Protein AF-A0A511R2E5-F1 (afdb_monomer)

Nearest PDB structures (foldseek):
  6q6h-assembly1_J  TM=4.460E-01  e=2.006E-04  Homo sapiens
  8gck-assembly1_B  TM=7.829E-01  e=1.791E-02  Homo sapiens
  8gck-assembly2_A  TM=7.833E-01  e=2.327E-02  Homo sapiens
  5a31-assembly1_C  TM=4.090E-01  e=1.479E-04  Homo sapiens
  3q4a-assembly1_B  TM=6.850E-01  e=1.791E-02  Mus musculus

Foldseek 3Di:
DDDDDDDDDDDDDDDDDDDDDPDDPLAAEEEAFEADQLRLLLSQLLCVQLVAFRNLLVLLLQDFQLDPPGCCQWQVDCAFLSNQQVSCVQFVGQKYKYWYQDPVRKIKIWIQHPVGIDIDIGPDSVVVNVVVCVVSVGRTHDGDGDSVCSVVSVCSSNLNLPRDDDPDPSVSSVQSNCCQPQVDHDPSCPRRHGPSSSVQSNCVNVVNHPLLNVLVVCVVVVVLVSNQVSLVVLLVDGLSSLVSSLVSCVSSVNPCNLVSLVVSCVVPVSILVSLVSPLVVCVVVVNLVSNLVSLVSSCVSPVLDLVSLLSNLVSCVSVVVLVSSLVSLVSSVVSCVVVVHQALRSLLSNLLSCQVVVVNVSSVVSNVSSLVRDQQPVLVVSLVVLVVVVDLCSLQVNLVSCVQQLVLVSNLVSLVSSCVVCVPDPCVVVSVVSNVQCVPWDKAKDFDAKDQDFPDDRQPQAAAFTWIKTWIKMFTVVADHWFKKKKFKAAPVRHTPDIDIDTGRDRGNHGMDIGITGTDGRHHFAKIKIWIDTPPYIDIDIHGHHHDALLVLCVSVVAFAAAPVRHGQDDPVLSSDPCNRVSQLVSLLVRLLVCLVVLCVPVQQQDAQCDAPRGPGGNSRCSNCSDSVLSVVLSVVCSVPVVLCPSHHSNVSSVVVVVVRSD

Solvent-accessible surface area (backbone atoms only — not comparable to full-atom values): 34537 Å² total; per-residue (Å²): 136,87,91,89,86,90,92,88,86,91,89,90,90,85,88,80,87,87,74,95,61,92,74,72,86,89,66,36,46,42,35,38,54,21,42,54,84,46,13,35,18,50,26,37,17,37,15,59,12,59,71,41,45,53,12,34,59,49,45,50,52,57,76,74,51,76,54,86,64,34,42,37,59,45,28,70,27,55,62,31,65,24,12,16,44,48,53,19,68,67,31,58,30,67,26,21,36,28,20,31,37,45,99,88,62,31,37,35,39,24,37,15,40,92,92,45,76,49,73,54,74,31,85,54,65,75,55,49,36,55,51,50,17,66,76,70,75,44,75,63,54,68,85,56,77,52,60,90,45,17,66,57,39,48,43,34,22,74,59,45,79,84,58,83,89,56,99,56,66,67,68,44,54,52,37,46,48,37,18,59,77,67,30,46,83,49,78,77,44,61,77,48,43,36,63,49,34,53,51,49,31,34,28,45,63,71,74,51,52,58,67,60,46,45,28,50,49,30,45,75,72,67,37,58,69,61,21,51,57,42,23,63,58,25,57,73,55,54,72,65,31,28,50,46,15,31,54,47,22,56,79,67,72,40,80,63,26,55,59,47,20,56,51,35,42,70,77,42,67,59,26,32,41,28,22,49,48,36,20,53,45,19,54,77,68,72,32,39,70,55,18,32,54,24,24,56,52,19,33,71,72,43,72,78,49,34,68,39,27,31,53,33,13,49,19,26,45,75,69,68,39,45,75,59,11,45,52,24,13,54,49,15,53,56,37,26,66,72,72,75,46,81,68,27,61,34,27,37,54,34,13,54,44,26,48,75,73,64,39,56,68,62,11,52,53,22,37,56,53,14,41,72,57,27,81,52,58,61,65,61,54,48,45,50,52,49,55,72,67,70,44,70,80,40,28,46,54,45,13,54,51,28,36,36,38,23,39,52,70,64,13,48,54,25,29,50,54,21,40,74,78,37,66,85,43,88,58,34,67,54,40,55,50,50,52,63,59,50,74,70,48,48,62,47,45,43,81,73,43,44,14,65,48,86,92,60,61,76,36,80,72,47,30,29,65,42,45,43,23,41,29,30,41,37,39,14,38,82,19,25,46,55,48,50,39,34,29,33,35,21,42,83,86,66,50,78,76,45,75,31,67,34,84,41,84,36,34,35,72,32,39,60,51,76,49,71,47,36,54,44,66,38,83,49,68,46,59,32,32,43,36,40,33,48,83,93,20,59,38,75,46,82,44,56,26,36,76,67,48,67,27,44,47,28,52,68,70,68,54,69,57,20,36,93,87,71,45,69,68,62,53,71,71,48,30,51,37,97,56,10,40,63,49,48,47,51,47,49,30,52,50,28,37,71,44,16,74,62,33,55,75,35,70,82,34,50,42,57,37,90,37,56,99,55,50,75,41,21,57,20,57,49,25,52,64,36,46,68,70,58,50,48,53,50,52,55,48,33,60,78,38,53,73,58,39,61,95,48,27,52,54,64,28,49,52,52,50,57,63,56,50,54,111

pLDDT: mean 91.91, std 13.59, range [23.41, 98.75]

InterPro domains:
  IPR011990 Tetratricopeptide-like helical domain superfamily [G3DSA:1.25.40.10] (191-377)
  IPR011990 Tetratricopeptide-like helical domain superfamily [G3DSA:1.25.40.10] (378-438)
  IPR011990 Tetratricopeptide-like helical domain superfamily [SSF48452] (269-428)
  IPR019734 Tetratricopeptide repeat [PS50005] (306-339)
  IPR019734 Tetratricopeptide repeat [SM00028] (272-305)
  IPR019734 Tetratricopeptide repeat [SM00028] (306-339)
  IPR019734 Tetratricopeptide repeat [SM00028] (344-377)
  IPR019734 Tetratricopeptide repeat [SM00028] (392-425)

Structure (mmCIF, N/CA/C/O backbone):
data_AF-A0A511R2E5-F1
#
_entry.id   AF-A0A511R2E5-F1
#
loop_
_atom_site.group_PDB
_atom_site.id
_atom_site.type_symbol
_atom_site.label_atom_id
_atom_site.label_alt_id
_atom_site.label_comp_id
_atom_site.label_asym_id
_atom_site.label_entity_id
_atom_site.label_seq_id
_atom_site.pdbx_PDB_ins_code
_atom_site.Cartn_x
_atom_site.Cartn_y
_atom_site.Cartn_z
_atom_site.occupancy
_atom_site.B_iso_or_equiv
_atom_site.auth_seq_id
_atom_site.auth_comp_id
_atom_site.auth_asym_id
_atom_site.auth_atom_id
_atom_site.pdbx_PDB_model_num
ATOM 1 N N . MET A 1 1 ? -46.767 0.421 -75.093 1.00 31.66 1 MET A N 1
ATOM 2 C CA . MET A 1 1 ? -46.176 -0.025 -76.375 1.00 31.66 1 MET A CA 1
ATOM 3 C C . MET A 1 1 ? -45.053 0.943 -76.757 1.00 31.66 1 MET A C 1
ATOM 5 O O . MET A 1 1 ? -45.199 2.118 -76.463 1.00 31.66 1 MET A O 1
ATOM 9 N N . THR A 1 2 ? -43.976 0.427 -77.375 1.00 28.09 2 THR A N 1
ATOM 10 C CA . THR A 1 2 ? -42.895 1.115 -78.143 1.00 28.09 2 THR A CA 1
ATOM 11 C C . THR A 1 2 ? -41.824 2.013 -77.465 1.00 28.09 2 THR A C 1
ATOM 13 O O . THR A 1 2 ? -42.110 3.127 -77.061 1.00 28.09 2 THR A O 1
ATOM 16 N N . ARG A 1 3 ? -40.570 1.503 -77.530 1.00 31.56 3 ARG A N 1
ATOM 17 C CA . ARG A 1 3 ? -39.253 2.055 -77.990 1.00 31.56 3 ARG A CA 1
ATOM 18 C C . ARG A 1 3 ? -38.540 3.288 -77.369 1.00 31.56 3 ARG A C 1
ATOM 20 O O . ARG A 1 3 ? -39.069 4.388 -77.371 1.00 31.56 3 ARG A O 1
ATOM 27 N N . GLY A 1 4 ? -37.223 3.076 -77.143 1.00 25.12 4 GLY A N 1
ATOM 28 C CA . GLY A 1 4 ? -36.079 4.027 -77.162 1.00 25.12 4 GLY A CA 1
ATOM 29 C C . GLY A 1 4 ? -35.341 4.099 -75.810 1.00 25.12 4 GLY A C 1
ATOM 30 O O . GLY A 1 4 ? -36.011 4.312 -74.816 1.00 25.12 4 GLY A O 1
ATOM 31 N N . PHE A 1 5 ? -34.023 3.930 -75.616 1.00 25.06 5 PHE A N 1
ATOM 32 C CA . PHE A 1 5 ? -32.817 3.887 -76.461 1.00 25.06 5 PHE A CA 1
ATOM 33 C C . PHE A 1 5 ? -31.666 3.226 -75.639 1.00 25.06 5 PHE A C 1
ATOM 35 O O . PHE A 1 5 ? -31.626 3.388 -74.422 1.00 25.06 5 PHE A O 1
ATOM 42 N N . TRP A 1 6 ? -30.731 2.518 -76.287 1.00 27.28 6 TRP A N 1
ATOM 43 C CA . TRP A 1 6 ? -29.446 2.020 -75.739 1.00 27.28 6 TRP A CA 1
ATOM 44 C C . TRP A 1 6 ? -28.287 2.880 -76.275 1.00 27.28 6 TRP A C 1
ATOM 46 O O . TRP A 1 6 ? -28.395 3.298 -77.421 1.00 27.28 6 TRP A O 1
ATOM 56 N N . VAL A 1 7 ? -27.189 3.049 -75.513 1.00 24.33 7 VAL A N 1
ATOM 57 C CA . VAL A 1 7 ? -25.761 2.892 -75.918 1.00 24.33 7 VAL A CA 1
ATOM 58 C C . VAL A 1 7 ? -24.859 2.912 -74.661 1.00 24.33 7 VAL A C 1
ATOM 60 O O . VAL A 1 7 ? -25.141 3.594 -73.681 1.00 24.33 7 VAL A O 1
ATOM 63 N N . LEU A 1 8 ? -23.787 2.117 -74.722 1.00 27.14 8 LEU A N 1
ATOM 64 C CA . LEU A 1 8 ? -22.761 1.754 -73.735 1.00 27.14 8 LEU A CA 1
ATOM 65 C C . LEU A 1 8 ? -21.388 2.245 -74.271 1.00 27.14 8 LEU A C 1
ATOM 67 O O . LEU A 1 8 ? -21.225 2.187 -75.488 1.00 27.14 8 LEU A O 1
ATOM 71 N N . LEU A 1 9 ? -20.432 2.645 -73.400 1.00 24.36 9 LEU A N 1
ATOM 72 C CA . LEU A 1 9 ? -18.946 2.439 -73.464 1.00 24.36 9 LEU A CA 1
ATOM 73 C C . LEU A 1 9 ? -18.033 3.631 -73.025 1.00 24.36 9 LEU A C 1
ATOM 75 O O . LEU A 1 9 ? -17.877 4.597 -73.757 1.00 24.36 9 LEU A O 1
ATOM 79 N N . LEU A 1 10 ? -17.357 3.435 -71.870 1.00 23.41 10 LEU A N 1
ATOM 80 C CA . LEU A 1 10 ? -15.886 3.318 -71.628 1.00 23.41 10 LEU A CA 1
ATOM 81 C C . LEU A 1 10 ? -14.891 4.528 -71.693 1.00 23.41 10 LEU A C 1
ATOM 83 O O . LEU A 1 10 ? -14.905 5.306 -72.638 1.00 23.41 10 LEU A O 1
ATOM 87 N N . TRP A 1 11 ? -13.927 4.493 -70.732 1.00 25.88 11 TRP A N 1
ATOM 88 C CA . TRP A 1 11 ? -12.593 5.159 -70.559 1.00 25.88 11 TRP A CA 1
ATOM 89 C C . TRP A 1 11 ? -12.531 6.403 -69.630 1.00 25.88 11 TRP A C 1
ATOM 91 O O . TRP A 1 11 ? -13.317 7.322 -69.790 1.00 25.88 11 TRP A O 1
ATOM 101 N N . LEU A 1 12 ? -11.661 6.512 -68.600 1.00 24.14 12 LEU A N 1
ATOM 102 C CA . LEU A 1 12 ? -10.228 6.165 -68.484 1.00 24.14 12 LEU A CA 1
ATOM 103 C C . LEU A 1 12 ? -9.788 5.830 -67.033 1.00 24.14 12 LEU A C 1
ATOM 105 O O . LEU A 1 12 ? -9.981 6.626 -66.117 1.00 24.14 12 LEU A O 1
ATOM 109 N N . ALA A 1 13 ? -9.072 4.713 -66.881 1.00 27.41 13 ALA A N 1
ATOM 110 C CA . ALA A 1 13 ? -8.058 4.483 -65.852 1.00 27.41 13 ALA A CA 1
ATOM 111 C C . ALA A 1 13 ? -6.711 4.280 -66.567 1.00 27.41 13 ALA A C 1
ATOM 113 O O . ALA A 1 13 ? -6.596 3.341 -67.344 1.00 27.41 13 ALA A O 1
ATOM 114 N N . LEU A 1 14 ? -5.731 5.157 -66.326 1.00 27.81 14 LEU A N 1
ATOM 115 C CA . LEU A 1 14 ? -4.288 5.046 -66.622 1.00 27.81 14 LEU A CA 1
ATOM 116 C C . LEU A 1 14 ? -3.640 6.101 -65.693 1.00 27.81 14 LEU A C 1
ATOM 118 O O . LEU A 1 14 ? -3.999 7.267 -65.777 1.00 27.81 14 LEU A O 1
ATOM 122 N N . ALA A 1 15 ? -2.796 5.791 -64.709 1.00 25.27 15 ALA A N 1
ATOM 123 C CA . ALA A 1 15 ? -1.582 5.004 -64.826 1.00 25.27 15 ALA A CA 1
ATOM 124 C C . ALA A 1 15 ? -1.293 4.165 -63.565 1.00 25.27 15 ALA A C 1
ATOM 126 O O . ALA A 1 15 ? -1.052 4.688 -62.478 1.00 25.27 15 ALA A O 1
ATOM 127 N N . TRP A 1 16 ? -1.239 2.849 -63.761 1.00 29.94 16 TRP A N 1
ATOM 128 C CA . TRP A 1 16 ? -0.428 1.918 -62.982 1.00 29.94 16 TRP A CA 1
ATOM 129 C C . TRP A 1 16 ? 0.710 1.451 -63.891 1.00 29.94 16 TRP A C 1
ATOM 131 O O . TRP A 1 16 ? 0.457 0.945 -64.983 1.00 29.94 16 TRP A O 1
ATOM 141 N N . GLY A 1 17 ? 1.953 1.602 -63.439 1.00 25.70 17 GLY A N 1
ATOM 142 C CA . GLY A 1 17 ? 3.055 0.779 -63.924 1.00 25.70 17 GLY A CA 1
ATOM 143 C C . GLY A 1 17 ? 2.980 -0.571 -63.217 1.00 25.70 17 GLY A C 1
ATOM 144 O O . GLY A 1 17 ? 3.060 -0.626 -61.992 1.00 25.70 17 GLY A O 1
ATOM 145 N N . GLN A 1 18 ? 2.775 -1.646 -63.976 1.00 32.06 18 GLN A N 1
ATOM 146 C CA . GLN A 1 18 ? 2.777 -3.008 -63.456 1.00 32.06 18 GLN A CA 1
ATOM 147 C C . GLN A 1 18 ? 4.206 -3.484 -63.171 1.00 32.06 18 GLN A C 1
ATOM 149 O O . GLN A 1 18 ? 5.032 -3.582 -64.073 1.00 32.06 18 GLN A O 1
ATOM 154 N N . GLY A 1 19 ? 4.445 -3.863 -61.919 1.00 25.75 19 GLY A N 1
ATOM 155 C CA . GLY A 1 19 ? 5.350 -4.941 -61.546 1.00 25.75 19 GLY A CA 1
ATOM 156 C C . GLY A 1 19 ? 4.525 -5.963 -60.773 1.00 25.75 19 GLY A C 1
ATOM 157 O O . GLY A 1 19 ? 4.149 -5.724 -59.630 1.00 25.75 19 GLY A O 1
ATOM 158 N N . SER A 1 20 ? 4.171 -7.067 -61.424 1.00 38.97 20 SER A N 1
ATOM 159 C CA . SER A 1 20 ? 3.415 -8.175 -60.848 1.00 38.97 20 SER A CA 1
ATOM 160 C C . SER A 1 20 ? 4.276 -8.958 -59.855 1.00 38.97 20 SER A C 1
ATOM 162 O O . SER A 1 20 ? 5.015 -9.866 -60.228 1.00 38.97 20 SER A O 1
ATOM 164 N N . GLY A 1 21 ? 4.142 -8.613 -58.582 1.00 27.55 21 GLY A N 1
ATOM 165 C CA . GLY A 1 21 ? 4.361 -9.493 -57.443 1.00 27.55 21 GLY A CA 1
ATOM 166 C C . GLY A 1 21 ? 3.172 -9.288 -56.515 1.00 27.55 21 GLY A C 1
ATOM 167 O O . GLY A 1 21 ? 2.706 -8.160 -56.374 1.00 27.55 21 GLY A O 1
ATOM 168 N N . GLN A 1 22 ? 2.624 -10.352 -55.932 1.00 35.53 22 GLN A N 1
ATOM 169 C CA . GLN A 1 22 ? 1.622 -10.220 -54.875 1.00 35.53 22 GLN A CA 1
ATOM 170 C C . GLN A 1 22 ? 2.218 -9.367 -53.745 1.00 35.53 22 GLN A C 1
ATOM 172 O O . GLN A 1 22 ? 3.001 -9.858 -52.936 1.00 35.53 22 GLN A O 1
ATOM 177 N N . ALA A 1 23 ? 1.890 -8.077 -53.715 1.00 29.91 23 ALA A N 1
ATOM 178 C CA . ALA A 1 23 ? 2.197 -7.219 -52.589 1.00 29.91 23 ALA A CA 1
ATOM 179 C C . ALA A 1 23 ? 1.195 -7.572 -51.487 1.00 29.91 23 ALA A C 1
ATOM 181 O O . ALA A 1 23 ? 0.003 -7.284 -51.602 1.00 29.91 23 ALA A O 1
ATOM 182 N N . ALA A 1 24 ? 1.674 -8.252 -50.445 1.00 30.06 24 ALA A N 1
ATOM 183 C CA . ALA A 1 24 ? 0.956 -8.391 -49.184 1.00 30.06 24 ALA A CA 1
ATOM 184 C C . ALA A 1 24 ? 0.459 -7.004 -48.715 1.00 30.06 24 ALA A C 1
ATOM 186 O O . ALA A 1 24 ? 1.136 -6.007 -48.981 1.00 30.06 24 ALA A O 1
ATOM 187 N N . PRO A 1 25 ? -0.706 -6.893 -48.051 1.00 39.53 25 PRO A N 1
ATOM 188 C CA . PRO A 1 25 ? -1.258 -5.594 -47.689 1.00 39.53 25 PRO A CA 1
ATOM 189 C C . PRO A 1 25 ? -0.294 -4.866 -46.744 1.00 39.53 25 PRO A C 1
ATOM 191 O O . PRO A 1 25 ? -0.083 -5.277 -45.610 1.00 39.53 25 PRO A O 1
ATOM 194 N N . VAL A 1 26 ? 0.285 -3.759 -47.210 1.00 46.12 26 VAL A N 1
ATOM 195 C CA . VAL A 1 26 ? 1.238 -2.915 -46.463 1.00 46.12 26 VAL A CA 1
ATOM 196 C C . VAL A 1 26 ? 0.540 -2.060 -45.370 1.00 46.12 26 VAL A C 1
ATOM 198 O O . VAL A 1 26 ? 1.170 -1.221 -44.740 1.00 46.12 26 VAL A O 1
ATOM 201 N N . GLN A 1 27 ? -0.759 -2.233 -45.090 1.00 53.38 27 GLN A N 1
ATOM 202 C CA . GLN A 1 27 ? -1.592 -1.150 -44.528 1.00 53.38 27 GLN A CA 1
ATOM 203 C C . GLN A 1 27 ? -2.332 -1.426 -43.201 1.00 53.38 27 GLN A C 1
ATOM 205 O O . GLN A 1 27 ? -3.476 -1.012 -43.062 1.00 53.38 27 GLN A O 1
ATOM 210 N N . GLN A 1 28 ? -1.715 -2.048 -42.187 1.00 74.56 28 GLN A N 1
ATOM 211 C CA . GLN A 1 28 ? -2.294 -2.058 -40.819 1.00 74.56 28 GLN A CA 1
ATOM 212 C C . GLN A 1 28 ? -1.252 -1.828 -39.711 1.00 74.56 28 GLN A C 1
ATOM 214 O O . GLN A 1 28 ? -1.243 -2.493 -38.676 1.00 74.56 28 GLN A O 1
ATOM 219 N N . GLY A 1 29 ? -0.347 -0.876 -39.935 1.00 91.75 29 GLY A N 1
ATOM 220 C CA . GLY A 1 29 ? 0.515 -0.351 -38.881 1.00 91.75 29 GLY A CA 1
ATOM 221 C C . GLY A 1 29 ? -0.165 0.747 -38.070 1.00 91.75 29 GLY A C 1
ATOM 222 O O . GLY A 1 29 ? -1.012 1.470 -38.595 1.00 91.75 29 GLY A O 1
ATOM 223 N N . LEU A 1 30 ? 0.224 0.901 -36.806 1.00 96.44 30 LEU A N 1
ATOM 224 C CA . LEU A 1 30 ? -0.311 1.940 -35.928 1.00 96.44 30 LEU A CA 1
ATOM 225 C C . LEU A 1 30 ? 0.777 2.910 -35.486 1.00 96.44 30 LEU A C 1
ATOM 227 O O . LEU A 1 30 ? 1.831 2.514 -34.996 1.00 96.44 30 LEU A O 1
ATOM 231 N N . VAL A 1 31 ? 0.471 4.199 -35.575 1.00 98.12 31 VAL A N 1
ATOM 232 C CA . VAL A 1 31 ? 1.148 5.227 -34.786 1.00 98.12 31 VAL A CA 1
ATOM 233 C C . VAL A 1 31 ? 0.206 5.584 -33.647 1.00 98.12 31 VAL A C 1
ATOM 235 O O . VAL A 1 31 ? -0.933 5.975 -33.890 1.00 98.12 31 VAL A O 1
ATOM 238 N N . LEU A 1 32 ? 0.666 5.431 -32.412 1.00 98.31 32 LEU A N 1
ATOM 239 C CA . LEU A 1 32 ? -0.081 5.851 -31.229 1.00 98.31 32 LEU A CA 1
ATOM 240 C C . LEU A 1 32 ? 0.301 7.287 -30.850 1.00 98.31 32 LEU A C 1
ATOM 242 O O . LEU A 1 32 ? 1.354 7.768 -31.282 1.00 98.31 32 LEU A O 1
ATOM 246 N N . PRO A 1 33 ? -0.538 8.006 -30.079 1.00 98.06 33 PRO A N 1
ATOM 247 C CA . PRO A 1 33 ? -0.177 9.331 -29.591 1.00 98.06 33 PRO A CA 1
ATOM 248 C C . PRO A 1 33 ? 1.187 9.308 -28.905 1.00 98.06 33 PRO A C 1
ATOM 250 O O . PRO A 1 33 ? 1.506 8.338 -28.229 1.00 98.06 33 PRO A O 1
ATOM 253 N N . PHE A 1 34 ? 2.005 10.347 -29.075 1.00 98.38 34 PHE A N 1
ATOM 254 C CA . PHE A 1 34 ? 3.268 10.445 -28.343 1.00 98.38 34 PHE A CA 1
ATOM 255 C C . PHE A 1 34 ? 3.064 11.215 -27.041 1.00 98.38 34 PHE A C 1
ATOM 257 O O . PHE A 1 34 ? 2.251 12.139 -26.983 1.00 98.38 34 PHE A O 1
ATOM 264 N N . ALA A 1 35 ? 3.834 10.869 -26.013 1.00 97.25 35 ALA A N 1
ATOM 265 C CA . ALA A 1 35 ? 3.859 11.609 -24.759 1.00 97.25 35 ALA A CA 1
ATOM 266 C C . ALA A 1 35 ? 4.716 12.879 -24.834 1.00 97.25 35 ALA A C 1
ATOM 268 O O . ALA A 1 35 ? 5.659 12.984 -25.621 1.00 97.25 35 ALA A O 1
ATOM 269 N N . GLY A 1 36 ? 4.429 13.814 -23.930 1.00 94.88 36 GLY A N 1
ATOM 270 C CA . GLY A 1 36 ? 5.186 15.051 -23.763 1.00 94.88 36 GLY A CA 1
ATOM 271 C C . GLY A 1 36 ? 4.684 16.213 -24.631 1.00 94.88 36 GLY A C 1
ATOM 272 O O . GLY A 1 36 ? 3.657 16.103 -25.308 1.00 94.88 36 GLY A O 1
ATOM 273 N N . PRO A 1 37 ? 5.383 17.361 -24.590 1.00 93.94 37 PRO A N 1
ATOM 274 C CA . PRO A 1 37 ? 4.950 18.584 -25.261 1.00 93.94 37 PRO A CA 1
ATOM 275 C C . PRO A 1 37 ? 4.743 18.390 -26.767 1.00 93.94 37 PRO A C 1
ATOM 277 O O . PRO A 1 37 ? 5.628 17.898 -27.463 1.00 93.94 37 PRO A O 1
ATOM 280 N N . SER A 1 38 ? 3.582 18.808 -27.286 1.00 95.38 38 SER A N 1
ATOM 281 C CA . SER A 1 38 ? 3.192 18.634 -28.700 1.00 95.38 38 SER A CA 1
ATOM 282 C C . SER A 1 38 ? 3.181 17.177 -29.206 1.00 95.38 38 SER A C 1
ATOM 284 O O . SER A 1 38 ? 3.160 16.948 -30.418 1.00 95.38 38 SER A O 1
ATOM 286 N N . GLY A 1 39 ? 3.192 16.182 -28.313 1.00 97.06 39 GLY A N 1
ATOM 287 C CA . GLY A 1 39 ? 3.318 14.769 -28.673 1.00 97.06 39 GLY A CA 1
ATOM 288 C C . GLY A 1 39 ? 2.194 14.253 -29.578 1.00 97.06 39 GLY A C 1
ATOM 289 O O . GLY A 1 39 ? 2.460 13.538 -30.547 1.00 97.06 39 GLY A O 1
ATOM 290 N N . HIS A 1 40 ? 0.948 14.683 -29.361 1.00 98.19 40 HIS A N 1
ATOM 291 C CA . HIS A 1 40 ? -0.177 14.275 -30.211 1.00 98.19 40 HIS A CA 1
ATOM 292 C C . HIS A 1 40 ? -0.051 14.838 -31.633 1.00 98.19 40 HIS A C 1
ATOM 294 O O . HIS A 1 40 ? -0.292 14.122 -32.605 1.00 98.19 40 HIS A O 1
ATOM 300 N N . ALA A 1 41 ? 0.383 16.095 -31.770 1.00 98.12 41 ALA A N 1
ATOM 301 C CA . ALA A 1 41 ? 0.621 16.719 -33.072 1.00 98.12 41 ALA A CA 1
ATOM 302 C C . ALA A 1 41 ? 1.802 16.072 -33.818 1.00 98.12 41 ALA A C 1
ATOM 304 O O . ALA A 1 41 ? 1.727 15.854 -35.027 1.00 98.12 41 ALA A O 1
ATOM 305 N N . LEU A 1 42 ? 2.872 15.715 -33.100 1.00 98.25 42 LEU A N 1
ATOM 306 C CA . LEU A 1 42 ? 4.025 15.001 -33.656 1.00 98.25 42 LEU A CA 1
ATOM 307 C C . LEU A 1 42 ? 3.640 13.611 -34.168 1.00 98.25 42 LEU A C 1
ATOM 309 O O . LEU A 1 42 ? 3.958 13.267 -35.306 1.00 98.25 42 LEU A O 1
ATOM 313 N N . ALA A 1 43 ? 2.909 12.839 -33.363 1.00 98.50 43 ALA A N 1
ATOM 314 C CA . ALA A 1 43 ? 2.386 11.542 -33.775 1.00 98.50 43 ALA A CA 1
ATOM 315 C C . ALA A 1 43 ? 1.482 11.676 -35.011 1.00 98.50 43 ALA A C 1
ATOM 317 O O . ALA A 1 43 ? 1.592 10.888 -35.948 1.00 98.50 43 ALA A O 1
ATOM 318 N N . GLN A 1 44 ? 0.626 12.704 -35.051 1.00 98.44 44 GLN A N 1
ATOM 319 C CA . GLN A 1 44 ? -0.260 12.967 -36.186 1.00 98.44 44 GLN A CA 1
ATOM 320 C C . GLN A 1 44 ? 0.510 13.299 -37.474 1.00 98.44 44 GLN A C 1
ATOM 322 O O . GLN A 1 44 ? 0.132 12.821 -38.545 1.00 98.44 44 GLN A O 1
ATOM 327 N N . ALA A 1 45 ? 1.593 14.076 -37.380 1.00 98.19 45 ALA A N 1
ATOM 328 C CA . ALA A 1 45 ? 2.463 14.388 -38.513 1.00 98.19 45 ALA A CA 1
ATOM 329 C C . ALA A 1 45 ? 3.154 13.128 -39.063 1.00 98.19 45 ALA A C 1
ATOM 331 O O . ALA A 1 45 ? 3.190 12.920 -40.278 1.00 98.19 45 ALA A O 1
ATOM 332 N N . VAL A 1 46 ? 3.651 12.259 -38.173 1.00 98.12 46 VAL A N 1
ATOM 333 C CA . VAL A 1 46 ? 4.261 10.974 -38.551 1.00 98.12 46 VAL A CA 1
ATOM 334 C C . VAL A 1 46 ? 3.228 10.056 -39.202 1.00 98.12 46 VAL A C 1
ATOM 336 O O . VAL A 1 46 ? 3.476 9.547 -40.291 1.00 98.12 46 VAL A O 1
ATOM 339 N N . ALA A 1 47 ? 2.056 9.881 -38.588 1.00 97.19 47 ALA A N 1
ATOM 340 C CA . ALA A 1 47 ? 0.990 9.032 -39.118 1.00 97.19 47 ALA A CA 1
ATOM 341 C C . ALA A 1 47 ? 0.522 9.483 -40.508 1.00 97.19 47 ALA A C 1
ATOM 343 O O . ALA A 1 47 ? 0.417 8.666 -41.420 1.00 97.19 47 ALA A O 1
ATOM 344 N N . GLY A 1 48 ? 0.314 10.793 -40.689 1.00 96.06 48 GLY A N 1
ATOM 345 C CA . GLY A 1 48 ? -0.062 11.371 -41.979 1.00 96.06 48 GLY A CA 1
ATOM 346 C C . GLY A 1 48 ? 1.016 11.182 -43.048 1.00 96.06 48 GLY A C 1
ATOM 347 O O . GLY A 1 48 ? 0.696 10.850 -44.186 1.00 96.06 48 GLY A O 1
ATOM 348 N N . GLY A 1 49 ? 2.292 11.325 -42.679 1.00 96.12 49 GLY A N 1
ATOM 349 C CA . GLY A 1 49 ? 3.412 11.060 -43.581 1.00 96.12 49 GLY A CA 1
ATOM 350 C C . GLY A 1 49 ? 3.572 9.579 -43.938 1.00 96.12 49 GLY A C 1
ATOM 351 O O . GLY A 1 49 ? 3.989 9.271 -45.048 1.00 96.12 49 GLY A O 1
ATOM 352 N N . LEU A 1 50 ? 3.230 8.657 -43.036 1.00 95.25 50 LEU A N 1
ATOM 353 C CA . LEU A 1 50 ? 3.235 7.213 -43.304 1.00 95.25 50 LEU A CA 1
ATOM 354 C C . LEU A 1 50 ? 1.960 6.729 -44.011 1.00 95.25 50 LEU A C 1
ATOM 356 O O . LEU A 1 50 ? 1.901 5.578 -44.430 1.00 95.25 50 LEU A O 1
ATOM 360 N N . GLY A 1 51 ? 0.934 7.575 -44.133 1.00 93.38 51 GLY A N 1
ATOM 361 C CA . GLY A 1 51 ? -0.345 7.192 -44.727 1.00 93.38 51 GLY A CA 1
ATOM 362 C C . GLY A 1 51 ? -1.121 6.157 -43.905 1.00 93.38 51 GLY A C 1
ATOM 363 O O . GLY A 1 51 ? -1.828 5.338 -44.486 1.00 93.38 51 GLY A O 1
ATOM 364 N N . VAL A 1 52 ? -0.984 6.174 -42.574 1.00 93.44 52 VAL A N 1
ATOM 365 C CA . VAL A 1 52 ? -1.737 5.298 -41.655 1.00 93.44 52 VAL A CA 1
ATOM 366 C C . VAL A 1 52 ? -2.834 6.068 -40.916 1.00 93.44 52 VAL A C 1
ATOM 368 O O . VAL A 1 52 ? -2.904 7.298 -40.984 1.00 93.44 52 VAL A O 1
ATOM 371 N N . ALA A 1 53 ? -3.710 5.347 -40.211 1.00 93.00 53 ALA A N 1
ATOM 372 C CA . ALA A 1 53 ? -4.804 5.956 -39.461 1.00 93.00 53 ALA A CA 1
ATOM 373 C C . ALA A 1 53 ? -4.309 7.003 -38.439 1.00 93.00 53 ALA A C 1
ATOM 375 O O . ALA A 1 53 ? -3.232 6.841 -37.855 1.00 93.00 53 ALA A O 1
ATOM 376 N N . PRO A 1 54 ? -5.096 8.068 -38.182 1.00 96.56 54 PRO A N 1
ATOM 377 C CA . PRO A 1 54 ? -4.772 9.058 -37.163 1.00 96.56 54 PRO A CA 1
ATOM 378 C C . PRO A 1 54 ? -4.530 8.413 -35.790 1.00 96.56 54 PRO A C 1
ATOM 380 O O . PRO A 1 54 ? -5.356 7.604 -35.352 1.00 96.56 54 PRO A O 1
ATOM 383 N N . PRO A 1 55 ? -3.491 8.827 -35.043 1.00 98.00 55 PRO A N 1
ATOM 384 C CA . PRO A 1 55 ? -3.219 8.291 -33.711 1.00 98.00 55 PRO A CA 1
ATOM 385 C C . PRO A 1 55 ? -4.362 8.518 -32.725 1.00 98.00 55 PRO A C 1
ATOM 387 O O . PRO A 1 55 ? -4.597 7.696 -31.846 1.00 98.00 55 PRO A O 1
ATOM 390 N N . SER A 1 56 ? -5.111 9.613 -32.894 1.00 97.62 56 SER A N 1
ATOM 391 C CA . SER A 1 56 ? -6.313 9.894 -32.107 1.00 97.62 56 SER A CA 1
ATOM 392 C C . SER A 1 56 ? -7.423 8.868 -32.336 1.00 97.62 56 SER A C 1
ATOM 394 O O . SER A 1 56 ? -8.154 8.559 -31.406 1.00 97.62 56 SER A O 1
ATOM 396 N N . LEU A 1 57 ? -7.542 8.303 -33.542 1.00 96.50 57 LEU A N 1
ATOM 397 C CA . LEU A 1 57 ? -8.519 7.251 -33.819 1.00 96.50 57 LEU A CA 1
ATOM 398 C C . LEU A 1 57 ? -8.063 5.914 -33.219 1.00 96.50 57 LEU A C 1
ATOM 400 O O . LEU A 1 57 ? -8.857 5.228 -32.582 1.00 96.50 57 LEU A O 1
ATOM 404 N N . ALA A 1 58 ? -6.782 5.568 -33.387 1.00 95.88 58 ALA A N 1
ATOM 405 C CA . ALA A 1 58 ? -6.205 4.344 -32.831 1.00 95.88 58 ALA A CA 1
ATOM 406 C C . ALA A 1 58 ? -6.282 4.313 -31.294 1.00 95.88 58 ALA A C 1
ATOM 408 O O . ALA A 1 58 ? -6.631 3.287 -30.716 1.00 95.88 58 ALA A O 1
ATOM 409 N N . ALA A 1 59 ? -6.024 5.448 -30.636 1.00 97.12 59 ALA A N 1
ATOM 410 C CA . ALA A 1 59 ? -6.062 5.571 -29.180 1.00 97.12 59 ALA A CA 1
ATOM 411 C C . ALA A 1 59 ? -7.440 5.287 -28.567 1.00 97.12 59 ALA A C 1
ATOM 413 O O . ALA A 1 59 ? -7.500 4.723 -27.482 1.00 97.12 59 ALA A O 1
ATOM 414 N N . ILE A 1 60 ? -8.538 5.610 -29.265 1.00 97.00 60 ILE A N 1
ATOM 415 C CA . ILE A 1 60 ? -9.898 5.313 -28.780 1.00 97.00 60 ILE A CA 1
ATOM 416 C C . ILE A 1 60 ? -10.092 3.805 -28.595 1.00 97.00 60 ILE A C 1
ATOM 418 O O . ILE A 1 60 ? -10.801 3.387 -27.684 1.00 97.00 60 ILE A O 1
ATOM 422 N N . LEU A 1 61 ? -9.495 2.996 -29.471 1.00 95.50 61 LEU A N 1
ATOM 423 C CA . LEU A 1 61 ? -9.718 1.554 -29.518 1.00 95.50 61 LEU A CA 1
ATOM 424 C C . LEU A 1 61 ? -8.569 0.732 -28.936 1.00 95.50 61 LEU A C 1
ATOM 426 O O . LEU A 1 61 ? -8.745 -0.475 -28.790 1.00 95.50 61 LEU A O 1
ATOM 430 N N . LEU A 1 62 ? -7.435 1.337 -28.576 1.00 96.25 62 LEU A N 1
ATOM 431 C CA . LEU A 1 62 ? -6.362 0.631 -27.882 1.00 96.25 62 LEU A CA 1
ATOM 432 C C . LEU A 1 62 ? -6.837 0.249 -26.467 1.00 96.25 62 LEU A C 1
ATOM 434 O O . LEU A 1 62 ? -7.141 1.142 -25.676 1.00 96.25 62 LEU A O 1
ATOM 438 N N . PRO A 1 63 ? -6.918 -1.046 -26.124 1.00 95.44 63 PRO A N 1
ATOM 439 C CA . PRO A 1 63 ? -7.347 -1.451 -24.797 1.00 95.44 63 PRO A CA 1
ATOM 440 C C . PRO A 1 63 ? -6.246 -1.241 -23.754 1.00 95.44 63 PRO A C 1
ATOM 442 O O . PRO A 1 63 ? -5.046 -1.327 -24.044 1.00 95.44 63 PRO A O 1
ATOM 445 N N . ASP A 1 64 ? -6.675 -1.032 -22.514 1.00 95.06 64 ASP A N 1
ATOM 446 C CA . ASP A 1 64 ? -5.813 -1.184 -21.346 1.00 95.06 64 ASP A CA 1
ATOM 447 C C . ASP A 1 64 ? -5.423 -2.642 -21.147 1.00 95.06 64 ASP A C 1
ATOM 449 O O . ASP A 1 64 ? -6.208 -3.543 -21.449 1.00 95.06 64 ASP A O 1
ATOM 453 N N . MET A 1 65 ? -4.237 -2.882 -20.588 1.00 96.50 65 MET A N 1
ATOM 454 C CA . MET A 1 65 ? -3.848 -4.227 -20.164 1.00 96.50 65 MET A CA 1
ATOM 455 C C . MET A 1 65 ? -4.797 -4.733 -19.064 1.00 96.50 65 MET A C 1
ATOM 457 O O . MET A 1 65 ? -5.349 -3.933 -18.310 1.00 96.50 65 MET A O 1
ATOM 461 N N . PRO A 1 66 ? -5.007 -6.056 -18.944 1.00 94.69 66 PRO A N 1
ATOM 462 C CA . PRO A 1 66 ? -6.071 -6.599 -18.100 1.00 94.69 66 PRO A CA 1
ATOM 463 C C . PRO A 1 66 ? -5.840 -6.421 -16.585 1.00 94.69 66 PRO A C 1
ATOM 465 O O . PRO A 1 66 ? -6.757 -6.666 -15.804 1.00 94.69 66 PRO A O 1
ATOM 468 N N . TRP A 1 67 ? -4.649 -5.989 -16.158 1.00 95.38 67 TRP A N 1
ATOM 469 C CA . TRP A 1 67 ? -4.268 -5.764 -14.760 1.00 95.38 67 TRP A CA 1
ATOM 470 C C . TRP A 1 67 ? -4.260 -4.277 -14.365 1.00 95.38 67 TRP A C 1
ATOM 472 O O . TRP A 1 67 ? -4.141 -3.377 -15.198 1.00 95.38 67 TRP A O 1
ATOM 482 N N . GLN A 1 68 ? -4.333 -4.009 -13.057 1.00 92.56 68 GLN A N 1
ATOM 483 C CA . GLN A 1 68 ? -4.273 -2.648 -12.517 1.00 92.56 68 GLN A CA 1
ATOM 484 C C . GLN A 1 68 ? -2.925 -1.977 -12.821 1.00 92.56 68 GLN A C 1
ATOM 486 O O . GLN A 1 68 ? -1.871 -2.594 -12.704 1.00 92.56 68 GLN A O 1
ATOM 491 N N . GLY A 1 69 ? -2.961 -0.697 -13.201 1.00 91.88 69 GLY A N 1
ATOM 492 C CA . GLY A 1 69 ? -1.773 0.046 -13.635 1.00 91.88 69 GLY A CA 1
ATOM 493 C C . GLY A 1 69 ? -1.409 -0.180 -15.105 1.00 91.88 69 GLY A C 1
ATOM 494 O O . GLY A 1 69 ? -0.487 0.461 -15.593 1.00 91.88 69 GLY A O 1
ATOM 495 N N . SER A 1 70 ? -2.141 -1.037 -15.830 1.00 95.75 70 SER A N 1
ATOM 496 C CA . SER A 1 70 ? -2.040 -1.210 -17.283 1.00 95.75 70 SER A CA 1
ATOM 497 C C . SER A 1 70 ? -0.571 -1.312 -17.760 1.00 95.75 70 SER A C 1
ATOM 499 O O . SER A 1 70 ? 0.229 -2.063 -17.195 1.00 95.75 70 SER A O 1
ATOM 501 N N . TYR A 1 71 ? -0.175 -0.548 -18.777 1.00 96.81 71 TYR A N 1
ATOM 502 C CA . TYR A 1 71 ? 1.199 -0.500 -19.290 1.00 96.81 71 TYR A CA 1
ATOM 503 C C . TYR A 1 71 ? 2.255 -0.114 -18.234 1.00 96.81 71 TYR A C 1
ATOM 505 O O . TYR A 1 71 ? 3.389 -0.591 -18.317 1.00 96.81 71 TYR A O 1
ATOM 513 N N . ASP A 1 72 ? 1.908 0.709 -17.239 1.00 95.50 72 ASP A N 1
ATOM 514 C CA . ASP A 1 72 ? 2.862 1.239 -16.256 1.00 95.50 72 ASP A CA 1
ATOM 515 C C . ASP A 1 72 ? 3.414 0.139 -15.342 1.00 95.50 72 ASP A C 1
ATOM 517 O O . ASP A 1 72 ? 4.611 0.125 -15.058 1.00 95.50 72 ASP A O 1
ATOM 521 N N . LEU A 1 73 ? 2.574 -0.823 -14.937 1.00 94.75 73 LEU A N 1
ATOM 522 C CA . LEU A 1 73 ? 2.992 -1.908 -14.042 1.00 94.75 73 LEU A CA 1
ATOM 523 C C . LEU A 1 73 ? 4.104 -2.764 -14.663 1.00 94.75 73 LEU A C 1
ATOM 525 O O . LEU A 1 73 ? 5.115 -3.034 -14.022 1.00 94.75 73 LEU A O 1
ATOM 529 N N . ALA A 1 74 ? 3.909 -3.206 -15.908 1.00 95.50 74 ALA A N 1
ATOM 530 C CA . ALA A 1 74 ? 4.820 -4.153 -16.544 1.00 95.50 74 ALA A CA 1
ATOM 531 C C . ALA A 1 74 ? 6.004 -3.465 -17.237 1.00 95.50 74 ALA A C 1
ATOM 533 O O . ALA A 1 74 ? 7.132 -3.961 -17.181 1.00 95.50 74 ALA A O 1
ATOM 534 N N . ALA A 1 75 ? 5.736 -2.331 -17.894 1.00 96.62 75 ALA A N 1
ATOM 535 C CA . ALA A 1 75 ? 6.651 -1.675 -18.823 1.00 96.62 75 ALA A CA 1
ATOM 536 C C . ALA A 1 75 ? 7.099 -0.268 -18.391 1.00 96.62 75 ALA A C 1
ATOM 538 O O . ALA A 1 75 ? 7.876 0.371 -19.108 1.00 96.62 75 ALA A O 1
ATOM 539 N N . GLY A 1 76 ? 6.599 0.245 -17.265 1.00 94.94 76 GLY A N 1
ATOM 540 C CA . GLY A 1 76 ? 6.856 1.599 -16.768 1.00 94.94 76 GLY A CA 1
ATOM 541 C C . GLY A 1 76 ? 6.050 2.700 -17.465 1.00 94.94 76 GLY A C 1
ATOM 542 O O . GLY A 1 76 ? 5.751 3.702 -16.831 1.00 94.94 76 GLY A O 1
ATOM 543 N N . SER A 1 77 ? 5.712 2.531 -18.749 1.00 95.88 77 SER A N 1
ATOM 544 C CA . SER A 1 77 ? 4.639 3.253 -19.453 1.00 95.88 77 SER A CA 1
ATOM 545 C C . SER A 1 77 ? 4.378 2.660 -20.838 1.00 95.88 77 SER A C 1
ATOM 547 O O . SER A 1 77 ? 5.144 1.825 -21.325 1.00 95.88 77 SER A O 1
ATOM 549 N N . LEU A 1 78 ? 3.338 3.148 -21.524 1.00 96.75 78 LEU A N 1
ATOM 550 C CA . LEU A 1 78 ? 3.094 2.860 -22.944 1.00 96.75 78 LEU A CA 1
ATOM 551 C C . LEU A 1 78 ? 4.255 3.316 -23.853 1.00 96.75 78 LEU A C 1
ATOM 553 O O . LEU A 1 78 ? 4.483 2.732 -24.909 1.00 96.75 78 LEU A O 1
ATOM 557 N N . PHE A 1 79 ? 5.012 4.341 -23.451 1.00 96.50 79 PHE A N 1
ATOM 558 C CA . PHE A 1 79 ? 6.021 5.001 -24.290 1.00 96.50 79 PHE A CA 1
ATOM 559 C C . PHE A 1 79 ? 7.438 4.456 -24.082 1.00 96.50 79 PHE A C 1
ATOM 561 O O . PHE A 1 79 ? 8.421 5.164 -24.300 1.00 96.50 79 PHE A O 1
ATOM 568 N N . THR A 1 80 ? 7.553 3.197 -23.661 1.00 96.56 80 THR A N 1
ATOM 569 C CA . THR A 1 80 ? 8.816 2.455 -23.546 1.00 96.56 80 THR A CA 1
ATOM 570 C C . THR A 1 80 ? 8.894 1.346 -24.598 1.00 96.56 80 THR A C 1
ATOM 572 O O . THR A 1 80 ? 7.937 1.090 -25.328 1.00 96.56 80 THR A O 1
ATOM 575 N N . ALA A 1 81 ? 10.034 0.653 -24.676 1.00 97.19 81 ALA A N 1
ATOM 576 C CA . ALA A 1 81 ? 10.163 -0.541 -25.511 1.00 97.19 81 ALA A CA 1
ATOM 577 C C . ALA A 1 81 ? 9.140 -1.626 -25.112 1.00 97.19 81 ALA A C 1
ATOM 579 O O . ALA A 1 81 ? 8.428 -2.137 -25.975 1.00 97.19 81 ALA A O 1
ATOM 580 N N . GLY A 1 82 ? 9.001 -1.911 -23.810 1.00 97.56 82 GLY A N 1
ATOM 581 C CA . GLY A 1 82 ? 7.990 -2.840 -23.296 1.00 97.56 82 GLY A CA 1
ATOM 582 C C . GLY A 1 82 ? 6.560 -2.375 -23.581 1.00 97.56 82 GLY A C 1
ATOM 583 O O . GLY A 1 82 ? 5.727 -3.176 -23.994 1.00 97.56 82 GLY A O 1
ATOM 584 N N . GLY A 1 83 ? 6.277 -1.075 -23.459 1.00 97.88 83 GLY A N 1
ATOM 585 C CA . GLY A 1 83 ? 4.963 -0.518 -23.787 1.00 97.88 83 GLY A CA 1
ATOM 586 C C . GLY A 1 83 ? 4.609 -0.708 -25.263 1.00 97.88 83 GLY A C 1
ATOM 587 O O . GLY A 1 83 ? 3.521 -1.191 -25.580 1.00 97.88 83 GLY A O 1
ATOM 588 N N . ALA A 1 84 ? 5.564 -0.435 -26.160 1.00 98.19 84 ALA A N 1
ATOM 589 C CA . ALA A 1 84 ? 5.427 -0.676 -27.596 1.00 98.19 84 ALA A CA 1
ATOM 590 C C . ALA A 1 84 ? 5.159 -2.156 -27.908 1.00 98.19 84 ALA A C 1
ATOM 592 O O . ALA A 1 84 ? 4.287 -2.460 -28.722 1.00 98.19 84 ALA A O 1
ATOM 593 N N . ARG A 1 85 ? 5.875 -3.074 -27.240 1.00 97.88 85 ARG A N 1
ATOM 594 C CA . ARG A 1 85 ? 5.669 -4.525 -27.369 1.00 97.88 85 ARG A CA 1
ATOM 595 C C . ARG A 1 85 ? 4.245 -4.923 -27.010 1.00 97.88 85 ARG A C 1
ATOM 597 O O . ARG A 1 85 ? 3.594 -5.615 -27.788 1.00 97.88 85 ARG A O 1
ATOM 604 N N . LEU A 1 86 ? 3.771 -4.491 -25.844 1.00 98.19 86 LEU A N 1
ATOM 605 C CA . LEU A 1 86 ? 2.441 -4.841 -25.354 1.00 98.19 86 LEU A CA 1
ATOM 606 C C . LEU A 1 86 ? 1.348 -4.254 -26.255 1.00 98.19 86 LEU A C 1
ATOM 608 O O . LEU A 1 86 ? 0.416 -4.964 -26.629 1.00 98.19 86 LEU A O 1
ATOM 612 N N . ALA A 1 87 ? 1.497 -2.992 -26.666 1.00 97.81 87 ALA A N 1
ATOM 613 C CA . ALA A 1 87 ? 0.572 -2.334 -27.583 1.00 97.81 87 ALA A CA 1
ATOM 614 C C . ALA A 1 87 ? 0.522 -3.030 -28.953 1.00 97.81 87 ALA A C 1
ATOM 616 O O . ALA A 1 87 ? -0.550 -3.184 -29.537 1.00 97.81 87 ALA A O 1
ATOM 617 N N . TRP A 1 88 ? 1.665 -3.493 -29.463 1.00 97.31 88 TRP A N 1
ATOM 618 C CA . TRP A 1 88 ? 1.732 -4.285 -30.689 1.00 97.31 88 TRP A CA 1
ATOM 619 C C . TRP A 1 88 ? 0.995 -5.619 -30.558 1.00 97.31 88 TRP A C 1
ATOM 621 O O . TRP A 1 88 ? 0.117 -5.920 -31.367 1.00 97.31 88 TRP A O 1
ATOM 631 N N . GLU A 1 89 ? 1.271 -6.386 -29.504 1.00 95.50 89 GLU A N 1
ATOM 632 C CA . GLU A 1 89 ? 0.656 -7.703 -29.321 1.00 95.50 89 GLU A CA 1
ATOM 633 C C . GLU A 1 89 ? -0.860 -7.655 -29.130 1.00 95.50 89 GLU A C 1
ATOM 635 O O . GLU A 1 89 ? -1.561 -8.550 -29.624 1.00 95.50 89 GLU A O 1
ATOM 640 N N . ILE A 1 90 ? -1.347 -6.644 -28.403 1.00 94.56 90 ILE A N 1
ATOM 641 C CA . ILE A 1 90 ? -2.768 -6.496 -28.087 1.00 94.56 90 ILE A CA 1
ATOM 642 C C . ILE A 1 90 ? -3.561 -5.868 -29.231 1.00 94.56 90 ILE A C 1
ATOM 644 O O . ILE A 1 90 ? -4.745 -6.153 -29.383 1.00 94.56 90 ILE A O 1
ATOM 648 N N . SER A 1 91 ? -2.911 -5.041 -30.055 1.00 94.38 91 SER A N 1
ATOM 649 C CA . SER A 1 91 ? -3.563 -4.431 -31.213 1.00 94.38 91 SER A CA 1
ATOM 650 C C . SER A 1 91 ? -3.639 -5.349 -32.424 1.00 94.38 91 SER A C 1
ATOM 652 O O . SER A 1 91 ? -4.490 -5.126 -33.276 1.00 94.38 91 SER A O 1
ATOM 654 N N . GLY A 1 92 ? -2.754 -6.344 -32.533 1.00 92.44 92 GLY A N 1
ATOM 655 C CA . GLY A 1 92 ? -2.650 -7.174 -33.738 1.00 92.44 92 GLY A CA 1
ATOM 656 C C . GLY A 1 92 ? -2.113 -6.422 -34.960 1.00 92.44 92 GLY A C 1
ATOM 657 O O . GLY A 1 92 ? -2.119 -6.960 -36.063 1.00 92.44 92 GLY A O 1
ATOM 658 N N . ALA A 1 93 ? -1.627 -5.189 -34.784 1.00 94.38 93 ALA A N 1
ATOM 659 C CA . ALA A 1 93 ? -1.048 -4.405 -35.866 1.00 94.38 93 ALA A CA 1
ATOM 660 C C . ALA A 1 93 ? 0.200 -5.085 -36.450 1.00 94.38 93 ALA A C 1
ATOM 662 O O . ALA A 1 93 ? 0.945 -5.769 -35.750 1.00 94.38 93 ALA A O 1
ATOM 663 N N . SER A 1 94 ? 0.505 -4.830 -37.725 1.00 94.25 94 SER A N 1
ATOM 664 C CA . SER A 1 94 ? 1.745 -5.339 -38.334 1.00 94.25 94 SER A CA 1
ATOM 665 C C . SER A 1 94 ? 2.998 -4.734 -37.692 1.00 94.25 94 SER A C 1
ATOM 667 O O . SER A 1 94 ? 4.039 -5.381 -37.613 1.00 94.25 94 SER A O 1
ATOM 669 N N . TRP A 1 95 ? 2.883 -3.488 -37.231 1.00 96.69 95 TRP A N 1
ATOM 670 C CA . TRP A 1 95 ? 3.880 -2.766 -36.448 1.00 96.69 95 TRP A CA 1
ATOM 671 C C . TRP A 1 95 ? 3.186 -1.674 -35.625 1.00 96.69 95 TRP A C 1
ATOM 673 O O . TRP A 1 95 ? 2.143 -1.156 -36.031 1.00 96.69 95 TRP A O 1
ATOM 683 N N . VAL A 1 96 ? 3.771 -1.297 -34.489 1.00 98.19 96 VAL A N 1
ATOM 684 C CA . VAL A 1 96 ? 3.318 -0.169 -33.661 1.00 98.19 96 VAL A CA 1
ATOM 685 C C . VAL A 1 96 ? 4.473 0.783 -33.406 1.00 98.19 96 VAL A C 1
ATOM 687 O O . VAL A 1 96 ? 5.556 0.353 -33.023 1.00 98.19 96 VAL A O 1
ATOM 690 N N . LEU A 1 97 ? 4.226 2.079 -33.586 1.00 98.56 97 LEU A N 1
ATOM 691 C CA . LEU A 1 97 ? 5.136 3.162 -33.240 1.00 98.56 97 LEU A CA 1
ATOM 692 C C . LEU A 1 97 ? 4.561 3.977 -32.076 1.00 98.56 97 LEU A C 1
ATOM 694 O O . LEU A 1 97 ? 3.494 4.581 -32.194 1.00 98.56 97 LEU A O 1
ATOM 698 N N . VAL A 1 98 ? 5.312 4.042 -30.981 1.00 98.44 98 VAL A N 1
ATOM 699 C CA . VAL A 1 98 ? 5.075 4.944 -29.842 1.00 98.44 98 VAL A CA 1
ATOM 700 C C . VAL A 1 98 ? 6.258 5.894 -29.688 1.00 98.44 98 VAL A C 1
ATOM 702 O O . VAL A 1 98 ? 7.355 5.638 -30.195 1.00 98.44 98 VAL A O 1
ATOM 705 N N . GLY A 1 99 ? 6.064 6.988 -28.959 1.00 97.62 99 GLY A N 1
ATOM 706 C CA . GLY A 1 99 ? 7.130 7.948 -28.719 1.00 97.62 99 GLY A CA 1
ATOM 707 C C . GLY A 1 99 ? 6.874 8.860 -27.535 1.00 97.62 99 GLY A C 1
ATOM 708 O O . GLY A 1 99 ? 5.753 8.977 -27.047 1.00 97.62 99 GLY A O 1
ATOM 709 N N . GLN A 1 100 ? 7.935 9.513 -27.083 1.00 97.00 100 GLN A N 1
ATOM 710 C CA . GLN A 1 100 ? 7.901 10.498 -26.016 1.00 97.00 100 GLN A CA 1
ATOM 711 C C . GLN A 1 100 ? 8.914 11.605 -26.293 1.00 97.00 100 GLN A C 1
ATOM 713 O O . GLN A 1 100 ? 10.065 11.343 -26.653 1.00 97.00 100 GLN A O 1
ATOM 718 N N . VAL A 1 101 ? 8.483 12.846 -26.091 1.00 96.44 101 VAL A N 1
ATOM 719 C CA . VAL A 1 101 ? 9.361 14.013 -26.041 1.00 96.44 101 VAL A CA 1
ATOM 720 C C . VAL A 1 101 ? 9.933 14.120 -24.632 1.00 96.44 101 VAL A C 1
ATOM 722 O O . VAL A 1 101 ? 9.188 14.237 -23.658 1.00 96.44 101 VAL A O 1
ATOM 725 N N . ASP A 1 102 ? 11.255 14.043 -24.517 1.00 88.94 102 ASP A N 1
ATOM 726 C CA . ASP A 1 102 ? 11.938 14.162 -23.232 1.00 88.94 102 ASP A CA 1
ATOM 727 C C . ASP A 1 102 ? 12.075 15.631 -22.773 1.00 88.94 102 ASP A C 1
ATOM 729 O O . ASP A 1 102 ? 11.826 16.553 -23.555 1.00 88.94 102 ASP A O 1
ATOM 733 N N . PRO A 1 103 ? 12.486 15.894 -21.516 1.00 86.25 103 PRO A N 1
ATOM 734 C CA . PRO A 1 103 ? 12.620 17.261 -21.002 1.00 86.25 103 PRO A CA 1
ATOM 735 C C . PRO A 1 103 ? 13.631 18.146 -21.749 1.00 86.25 103 PRO A C 1
ATOM 737 O O . PRO A 1 103 ? 13.611 19.361 -21.579 1.00 86.25 103 PRO A O 1
ATOM 740 N N . GLN A 1 104 ? 14.522 17.565 -22.561 1.00 88.44 104 GLN A N 1
ATOM 741 C CA . GLN A 1 104 ? 15.465 18.303 -23.410 1.00 88.44 104 GLN A CA 1
ATOM 742 C C . GLN A 1 104 ? 14.866 18.617 -24.792 1.00 88.44 104 GLN A C 1
ATOM 744 O O . GLN A 1 104 ? 15.547 19.192 -25.641 1.00 88.44 104 GLN A O 1
ATOM 749 N N . GLY A 1 105 ? 13.610 18.228 -25.035 1.00 90.12 105 GLY A N 1
ATOM 750 C CA . GLY A 1 105 ? 12.894 18.426 -26.291 1.00 90.12 105 GLY A CA 1
ATOM 751 C C . GLY A 1 105 ? 13.222 17.393 -27.370 1.00 90.12 105 GLY A C 1
ATOM 752 O O . GLY A 1 105 ? 12.793 17.564 -28.509 1.00 90.12 105 GLY A O 1
ATOM 753 N N . TRP A 1 106 ? 13.976 16.332 -27.059 1.00 95.81 106 TRP A N 1
ATOM 754 C CA . TRP A 1 106 ? 14.280 15.297 -28.050 1.00 95.81 106 TRP A CA 1
ATOM 755 C C . TRP A 1 106 ? 13.146 14.278 -28.098 1.00 95.81 106 TRP A C 1
ATOM 757 O O . TRP A 1 106 ? 12.644 13.829 -27.068 1.00 95.81 106 TRP A O 1
ATOM 767 N N . LEU A 1 107 ? 12.784 13.858 -29.307 1.00 97.44 107 LEU A N 1
ATOM 768 C CA . LEU A 1 107 ? 11.775 12.834 -29.528 1.00 97.44 107 LEU A CA 1
ATOM 769 C C . LEU A 1 107 ? 12.439 11.455 -29.537 1.00 97.44 107 LEU A C 1
ATOM 771 O O . LEU A 1 107 ? 13.232 11.140 -30.427 1.00 97.44 107 LEU A O 1
ATOM 775 N N . ARG A 1 108 ? 12.117 10.629 -28.542 1.00 97.50 108 ARG A N 1
ATOM 776 C CA . ARG A 1 108 ? 12.463 9.206 -28.506 1.00 97.50 108 ARG A CA 1
ATOM 777 C C . ARG A 1 108 ? 11.286 8.393 -29.026 1.00 97.50 108 ARG A C 1
ATOM 779 O O . ARG A 1 108 ? 10.157 8.641 -28.620 1.00 97.50 108 ARG A O 1
ATOM 786 N N . VAL A 1 109 ? 11.547 7.419 -29.890 1.00 98.38 109 VAL A N 1
ATOM 787 C CA . VAL A 1 109 ? 10.517 6.537 -30.452 1.00 98.38 109 VAL A CA 1
ATOM 788 C C . VAL A 1 109 ? 10.899 5.072 -30.326 1.00 98.38 109 VAL A C 1
ATOM 790 O O . VAL A 1 109 ? 12.085 4.729 -30.325 1.00 98.38 109 VAL A O 1
ATOM 793 N N . PHE A 1 110 ? 9.880 4.223 -30.252 1.00 98.44 110 PHE A N 1
ATOM 794 C CA . PHE A 1 110 ? 9.991 2.771 -30.212 1.00 98.44 110 PHE A CA 1
ATOM 795 C C . PHE A 1 110 ? 9.032 2.183 -31.239 1.00 98.44 110 PHE A C 1
ATOM 797 O O . PHE A 1 110 ? 7.836 2.474 -31.212 1.00 98.44 110 PHE A O 1
ATOM 804 N N . LEU A 1 111 ? 9.571 1.376 -32.146 1.00 98.44 111 LEU A N 1
ATOM 805 C CA . LEU A 1 111 ? 8.815 0.644 -33.146 1.00 98.44 111 LEU A CA 1
ATOM 806 C C . LEU A 1 111 ? 8.891 -0.844 -32.823 1.00 98.44 111 LEU A C 1
ATOM 808 O O . LEU A 1 111 ? 9.989 -1.399 -32.797 1.00 98.44 111 LEU A O 1
ATOM 812 N N . ALA A 1 112 ? 7.741 -1.462 -32.575 1.00 98.19 112 ALA A N 1
ATOM 813 C CA . ALA A 1 112 ? 7.606 -2.887 -32.305 1.00 98.19 112 ALA A CA 1
ATOM 814 C C . ALA A 1 112 ? 6.936 -3.594 -33.486 1.00 98.19 112 ALA A C 1
ATOM 816 O O . ALA A 1 112 ? 5.930 -3.109 -34.005 1.00 98.19 112 ALA A O 1
ATOM 817 N N . ASP A 1 113 ? 7.489 -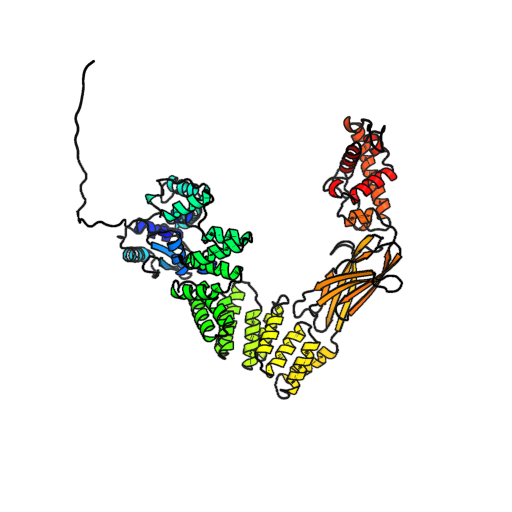4.731 -33.897 1.00 95.94 113 ASP A N 1
ATOM 818 C CA . ASP A 1 113 ? 6.907 -5.631 -34.891 1.00 95.94 113 ASP A CA 1
ATOM 819 C C . ASP A 1 113 ? 7.342 -7.087 -34.649 1.00 95.94 113 ASP A C 1
ATOM 821 O O . ASP A 1 113 ? 7.985 -7.413 -33.646 1.00 95.94 113 ASP A O 1
ATOM 825 N N . ALA A 1 114 ? 7.014 -7.979 -35.588 1.00 92.94 114 ALA A N 1
ATOM 826 C CA . ALA A 1 114 ? 7.397 -9.389 -35.519 1.00 92.94 114 ALA A CA 1
ATOM 827 C C . ALA A 1 114 ? 8.924 -9.617 -35.493 1.00 92.94 114 ALA A C 1
ATOM 829 O O . ALA A 1 114 ? 9.373 -10.667 -35.038 1.00 92.94 114 ALA A O 1
ATOM 830 N N . GLY A 1 115 ? 9.720 -8.648 -35.963 1.00 91.00 115 GLY A N 1
ATOM 831 C CA . GLY A 1 115 ? 11.183 -8.678 -35.936 1.00 91.00 115 GLY A CA 1
ATOM 832 C C . GLY A 1 115 ? 11.798 -8.151 -34.635 1.00 91.00 115 GLY A C 1
ATOM 833 O O . GLY A 1 115 ? 13.022 -8.137 -34.510 1.00 91.00 115 GLY A O 1
ATOM 834 N N . GLY A 1 116 ? 10.982 -7.715 -33.671 1.00 93.62 116 GLY A N 1
ATOM 835 C CA . GLY A 1 116 ? 11.421 -7.176 -32.386 1.00 93.62 116 GLY A CA 1
ATOM 836 C C . GLY A 1 116 ? 11.214 -5.666 -32.277 1.00 93.62 116 GLY A C 1
ATOM 837 O O . GLY A 1 116 ? 10.352 -5.086 -32.934 1.00 93.62 116 GLY A O 1
ATOM 838 N N . ILE A 1 117 ? 11.994 -5.018 -31.410 1.00 96.88 117 ILE A N 1
ATOM 839 C CA . ILE A 1 117 ? 11.829 -3.593 -31.099 1.00 96.88 117 ILE A CA 1
ATOM 840 C C . ILE A 1 117 ? 13.041 -2.813 -31.578 1.00 96.88 117 ILE A C 1
ATOM 842 O O . ILE A 1 117 ? 14.186 -3.153 -31.279 1.00 96.88 117 ILE A O 1
ATOM 846 N N . ARG A 1 118 ? 12.784 -1.723 -32.294 1.00 97.31 118 ARG A N 1
ATOM 847 C CA . ARG A 1 118 ? 13.798 -0.777 -32.761 1.00 97.31 118 ARG A CA 1
ATOM 848 C C . ARG A 1 118 ? 13.516 0.579 -32.140 1.00 97.31 118 ARG A C 1
ATOM 850 O O . ARG A 1 118 ? 12.368 1.010 -32.087 1.00 97.31 118 ARG A O 1
ATOM 857 N N . SER A 1 119 ? 14.551 1.261 -31.664 1.00 97.00 119 SER A N 1
ATOM 858 C CA . SER A 1 119 ? 14.412 2.574 -31.036 1.00 97.00 119 SER A CA 1
ATOM 859 C C . SER A 1 119 ? 15.377 3.586 -31.633 1.00 97.00 119 SER A C 1
ATOM 861 O O . SER A 1 119 ? 16.433 3.238 -32.165 1.00 97.00 119 SER A O 1
ATOM 863 N N . ALA A 1 120 ? 14.988 4.854 -31.574 1.00 97.06 120 ALA A N 1
ATOM 864 C CA . ALA A 1 120 ? 15.807 5.969 -32.023 1.00 97.06 120 ALA A CA 1
ATOM 865 C C . ALA A 1 120 ? 15.434 7.247 -31.261 1.00 97.06 120 ALA A C 1
ATOM 867 O O . ALA A 1 120 ? 14.343 7.360 -30.697 1.00 97.06 120 ALA A O 1
ATOM 868 N N . ARG A 1 121 ? 16.356 8.213 -31.225 1.00 96.81 121 ARG A N 1
ATOM 869 C CA . ARG A 1 121 ? 16.168 9.513 -30.571 1.00 96.81 121 ARG A CA 1
ATOM 870 C C . ARG A 1 121 ? 16.577 10.621 -31.535 1.00 96.81 121 ARG A C 1
ATOM 872 O O . ARG A 1 121 ? 17.652 10.544 -32.125 1.00 96.81 121 ARG A O 1
ATOM 879 N N . PHE A 1 122 ? 15.741 11.644 -31.672 1.00 97.12 122 PHE A N 1
ATOM 880 C CA . PHE A 1 122 ? 15.914 12.710 -32.654 1.00 97.12 122 PHE A CA 1
ATOM 881 C C . PHE A 1 122 ? 15.772 14.084 -32.003 1.00 97.12 122 PHE A C 1
ATOM 883 O O . PHE A 1 122 ? 14.793 14.351 -31.311 1.00 97.12 122 PHE A O 1
ATOM 890 N N . SER A 1 123 ? 16.721 14.979 -32.274 1.00 95.38 123 SER A N 1
ATOM 891 C CA . SER A 1 123 ? 16.591 16.413 -31.975 1.00 95.38 123 SER A CA 1
ATOM 892 C C . SER A 1 123 ? 15.737 17.153 -33.013 1.00 95.38 123 SER A C 1
ATOM 894 O O . SER A 1 123 ? 15.229 18.234 -32.738 1.00 95.38 123 SER A O 1
ATOM 896 N N . ARG A 1 124 ? 15.575 16.565 -34.207 1.00 95.88 124 ARG A N 1
ATOM 897 C CA . ARG A 1 124 ? 14.731 17.053 -35.304 1.00 95.88 124 ARG A CA 1
ATOM 898 C C . ARG A 1 124 ? 13.592 16.058 -35.558 1.00 95.88 124 ARG A C 1
ATOM 900 O O . ARG A 1 124 ? 13.860 14.992 -36.121 1.00 95.88 124 ARG A O 1
ATOM 907 N N . PRO A 1 125 ? 12.357 16.339 -35.109 1.00 94.38 125 PRO A N 1
ATOM 908 C CA . PRO A 1 125 ? 11.270 15.362 -35.121 1.00 94.38 125 PRO A CA 1
ATOM 909 C C . PRO A 1 125 ? 10.874 14.885 -36.522 1.00 94.38 125 PRO A C 1
ATOM 911 O O . PRO A 1 125 ? 10.448 13.744 -36.672 1.00 94.38 125 PRO A O 1
ATOM 914 N N . GLU A 1 126 ? 11.063 15.701 -37.560 1.00 95.94 126 GLU A N 1
ATOM 915 C CA . GLU A 1 126 ? 10.747 15.341 -38.944 1.00 95.94 126 GLU A CA 1
ATOM 916 C C . GLU A 1 126 ? 11.541 14.126 -39.451 1.00 95.94 126 GLU A C 1
ATOM 918 O O . GLU A 1 126 ? 11.086 13.406 -40.339 1.00 95.94 126 GLU A O 1
ATOM 923 N N . LEU A 1 127 ? 12.707 13.844 -38.859 1.00 97.56 127 LEU A N 1
ATOM 924 C CA . LEU A 1 127 ? 13.523 12.680 -39.206 1.00 97.56 127 LEU A CA 1
ATOM 925 C C . LEU A 1 127 ? 12.888 11.356 -38.761 1.00 97.56 127 LEU A C 1
ATOM 927 O O . LEU A 1 127 ? 13.194 10.315 -39.348 1.00 97.56 127 LEU A O 1
ATOM 931 N N . VAL A 1 128 ? 11.973 11.387 -37.782 1.00 97.56 128 VAL A N 1
ATOM 932 C CA . VAL A 1 128 ? 11.225 10.199 -37.342 1.00 97.56 128 VAL A CA 1
ATOM 933 C C . VAL A 1 128 ? 10.414 9.615 -38.487 1.00 97.56 128 VAL A C 1
ATOM 935 O O . VAL A 1 128 ? 10.385 8.397 -38.624 1.00 97.56 128 VAL A O 1
ATOM 938 N N . LEU A 1 129 ? 9.797 10.454 -39.328 1.00 97.62 129 LEU A N 1
ATOM 939 C CA . LEU A 1 129 ? 9.001 9.990 -40.465 1.00 97.62 129 LEU A CA 1
ATOM 940 C C . LEU A 1 129 ? 9.846 9.128 -41.410 1.00 97.62 129 LEU A C 1
ATOM 942 O O . LEU A 1 129 ? 9.469 8.003 -41.721 1.00 97.62 129 LEU A O 1
ATOM 946 N N . TYR A 1 130 ? 11.011 9.626 -41.820 1.00 97.25 130 TYR A N 1
ATOM 947 C CA . TYR A 1 130 ? 11.900 8.907 -42.736 1.00 97.25 130 TYR A CA 1
ATOM 948 C C . TYR A 1 130 ? 12.490 7.648 -42.104 1.00 97.25 130 TYR A C 1
ATOM 950 O O . TYR A 1 130 ? 12.620 6.620 -42.770 1.00 97.25 130 TYR A O 1
ATOM 958 N N . TRP A 1 131 ? 12.835 7.714 -40.815 1.00 98.12 131 TRP A N 1
ATOM 959 C CA . TRP A 1 131 ? 13.292 6.543 -40.082 1.00 98.12 131 TRP A CA 1
ATOM 960 C C . TRP A 1 131 ? 12.197 5.476 -40.023 1.00 98.12 131 TRP A C 1
ATOM 962 O O . TRP A 1 131 ? 12.446 4.353 -40.449 1.00 98.12 131 TRP A O 1
ATOM 972 N N . ALA A 1 132 ? 10.988 5.827 -39.577 1.00 97.06 132 ALA A N 1
ATOM 973 C CA . ALA A 1 132 ? 9.865 4.903 -39.459 1.00 97.06 132 ALA A CA 1
ATOM 974 C C . ALA A 1 132 ? 9.487 4.306 -40.820 1.00 97.06 132 ALA A C 1
ATOM 976 O O . ALA A 1 132 ? 9.379 3.092 -40.930 1.00 97.06 132 ALA A O 1
ATOM 977 N N . ALA A 1 133 ? 9.404 5.132 -41.865 1.00 96.00 133 ALA A N 1
ATOM 978 C CA . ALA A 1 133 ? 9.146 4.710 -43.241 1.00 96.00 133 ALA A CA 1
ATOM 979 C C . ALA A 1 133 ? 10.152 3.648 -43.716 1.00 96.00 133 ALA A C 1
ATOM 981 O O . ALA A 1 133 ? 9.774 2.596 -44.229 1.00 96.00 133 ALA A O 1
ATOM 982 N N . ARG A 1 134 ? 11.447 3.866 -43.450 1.00 96.31 134 ARG A N 1
ATOM 983 C CA . ARG A 1 134 ? 12.494 2.880 -43.748 1.00 96.31 134 ARG A CA 1
ATOM 984 C C . ARG A 1 134 ? 12.336 1.592 -42.934 1.00 96.31 134 ARG A C 1
ATOM 986 O O . ARG A 1 134 ? 12.594 0.522 -43.474 1.00 96.31 134 ARG A O 1
ATOM 993 N N . GLN A 1 135 ? 11.954 1.682 -41.658 1.00 95.19 135 GLN A N 1
ATOM 994 C CA . GLN A 1 135 ? 11.765 0.505 -40.800 1.00 95.19 135 GLN A CA 1
ATOM 995 C C . GLN A 1 135 ? 10.553 -0.342 -41.199 1.00 95.19 135 GLN A C 1
ATOM 997 O O . GLN A 1 135 ? 10.556 -1.539 -40.925 1.00 95.19 135 GLN A O 1
ATOM 1002 N N . THR A 1 136 ? 9.528 0.270 -41.794 1.00 92.94 136 THR A N 1
ATOM 1003 C CA . THR A 1 136 ? 8.258 -0.384 -42.148 1.00 92.94 136 THR A CA 1
ATOM 1004 C C . THR A 1 136 ? 8.140 -0.710 -43.636 1.00 92.94 136 THR A C 1
ATOM 1006 O O . THR A 1 136 ? 7.190 -1.374 -44.038 1.00 92.94 136 THR A O 1
ATOM 1009 N N . GLY A 1 137 ? 9.083 -0.245 -44.463 1.00 91.44 137 GLY A N 1
ATOM 1010 C CA . GLY A 1 137 ? 9.034 -0.399 -45.920 1.00 91.44 137 GLY A CA 1
ATOM 1011 C C . GLY A 1 137 ? 8.003 0.506 -46.606 1.00 91.44 137 GLY A C 1
ATOM 1012 O O . GLY A 1 137 ? 7.696 0.307 -47.780 1.00 91.44 137 GLY A O 1
ATOM 1013 N N . VAL A 1 138 ? 7.467 1.499 -45.892 1.00 89.56 138 VAL A N 1
ATOM 1014 C CA . VAL A 1 138 ? 6.505 2.473 -46.418 1.00 89.56 138 VAL A CA 1
ATOM 1015 C C . VAL A 1 138 ? 7.253 3.628 -47.083 1.00 89.56 138 VAL A C 1
ATOM 1017 O O . VAL A 1 138 ? 8.306 4.052 -46.617 1.00 89.56 138 VAL A O 1
ATOM 1020 N N . SER A 1 139 ? 6.715 4.169 -48.178 1.00 90.94 139 SER A N 1
ATOM 1021 C CA . SER A 1 139 ? 7.266 5.384 -48.791 1.00 90.94 139 SER A CA 1
ATOM 1022 C C . SER A 1 139 ? 6.825 6.624 -47.997 1.00 90.94 139 SER A C 1
ATOM 1024 O O . SER A 1 139 ? 5.621 6.810 -47.816 1.00 90.94 139 SER A O 1
ATOM 1026 N N . PRO A 1 140 ? 7.749 7.478 -47.518 1.00 94.12 140 PRO A N 1
ATOM 1027 C CA . PRO A 1 140 ? 7.388 8.639 -46.712 1.00 94.12 140 PRO A CA 1
ATOM 1028 C C . PRO A 1 140 ? 6.720 9.718 -47.573 1.00 94.12 140 PRO A C 1
ATOM 1030 O O . PRO A 1 140 ? 7.233 10.105 -48.622 1.00 94.12 140 PRO A O 1
ATOM 1033 N N . GLY A 1 141 ? 5.583 10.222 -47.101 1.00 94.62 141 GLY A N 1
ATOM 1034 C CA . GLY A 1 141 ? 4.881 11.379 -47.642 1.00 94.62 141 GLY A CA 1
ATOM 1035 C C . GLY A 1 141 ? 5.382 12.712 -47.075 1.00 94.62 141 GLY A C 1
ATOM 1036 O O . GLY A 1 141 ? 6.478 12.822 -46.526 1.00 94.62 141 GLY A O 1
ATOM 1037 N N . ALA A 1 142 ? 4.561 13.757 -47.206 1.00 94.06 142 ALA A N 1
ATOM 1038 C CA . ALA A 1 142 ? 4.906 15.100 -46.742 1.00 94.06 142 ALA A CA 1
ATOM 1039 C C . ALA A 1 142 ? 4.827 15.229 -45.211 1.00 94.06 142 ALA A C 1
ATOM 1041 O O . ALA A 1 142 ? 3.838 14.835 -44.593 1.00 94.06 142 ALA A O 1
ATOM 1042 N N . TRP A 1 143 ? 5.829 15.874 -44.609 1.00 95.56 143 TRP A N 1
ATOM 1043 C CA . TRP A 1 143 ? 5.804 16.259 -43.198 1.00 95.56 143 TRP A CA 1
ATOM 1044 C C . TRP A 1 143 ? 4.906 17.484 -42.980 1.00 95.56 143 TRP A C 1
ATOM 1046 O O . TRP A 1 143 ? 5.149 18.543 -43.561 1.00 95.56 143 TRP A O 1
ATOM 1056 N N . ARG A 1 144 ? 3.881 17.353 -42.131 1.00 95.62 144 ARG A N 1
ATOM 1057 C CA . ARG A 1 144 ? 2.952 18.439 -41.775 1.00 95.62 144 ARG A CA 1
ATOM 1058 C C . ARG A 1 144 ? 2.727 18.462 -40.268 1.00 95.62 144 ARG A C 1
ATOM 1060 O O . ARG A 1 144 ? 1.969 17.651 -39.746 1.00 95.62 144 ARG A O 1
ATOM 1067 N N . LEU A 1 145 ? 3.407 19.376 -39.579 1.00 96.56 145 LEU A N 1
ATOM 1068 C CA . LEU A 1 145 ? 3.312 19.532 -38.129 1.00 96.56 145 LEU A CA 1
ATOM 1069 C C . LEU A 1 145 ? 2.460 20.752 -37.767 1.00 96.56 145 LEU A C 1
ATOM 1071 O O . LEU A 1 145 ? 2.812 21.878 -38.107 1.00 96.56 145 LEU A O 1
ATOM 1075 N N . GLU A 1 146 ? 1.385 20.520 -37.016 1.00 95.31 146 GLU A N 1
ATOM 1076 C CA . GLU A 1 146 ? 0.454 21.549 -36.537 1.00 95.31 146 GLU A CA 1
ATOM 1077 C C . GLU A 1 146 ? 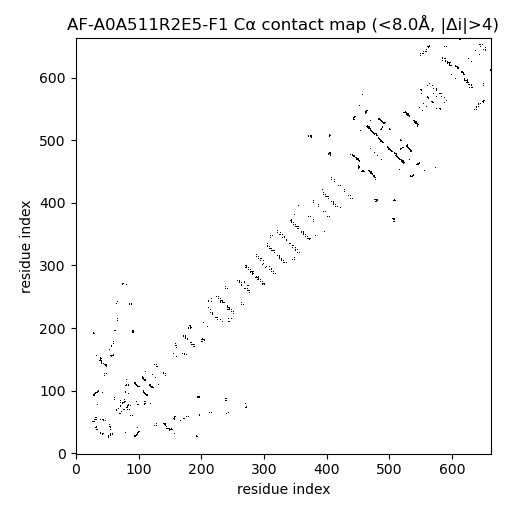0.408 21.527 -35.001 1.00 95.31 146 GLU A C 1
ATOM 1079 O O . GLU A 1 146 ? -0.513 20.983 -34.394 1.00 95.31 146 GLU A O 1
ATOM 1084 N N . THR A 1 147 ? 1.428 22.093 -34.348 1.00 93.75 147 THR A N 1
ATOM 1085 C CA . THR A 1 147 ? 1.570 22.043 -32.876 1.00 93.75 147 THR A CA 1
ATOM 1086 C C . THR A 1 147 ? 0.394 22.675 -32.131 1.00 93.75 147 THR A C 1
ATOM 1088 O O . THR A 1 147 ? 0.009 22.177 -31.076 1.00 93.75 147 THR A O 1
ATOM 1091 N N . ALA A 1 148 ? -0.234 23.709 -32.704 1.00 95.06 148 ALA A N 1
ATOM 1092 C CA . ALA A 1 148 ? -1.407 24.379 -32.136 1.00 95.06 148 ALA A CA 1
ATOM 1093 C C . ALA A 1 148 ? -2.621 23.449 -31.943 1.00 95.06 148 ALA A C 1
ATOM 1095 O O . ALA A 1 148 ? -3.502 23.754 -31.147 1.00 95.06 148 ALA A O 1
ATOM 1096 N N . ARG A 1 149 ? -2.666 22.304 -32.637 1.00 94.81 149 ARG A N 1
ATOM 1097 C CA . ARG A 1 149 ? -3.765 21.329 -32.550 1.00 94.81 149 ARG A CA 1
ATOM 1098 C C . ARG A 1 149 ? -3.506 20.201 -31.560 1.00 94.81 149 ARG A C 1
ATOM 1100 O O . ARG A 1 149 ? -4.291 19.258 -31.497 1.00 94.81 149 ARG A O 1
ATOM 1107 N N . ASN A 1 150 ? -2.411 20.259 -30.801 1.00 96.56 150 ASN A N 1
ATOM 1108 C CA . ASN A 1 150 ? -2.053 19.204 -29.857 1.00 96.56 150 ASN A CA 1
ATOM 1109 C C . ASN A 1 150 ? -3.205 18.866 -28.897 1.00 96.56 150 ASN A C 1
ATOM 1111 O O . ASN A 1 150 ? -3.543 17.696 -28.739 1.00 96.56 150 ASN A O 1
ATOM 1115 N N . ASP A 1 151 ? -3.833 19.884 -28.312 1.00 96.75 151 ASP A N 1
ATOM 1116 C CA . ASP A 1 151 ? -4.859 19.691 -27.283 1.00 96.75 151 ASP A CA 1
ATOM 1117 C C . ASP A 1 151 ? -6.179 19.187 -27.882 1.00 96.75 151 ASP A C 1
ATOM 1119 O O . ASP A 1 151 ? -6.849 18.337 -27.295 1.00 96.75 151 ASP A O 1
ATOM 1123 N N . GLU A 1 152 ? -6.522 19.633 -29.094 1.00 96.81 152 GLU A N 1
ATOM 1124 C CA . GLU A 1 152 ? -7.655 19.098 -29.858 1.00 96.81 152 GLU A CA 1
ATOM 1125 C C . GLU A 1 152 ? -7.457 17.609 -30.171 1.00 96.81 152 GLU A C 1
ATOM 1127 O O . GLU A 1 152 ? -8.365 16.804 -29.973 1.00 96.81 152 GLU A O 1
ATOM 1132 N N . LEU A 1 153 ? -6.257 17.223 -30.618 1.00 97.94 153 LEU A N 1
ATOM 1133 C CA . LEU A 1 153 ? -5.912 15.830 -30.911 1.00 97.94 153 LEU A CA 1
ATOM 1134 C C . LEU A 1 153 ? -5.884 14.962 -29.647 1.00 97.94 153 LEU A C 1
ATOM 1136 O O . LEU A 1 153 ? -6.237 13.784 -29.719 1.00 97.94 153 LEU A O 1
ATOM 1140 N N . ALA A 1 154 ? -5.487 15.526 -28.503 1.00 97.56 154 ALA A N 1
ATOM 1141 C CA . ALA A 1 154 ? -5.517 14.847 -27.212 1.00 97.56 154 ALA A CA 1
ATOM 1142 C C . ALA A 1 154 ? -6.950 14.585 -26.735 1.00 97.56 154 ALA A C 1
ATOM 1144 O O . ALA A 1 154 ? -7.278 13.451 -26.388 1.00 97.56 154 ALA A O 1
ATOM 1145 N N . ARG A 1 155 ? -7.830 15.591 -26.803 1.00 97.56 155 ARG A N 1
ATOM 1146 C CA . ARG A 1 155 ? -9.264 15.429 -26.508 1.00 97.56 155 ARG A CA 1
ATOM 1147 C C . ARG A 1 155 ? -9.913 14.407 -27.440 1.00 97.56 155 ARG A C 1
ATOM 1149 O O . ARG A 1 155 ? -10.624 13.511 -26.989 1.00 97.56 155 ARG A O 1
ATOM 1156 N N . LEU A 1 156 ? -9.608 14.481 -28.735 1.00 97.31 156 LEU A N 1
ATOM 1157 C CA . LEU A 1 156 ? -10.135 13.540 -29.719 1.00 97.31 156 LEU A CA 1
ATOM 1158 C C . LEU A 1 156 ? -9.667 12.101 -29.454 1.00 97.31 156 LEU A C 1
ATOM 1160 O O . LEU A 1 156 ? -10.462 11.177 -29.593 1.00 97.31 156 LEU A O 1
ATOM 1164 N N . ALA A 1 157 ? -8.417 11.906 -29.016 1.00 97.19 157 ALA A N 1
ATOM 1165 C CA . ALA A 1 157 ? -7.889 10.597 -28.618 1.00 97.19 157 ALA A CA 1
ATOM 1166 C C . ALA A 1 157 ? -8.634 9.974 -27.423 1.00 97.19 157 ALA A C 1
ATOM 1168 O O . ALA A 1 157 ? -8.649 8.755 -27.282 1.00 97.19 157 ALA A O 1
ATOM 1169 N N . GLN A 1 158 ? -9.284 10.793 -26.591 1.00 96.38 158 GLN A N 1
ATOM 1170 C CA . GLN A 1 158 ? -10.134 10.344 -25.481 1.00 96.38 158 GLN A CA 1
ATOM 1171 C C . GLN A 1 158 ? -11.587 10.071 -25.919 1.00 96.38 158 GLN A C 1
ATOM 1173 O O . GLN A 1 158 ? -12.398 9.575 -25.135 1.00 96.38 158 GLN A O 1
ATOM 1178 N N . GLY A 1 159 ? -11.923 10.342 -27.184 1.00 95.69 159 GLY A N 1
ATOM 1179 C CA . GLY A 1 159 ? -13.269 10.191 -27.736 1.00 95.69 159 GLY A CA 1
ATOM 1180 C C . GLY A 1 159 ? -14.134 11.452 -27.644 1.00 95.69 159 GLY A C 1
ATOM 1181 O O . GLY A 1 159 ? -15.350 11.350 -27.781 1.00 95.69 159 GLY A O 1
ATOM 1182 N N . ASP A 1 160 ? -13.550 12.636 -27.427 1.00 96.50 160 ASP A N 1
ATOM 1183 C CA . ASP A 1 160 ? -14.296 13.899 -27.448 1.00 96.50 160 ASP A CA 1
ATOM 1184 C C . ASP A 1 160 ? -14.689 14.292 -28.883 1.00 96.50 160 ASP A C 1
ATOM 1186 O O . ASP A 1 160 ? -13.875 14.760 -29.683 1.00 96.50 160 ASP A O 1
ATOM 1190 N N . LEU A 1 161 ? -15.971 14.116 -29.205 1.00 95.25 161 LEU A N 1
ATOM 1191 C CA . LEU A 1 161 ? -16.533 14.376 -30.532 1.00 95.25 161 LEU A CA 1
ATOM 1192 C C . LEU A 1 161 ? -16.938 15.843 -30.766 1.00 95.25 161 LEU A C 1
ATOM 1194 O O . LEU A 1 161 ? -17.521 16.148 -31.806 1.00 95.25 161 LEU A O 1
ATOM 1198 N N . THR A 1 162 ? -16.662 16.751 -29.822 1.00 95.56 162 THR A N 1
ATOM 1199 C CA . THR A 1 162 ? -16.938 18.195 -29.976 1.00 95.56 162 THR A CA 1
ATOM 1200 C C . THR A 1 162 ? -15.860 18.930 -30.781 1.00 95.56 162 THR A C 1
ATOM 1202 O O . THR A 1 162 ? -16.062 20.075 -31.189 1.00 95.56 162 THR A O 1
ATOM 1205 N N . VAL A 1 163 ? -14.725 18.276 -31.045 1.00 93.00 163 VAL A N 1
ATOM 1206 C CA . VAL A 1 163 ? -13.633 18.804 -31.873 1.00 93.00 163 VAL A CA 1
ATOM 1207 C C . VAL A 1 163 ? -14.112 18.974 -33.319 1.00 93.00 163 VAL A C 1
ATOM 1209 O O . VAL A 1 163 ? -14.524 18.013 -33.965 1.00 93.00 163 VAL A O 1
ATOM 1212 N N . GLN A 1 164 ? -14.055 20.202 -33.840 1.00 83.81 164 GLN A N 1
ATOM 1213 C CA . GLN A 1 164 ? -14.606 20.535 -35.162 1.00 83.81 164 GLN A CA 1
ATOM 1214 C C . GLN A 1 164 ? -13.675 20.118 -36.308 1.00 83.81 164 GLN A C 1
ATOM 1216 O O . GLN A 1 164 ? -14.108 19.494 -37.277 1.00 83.81 164 GLN A O 1
ATOM 1221 N N . ASN A 1 165 ? -12.381 20.414 -36.179 1.00 86.62 165 ASN A N 1
ATOM 1222 C CA . ASN A 1 165 ? -11.376 20.093 -37.185 1.00 86.62 165 ASN A CA 1
ATOM 1223 C C . ASN A 1 165 ? -10.741 18.745 -36.847 1.00 86.62 165 ASN A C 1
ATOM 1225 O O . ASN A 1 165 ? -9.787 18.669 -36.076 1.00 86.62 165 ASN A O 1
ATOM 1229 N N . THR A 1 166 ? -11.273 17.667 -37.413 1.00 92.88 166 THR A N 1
ATOM 1230 C CA . THR A 1 166 ? -10.805 16.295 -37.167 1.00 92.88 166 THR A CA 1
ATOM 1231 C C . THR A 1 166 ? -9.901 15.802 -38.312 1.00 92.88 166 THR A C 1
ATOM 1233 O O . THR A 1 166 ? -10.139 16.160 -39.465 1.00 92.88 166 THR A O 1
ATOM 1236 N N . PRO A 1 167 ? -8.829 15.022 -38.039 1.00 93.19 167 PRO A N 1
ATOM 1237 C CA . PRO A 1 167 ? -7.948 14.476 -39.086 1.00 93.19 167 PRO A CA 1
ATOM 1238 C C . PRO A 1 167 ? -8.651 13.561 -40.099 1.00 93.19 167 PRO A C 1
ATOM 1240 O O . PRO A 1 167 ? -8.275 13.523 -41.267 1.00 93.19 167 PRO A O 1
ATOM 1243 N N . LEU A 1 168 ? -9.670 12.833 -39.644 1.00 92.44 168 LEU A N 1
ATOM 1244 C CA . LEU A 1 168 ? -10.631 12.102 -40.471 1.00 92.44 168 LEU A CA 1
ATOM 1245 C C . LEU A 1 168 ? -12.036 12.650 -40.214 1.00 92.44 168 LEU A C 1
ATOM 1247 O O . LEU A 1 168 ? -12.276 13.156 -39.120 1.00 92.44 168 LEU A O 1
ATOM 1251 N N . PRO A 1 169 ? -12.989 12.506 -41.151 1.00 93.50 169 PRO A N 1
ATOM 1252 C CA . PRO A 1 169 ? -14.365 12.925 -40.917 1.00 93.50 169 PRO A CA 1
ATOM 1253 C C . PRO A 1 169 ? -14.940 12.355 -39.608 1.00 93.50 169 PRO A C 1
ATOM 1255 O O . PRO A 1 169 ? -14.742 11.185 -39.277 1.00 93.50 169 PRO A O 1
ATOM 1258 N N . LEU A 1 170 ? -15.728 13.157 -38.887 1.00 93.50 170 LEU A N 1
ATOM 1259 C CA . LEU A 1 170 ? -16.304 12.791 -37.585 1.00 93.50 170 LEU A CA 1
ATOM 1260 C C . LEU A 1 170 ? -17.043 11.426 -37.534 1.00 93.50 170 LEU A C 1
ATOM 1262 O O . LEU A 1 170 ? -16.995 10.782 -36.483 1.00 93.50 170 LEU A O 1
ATOM 1266 N N . PRO A 1 171 ? -17.690 10.919 -38.610 1.00 92.50 171 PRO A N 1
ATOM 1267 C CA . PRO A 1 171 ? -18.259 9.567 -38.625 1.00 92.50 171 PRO A CA 1
ATOM 1268 C C . PRO A 1 171 ? -17.277 8.434 -38.285 1.00 92.50 171 PRO A C 1
ATOM 1270 O O . PRO A 1 171 ? -17.698 7.456 -37.673 1.00 92.50 171 PRO A O 1
ATOM 1273 N N . TYR A 1 172 ? -15.986 8.567 -38.610 1.00 93.62 172 TYR A N 1
ATOM 1274 C CA . TYR A 1 172 ? -14.961 7.570 -38.266 1.00 93.62 172 TYR A CA 1
ATOM 1275 C C . TYR A 1 172 ? -14.751 7.492 -36.748 1.00 93.62 172 TYR A C 1
ATOM 1277 O O . TYR A 1 172 ? -14.750 6.412 -36.161 1.00 93.62 172 TYR A O 1
ATOM 1285 N N . TYR A 1 173 ? -14.659 8.649 -36.091 1.00 95.25 173 TYR A N 1
ATOM 1286 C CA . TYR A 1 173 ? -14.520 8.739 -34.637 1.00 95.25 173 TYR A CA 1
ATOM 1287 C C . TYR A 1 173 ? -15.791 8.288 -33.912 1.00 95.25 173 TYR A C 1
ATOM 1289 O O . TYR A 1 173 ? -15.708 7.557 -32.928 1.00 95.25 173 TYR A O 1
ATOM 1297 N N . ARG A 1 174 ? -16.975 8.637 -34.435 1.00 94.69 174 ARG A N 1
ATOM 1298 C CA . ARG A 1 174 ? -18.258 8.116 -33.928 1.00 94.69 174 ARG A CA 1
ATOM 1299 C C . ARG A 1 174 ? -18.321 6.595 -34.002 1.00 94.69 174 ARG A C 1
ATOM 1301 O O . ARG A 1 174 ? -18.783 5.973 -33.054 1.00 94.69 174 ARG A O 1
ATOM 1308 N N . ALA A 1 175 ? -17.851 6.007 -35.101 1.00 93.12 175 ALA A N 1
ATOM 1309 C CA . ALA A 1 175 ? -17.786 4.560 -35.257 1.00 93.12 175 ALA A CA 1
ATOM 1310 C C . ALA A 1 175 ? -16.833 3.914 -34.240 1.00 93.12 175 ALA A C 1
ATOM 1312 O O . ALA A 1 175 ? -17.207 2.927 -33.615 1.00 93.12 175 ALA A O 1
ATOM 1313 N N . ALA A 1 176 ? -15.647 4.489 -34.018 1.00 94.88 176 ALA A N 1
ATOM 1314 C CA . ALA A 1 176 ? -14.706 3.987 -33.016 1.00 94.88 176 ALA A CA 1
ATOM 1315 C C . ALA A 1 176 ? -15.281 4.051 -31.590 1.00 94.88 176 ALA A C 1
ATOM 1317 O O . ALA A 1 176 ? -15.240 3.059 -30.867 1.00 94.88 176 ALA A O 1
ATOM 1318 N N . VAL A 1 177 ? -15.891 5.178 -31.204 1.00 95.44 177 VAL A N 1
ATOM 1319 C CA . VAL A 1 177 ? -16.552 5.324 -29.895 1.00 95.44 177 VAL A CA 1
ATOM 1320 C C . VAL A 1 177 ? -17.725 4.346 -29.760 1.00 95.44 177 VAL A C 1
ATOM 1322 O O . VAL A 1 177 ? -17.833 3.655 -28.753 1.00 95.44 177 VAL A O 1
ATOM 1325 N N . ALA A 1 178 ? -18.570 4.210 -30.788 1.00 93.19 178 ALA A N 1
ATOM 1326 C CA . ALA A 1 178 ? -19.696 3.275 -30.768 1.00 93.19 178 ALA A CA 1
ATOM 1327 C C . ALA A 1 178 ? -19.251 1.807 -30.675 1.00 93.19 178 ALA A C 1
ATOM 1329 O O . ALA A 1 178 ? -19.904 1.013 -29.997 1.00 93.19 178 ALA A O 1
ATOM 1330 N N . LEU A 1 179 ? -18.140 1.438 -31.315 1.00 93.81 179 LEU A N 1
ATOM 1331 C CA . LEU A 1 179 ? -17.564 0.104 -31.184 1.00 93.81 179 LEU A CA 1
ATOM 1332 C C . LEU A 1 179 ? -17.031 -0.129 -29.768 1.00 93.81 179 LEU A C 1
ATOM 1334 O O . LEU A 1 179 ? -17.390 -1.130 -29.148 1.00 93.81 179 LEU A O 1
ATOM 1338 N N . ARG A 1 180 ? -16.240 0.810 -29.236 1.00 94.31 180 ARG A N 1
ATOM 1339 C CA . ARG A 1 180 ? -15.713 0.732 -27.870 1.00 94.31 180 ARG A CA 1
ATOM 1340 C C . ARG A 1 180 ? -16.837 0.613 -26.852 1.00 94.31 180 ARG A C 1
ATOM 1342 O O . ARG A 1 180 ? -16.778 -0.259 -25.994 1.00 94.31 180 ARG A O 1
ATOM 1349 N N . ASP A 1 181 ? -17.862 1.454 -26.944 1.00 93.12 181 ASP A N 1
ATOM 1350 C CA . ASP A 1 181 ? -18.869 1.611 -25.890 1.00 93.12 181 ASP A CA 1
ATOM 1351 C C . ASP A 1 181 ? -20.029 0.618 -26.037 1.00 93.12 181 ASP A C 1
ATOM 1353 O O . ASP A 1 181 ? -20.510 0.089 -25.036 1.00 93.12 181 ASP A O 1
ATOM 1357 N N . ASN A 1 182 ? -20.419 0.285 -27.273 1.00 89.12 182 ASN A N 1
ATOM 1358 C CA . ASN A 1 182 ? -21.622 -0.505 -27.561 1.00 89.12 182 ASN A CA 1
ATOM 1359 C C . ASN A 1 182 ? -21.360 -1.776 -28.388 1.00 89.12 182 ASN A C 1
ATOM 1361 O O . ASN A 1 182 ? -22.281 -2.558 -28.605 1.00 89.12 182 ASN A O 1
ATOM 1365 N N . GLY A 1 183 ? -20.137 -2.002 -28.878 1.00 87.56 183 GLY A N 1
ATOM 1366 C CA . GLY A 1 183 ? -19.795 -3.186 -29.679 1.00 87.56 183 GLY A CA 1
ATOM 1367 C C . GLY A 1 183 ? -20.282 -3.118 -31.128 1.00 87.56 183 GLY A C 1
ATOM 1368 O O . GLY A 1 183 ? -20.242 -4.122 -31.840 1.00 87.56 183 GLY A O 1
ATOM 1369 N N . VAL A 1 184 ? -20.757 -1.949 -31.572 1.00 84.81 184 VAL A N 1
ATOM 1370 C CA . VAL A 1 184 ? -21.305 -1.747 -32.917 1.00 84.81 184 VAL A CA 1
ATOM 1371 C C . VAL A 1 184 ? -20.160 -1.593 -33.914 1.00 84.81 184 VAL A C 1
ATOM 1373 O O . VAL A 1 184 ? -19.530 -0.540 -33.997 1.00 84.81 184 VAL A O 1
ATOM 1376 N N . ALA A 1 185 ? -19.891 -2.653 -34.675 1.00 79.31 185 ALA A N 1
ATOM 1377 C CA . ALA A 1 185 ? -18.899 -2.630 -35.743 1.00 79.31 185 ALA A CA 1
ATOM 1378 C C . ALA A 1 185 ? -19.365 -1.757 -36.920 1.00 79.31 185 ALA A C 1
ATOM 1380 O O . ALA A 1 185 ? -20.550 -1.699 -37.250 1.00 79.31 185 ALA A O 1
ATOM 1381 N N . SER A 1 186 ? -18.416 -1.094 -37.577 1.00 82.31 186 SER A N 1
ATOM 1382 C CA . SER A 1 186 ? -18.668 -0.254 -38.745 1.00 82.31 186 SER A CA 1
ATOM 1383 C C . SER A 1 186 ? -17.572 -0.460 -39.774 1.00 82.31 186 SER A C 1
ATOM 1385 O O . SER A 1 186 ? -16.390 -0.388 -39.442 1.00 82.31 186 SER A O 1
ATOM 1387 N N . LEU A 1 187 ? -17.973 -0.620 -41.036 1.00 82.44 187 LEU A N 1
ATOM 1388 C CA . LEU A 1 187 ? -17.045 -0.729 -42.164 1.00 82.44 187 LEU A CA 1
ATOM 1389 C C . LEU A 1 187 ? -16.130 0.501 -42.288 1.00 82.44 187 LEU A C 1
ATOM 1391 O O . LEU A 1 187 ? -15.032 0.383 -42.817 1.00 82.44 187 LEU A O 1
ATOM 1395 N N . LEU A 1 188 ? -16.547 1.659 -41.751 1.00 84.31 188 LEU A N 1
ATOM 1396 C CA . LEU A 1 188 ? -15.769 2.902 -41.777 1.00 84.31 188 LEU A CA 1
ATOM 1397 C C . LEU A 1 188 ? -14.431 2.817 -41.043 1.00 84.31 188 LEU A C 1
ATOM 1399 O O . LEU A 1 188 ? -13.581 3.651 -41.300 1.00 84.31 188 LEU A O 1
ATOM 1403 N N . ILE A 1 189 ? -14.259 1.901 -40.092 1.00 84.69 189 ILE A N 1
ATOM 1404 C CA . ILE A 1 189 ? -12.998 1.752 -39.344 1.00 84.69 189 ILE A CA 1
ATOM 1405 C C . ILE A 1 189 ? -12.288 0.433 -39.658 1.00 84.69 189 ILE A C 1
ATOM 1407 O O . ILE A 1 189 ? -11.142 0.243 -39.253 1.00 84.69 189 ILE A O 1
ATOM 1411 N N . THR A 1 190 ? -12.944 -0.463 -40.403 1.00 81.44 190 THR A N 1
ATOM 1412 C CA . THR A 1 190 ? -12.425 -1.795 -40.731 1.00 81.44 190 THR A CA 1
ATOM 1413 C C . THR A 1 190 ? -11.228 -1.753 -41.677 1.00 81.44 190 THR A C 1
ATOM 1415 O O . THR A 1 190 ? -10.364 -2.622 -41.595 1.00 81.44 190 THR A O 1
ATOM 1418 N N . GLU A 1 191 ? -11.148 -0.746 -42.545 1.00 79.06 191 GLU A N 1
ATOM 1419 C CA . GLU A 1 191 ? -10.029 -0.574 -43.480 1.00 79.06 191 GLU A CA 1
ATOM 1420 C C . GLU A 1 191 ? -8.864 0.226 -42.870 1.00 79.06 191 GLU A C 1
ATOM 1422 O O . GLU A 1 191 ? -7.774 0.259 -43.431 1.00 79.06 191 GLU A O 1
ATOM 1427 N N . GLN A 1 192 ? -9.082 0.879 -41.725 1.00 83.81 192 GLN A N 1
ATOM 1428 C CA . GLN A 1 192 ? -8.170 1.859 -41.133 1.00 83.81 192 GLN A CA 1
ATOM 1429 C C . GLN A 1 192 ? -7.423 1.296 -39.924 1.00 83.81 192 GLN A C 1
ATOM 1431 O O . GLN A 1 192 ? -6.311 1.735 -39.637 1.00 83.81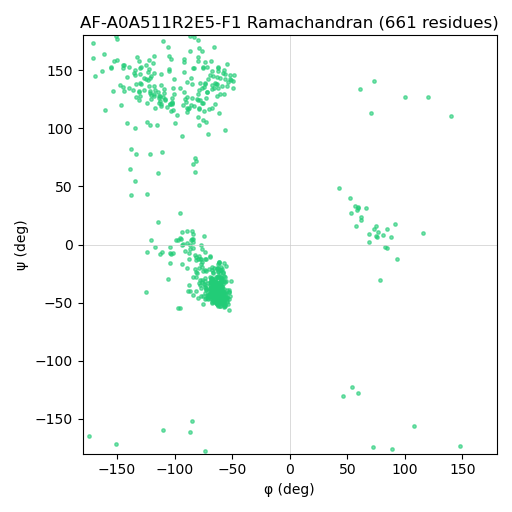 192 GLN A O 1
ATOM 1436 N N . LEU A 1 193 ? -8.030 0.359 -39.195 1.00 89.88 193 LEU A N 1
ATOM 1437 C CA . LEU A 1 193 ? -7.480 -0.205 -37.966 1.00 89.88 193 LEU A CA 1
ATOM 1438 C C . LEU A 1 193 ? -7.390 -1.734 -38.043 1.00 89.88 193 LEU A C 1
ATOM 1440 O O . LEU A 1 193 ? -8.183 -2.356 -38.756 1.00 89.88 193 LEU A O 1
ATOM 1444 N N . PRO A 1 194 ? -6.472 -2.354 -37.275 1.00 92.31 194 PRO A N 1
ATOM 1445 C CA . PRO A 1 194 ? -6.384 -3.804 -37.162 1.00 92.31 194 PRO A CA 1
ATOM 1446 C C . PRO A 1 194 ? -7.723 -4.452 -36.808 1.00 92.31 194 PRO A C 1
ATOM 1448 O O . PRO A 1 194 ? -8.538 -3.890 -36.061 1.00 92.31 194 PRO A O 1
ATOM 1451 N N . ARG A 1 195 ? -7.954 -5.653 -37.341 1.00 89.25 195 ARG A N 1
ATOM 1452 C CA . ARG A 1 195 ? -9.189 -6.403 -37.083 1.00 89.25 195 ARG A CA 1
ATOM 1453 C C . ARG A 1 195 ? -9.258 -6.862 -35.628 1.00 89.25 195 ARG A C 1
ATOM 1455 O O . ARG A 1 195 ? -10.322 -6.801 -35.027 1.00 89.25 195 ARG A O 1
ATOM 1462 N N . GLU A 1 196 ? -8.126 -7.223 -35.042 1.00 90.44 196 GLU A N 1
ATOM 1463 C CA . GLU A 1 196 ? -8.005 -7.715 -33.672 1.00 90.44 196 GLU A CA 1
ATOM 1464 C C . GLU A 1 196 ? -8.505 -6.692 -32.641 1.00 90.44 196 GLU A C 1
ATOM 1466 O O . GLU A 1 196 ? -9.192 -7.072 -31.694 1.00 90.44 196 GLU A O 1
ATOM 1471 N N . LEU A 1 197 ? -8.250 -5.391 -32.846 1.00 91.44 197 LEU A N 1
ATOM 1472 C CA . LEU A 1 197 ? -8.813 -4.331 -31.996 1.00 91.44 197 LEU A CA 1
ATOM 1473 C C . LEU A 1 197 ? -10.340 -4.284 -32.076 1.00 91.44 197 LEU A C 1
ATOM 1475 O O . LEU A 1 197 ? -11.017 -4.050 -31.075 1.00 91.44 197 LEU A O 1
ATOM 1479 N N . GLN A 1 198 ? -10.893 -4.488 -33.270 1.00 89.56 198 GLN A N 1
ATOM 1480 C CA . GLN A 1 198 ? -12.339 -4.458 -33.462 1.00 89.56 198 GLN A CA 1
ATOM 1481 C C . GLN A 1 198 ? -12.999 -5.684 -32.830 1.00 89.56 198 GLN A C 1
ATOM 1483 O O . GLN A 1 198 ? -13.990 -5.557 -32.105 1.00 89.56 198 GLN A O 1
ATOM 1488 N N . ASP A 1 199 ? -12.406 -6.853 -33.063 1.00 90.62 199 ASP A N 1
ATOM 1489 C CA . ASP A 1 199 ? -12.845 -8.122 -32.500 1.00 90.62 199 ASP A CA 1
ATOM 1490 C C . ASP A 1 199 ? -12.793 -8.085 -30.972 1.00 90.62 199 ASP A C 1
ATOM 1492 O O . ASP A 1 199 ? -13.748 -8.521 -30.331 1.00 90.62 199 ASP A O 1
ATOM 1496 N N . PHE A 1 200 ? -11.747 -7.492 -30.383 1.00 93.75 200 PHE A N 1
ATOM 1497 C CA . PHE A 1 200 ? -11.632 -7.297 -28.938 1.00 93.75 200 PHE A CA 1
ATOM 1498 C C . PHE A 1 200 ? -12.865 -6.592 -28.355 1.00 93.75 200 PHE A C 1
ATOM 1500 O O . PHE A 1 200 ? -13.536 -7.135 -27.473 1.00 93.75 200 PHE A O 1
ATOM 1507 N N . TRP A 1 201 ? -13.211 -5.405 -28.862 1.00 93.94 201 TRP A N 1
ATOM 1508 C CA . TRP A 1 201 ? -14.337 -4.633 -28.326 1.00 93.94 201 TRP A CA 1
ATOM 1509 C C . TRP A 1 201 ? -15.686 -5.289 -28.620 1.00 93.94 201 TRP A C 1
ATOM 1511 O O . TRP A 1 201 ? -16.556 -5.313 -27.747 1.00 93.94 201 TRP A O 1
ATOM 1521 N N . SER A 1 202 ? -15.854 -5.890 -29.802 1.00 91.25 202 SER A N 1
ATOM 1522 C CA . SER A 1 202 ? -17.069 -6.643 -30.129 1.00 91.25 202 SER A CA 1
ATOM 1523 C C . SER A 1 202 ? -17.284 -7.811 -29.158 1.00 91.25 202 SER A C 1
ATOM 1525 O O . SER A 1 202 ? -18.375 -7.984 -28.610 1.00 91.25 202 SER A O 1
ATOM 1527 N N . GLN A 1 203 ? -16.225 -8.568 -28.870 1.00 91.75 203 GLN A N 1
ATOM 1528 C CA . GLN A 1 203 ? -16.243 -9.694 -27.941 1.00 91.75 203 GLN A CA 1
ATOM 1529 C C . GLN A 1 203 ? -16.526 -9.259 -26.498 1.00 91.75 203 GLN A C 1
ATOM 1531 O O . GLN A 1 203 ? -17.405 -9.826 -25.844 1.00 91.75 203 GLN A O 1
ATOM 1536 N N . VAL A 1 204 ? -15.849 -8.216 -26.006 1.00 92.19 204 VAL A N 1
ATOM 1537 C CA . VAL A 1 204 ? -16.071 -7.671 -24.655 1.00 92.19 204 VAL A CA 1
ATOM 1538 C C . VAL A 1 204 ? -17.531 -7.249 -24.462 1.00 92.19 204 VAL A C 1
ATOM 1540 O O . VAL A 1 204 ? -18.120 -7.543 -23.420 1.00 92.19 204 VAL A O 1
ATOM 1543 N N . ARG A 1 205 ? -18.152 -6.625 -25.470 1.00 92.25 205 ARG A N 1
ATOM 1544 C CA . ARG A 1 205 ? -19.551 -6.160 -25.409 1.00 92.25 205 ARG A CA 1
ATOM 1545 C C . ARG A 1 205 ? -20.575 -7.284 -25.531 1.00 92.25 205 ARG A C 1
ATOM 1547 O O . ARG A 1 205 ? -21.673 -7.161 -25.002 1.00 92.25 205 ARG A O 1
ATOM 1554 N N . GLN A 1 206 ? -20.188 -8.414 -26.116 1.00 89.94 206 GLN A N 1
ATOM 1555 C CA . GLN A 1 206 ? -20.957 -9.664 -26.096 1.00 89.94 206 GLN A CA 1
ATOM 1556 C C . GLN A 1 206 ? -20.702 -10.510 -24.835 1.00 89.94 206 GLN A C 1
ATOM 1558 O O . GLN A 1 206 ? -21.096 -11.675 -24.786 1.00 89.94 206 GLN A O 1
ATOM 1563 N N . ASN A 1 207 ? -20.029 -9.952 -23.820 1.00 90.88 207 ASN A N 1
ATOM 1564 C CA . ASN A 1 207 ? -19.634 -10.643 -22.592 1.00 90.88 207 ASN A CA 1
ATOM 1565 C C . ASN A 1 207 ? -18.736 -11.877 -22.836 1.00 90.88 207 ASN A C 1
ATOM 1567 O O . ASN A 1 207 ? -18.759 -12.843 -22.078 1.00 90.88 207 ASN A O 1
ATOM 1571 N N . ARG A 1 208 ? -17.936 -11.850 -23.909 1.00 92.69 208 ARG A N 1
ATOM 1572 C CA . ARG A 1 208 ? -16.968 -12.890 -24.295 1.00 92.69 208 ARG A CA 1
ATOM 1573 C C . ARG A 1 208 ? -15.546 -12.349 -24.199 1.00 92.69 208 ARG A C 1
ATOM 1575 O O . ARG A 1 208 ? -14.853 -12.235 -25.197 1.00 92.69 208 ARG A O 1
ATOM 1582 N N . ARG A 1 209 ? -15.115 -11.945 -23.006 1.00 93.25 209 ARG A N 1
ATOM 1583 C CA . ARG A 1 209 ? -13.797 -11.313 -22.824 1.00 93.25 209 ARG A CA 1
ATOM 1584 C C . ARG A 1 209 ? -12.657 -12.275 -23.199 1.00 93.25 209 ARG A C 1
ATOM 1586 O O . ARG A 1 209 ? -12.797 -13.479 -22.967 1.00 93.25 209 ARG A O 1
ATOM 1593 N N . PRO A 1 210 ? -11.512 -11.769 -23.696 1.00 95.31 210 PRO A N 1
ATOM 1594 C CA . PRO A 1 210 ? -10.328 -12.601 -23.874 1.00 95.31 210 PRO A CA 1
ATOM 1595 C C . PRO A 1 210 ? -9.902 -13.254 -22.555 1.00 95.31 210 PRO A C 1
ATOM 1597 O O . PRO A 1 210 ? -10.094 -12.679 -21.479 1.00 95.31 210 PRO A O 1
ATOM 1600 N N . LEU A 1 211 ? -9.287 -14.437 -22.643 1.00 97.00 211 LEU A N 1
ATOM 1601 C CA . LEU A 1 211 ? -8.982 -15.282 -21.484 1.00 97.00 211 LEU A CA 1
ATOM 1602 C C . LEU A 1 211 ? -8.210 -14.538 -20.383 1.00 97.00 211 LEU A C 1
ATOM 1604 O O . LEU A 1 211 ? -8.542 -14.693 -19.214 1.00 97.00 211 LEU A O 1
ATOM 1608 N N . ALA A 1 212 ? -7.236 -13.698 -20.745 1.00 97.00 212 ALA A N 1
ATOM 1609 C CA . ALA A 1 212 ? -6.454 -12.909 -19.790 1.00 97.00 212 ALA A CA 1
ATOM 1610 C C . ALA A 1 212 ? -7.322 -11.975 -18.920 1.00 97.00 212 ALA A C 1
ATOM 1612 O O . ALA A 1 212 ? -7.135 -11.903 -17.709 1.00 97.00 212 ALA A O 1
ATOM 1613 N N . TYR A 1 213 ? -8.318 -11.312 -19.519 1.00 96.69 213 TYR A N 1
ATOM 1614 C CA . TYR A 1 213 ? -9.243 -10.425 -18.803 1.00 96.69 213 TYR A CA 1
ATOM 1615 C C . TYR A 1 213 ? -10.198 -11.223 -17.925 1.00 96.69 213 TYR A C 1
ATOM 1617 O O . TYR A 1 213 ? -10.424 -10.871 -16.770 1.00 96.69 213 TYR A O 1
ATOM 1625 N N . GLN A 1 214 ? -10.753 -12.312 -18.465 1.00 97.25 214 GLN A N 1
ATOM 1626 C CA . GLN A 1 214 ? -11.670 -13.157 -17.708 1.00 97.25 214 GLN A CA 1
ATOM 1627 C C . GLN A 1 214 ? -10.974 -13.800 -16.500 1.00 97.25 214 GLN A C 1
ATOM 1629 O O . GLN A 1 214 ? -11.550 -13.829 -15.420 1.00 97.25 214 GLN A O 1
ATOM 1634 N N . ALA A 1 215 ? -9.718 -14.228 -16.646 1.00 98.00 215 ALA A N 1
ATOM 1635 C CA . ALA A 1 215 ? -8.958 -14.856 -15.571 1.00 98.00 215 ALA A CA 1
ATOM 1636 C C . ALA A 1 215 ? -8.724 -13.923 -14.370 1.00 98.00 215 ALA A C 1
ATOM 1638 O O . ALA A 1 215 ? -8.786 -14.373 -13.228 1.00 98.00 215 ALA A O 1
ATOM 1639 N N . LEU A 1 216 ? -8.494 -12.625 -14.604 1.00 97.06 216 LEU A N 1
ATOM 1640 C CA . LEU A 1 216 ? -8.362 -11.643 -13.521 1.00 97.06 216 LEU A CA 1
ATOM 1641 C C . LEU A 1 216 ? -9.709 -11.310 -12.862 1.00 97.06 216 LEU A C 1
ATOM 1643 O O . LEU A 1 216 ? -9.749 -11.090 -11.651 1.00 97.06 216 LEU A O 1
ATOM 1647 N N . VAL A 1 217 ? -10.817 -11.354 -13.613 1.00 96.00 217 VAL A N 1
ATOM 1648 C CA . VAL A 1 217 ? -12.168 -11.293 -13.027 1.00 96.00 217 VAL A CA 1
ATOM 1649 C C . VAL A 1 217 ? -12.400 -12.502 -12.122 1.00 96.00 217 VAL A C 1
ATOM 1651 O O . VAL A 1 217 ? -12.739 -12.323 -10.955 1.00 96.00 217 VAL A O 1
ATOM 1654 N N . ASP A 1 218 ? -12.140 -13.716 -12.612 1.00 97.31 218 ASP A N 1
ATOM 1655 C CA . ASP A 1 218 ? -12.288 -14.948 -11.829 1.00 97.31 218 ASP A CA 1
ATOM 1656 C C . ASP A 1 218 ? -11.411 -14.917 -10.562 1.00 97.31 218 ASP A C 1
ATOM 1658 O O . ASP A 1 218 ? -11.870 -15.286 -9.480 1.00 97.31 218 ASP A O 1
ATOM 1662 N N . PHE A 1 219 ? -10.184 -14.392 -10.657 1.00 97.12 219 PHE A N 1
ATOM 1663 C CA . PHE A 1 219 ? -9.317 -14.161 -9.499 1.00 97.12 219 PHE A CA 1
ATOM 1664 C C . PHE A 1 219 ? -9.946 -13.194 -8.482 1.00 97.12 219 PHE A C 1
ATOM 1666 O O . PHE A 1 219 ? -10.005 -13.517 -7.294 1.00 97.12 219 PHE A O 1
ATOM 1673 N N . SER A 1 220 ? -10.484 -12.054 -8.933 1.00 96.25 220 SER A N 1
ATOM 1674 C CA . SER A 1 220 ? -11.149 -11.075 -8.056 1.00 96.25 220 SER A CA 1
ATOM 1675 C C . SER A 1 220 ? -12.412 -11.628 -7.380 1.00 96.25 220 SER A C 1
ATOM 1677 O O . SER A 1 220 ? -12.691 -11.318 -6.222 1.00 96.25 220 SER A O 1
ATOM 1679 N N . GLU A 1 221 ? -13.131 -12.522 -8.063 1.00 97.12 221 GLU A N 1
ATOM 1680 C CA . GLU A 1 221 ? -14.315 -13.216 -7.552 1.00 97.12 221 GLU A CA 1
ATOM 1681 C C . GLU A 1 221 ? -13.968 -14.464 -6.717 1.00 97.12 221 GLU A C 1
ATOM 1683 O O . GLU A 1 221 ? -14.853 -15.232 -6.339 1.00 97.12 221 GLU A O 1
ATOM 1688 N N . ARG A 1 222 ? -12.680 -14.674 -6.402 1.00 96.19 222 ARG A N 1
ATOM 1689 C CA . ARG A 1 222 ? -12.158 -15.803 -5.610 1.00 96.19 222 ARG A CA 1
ATOM 1690 C C . ARG A 1 222 ? -12.411 -17.182 -6.240 1.00 96.19 222 ARG A C 1
ATOM 1692 O O . ARG A 1 222 ? -12.360 -18.201 -5.548 1.00 96.19 222 ARG A O 1
ATOM 1699 N N . ARG A 1 223 ? -12.604 -17.246 -7.559 1.00 97.88 223 ARG A N 1
ATOM 1700 C CA . ARG A 1 223 ? -12.702 -18.486 -8.348 1.00 97.88 223 ARG A CA 1
ATOM 1701 C C . ARG A 1 223 ? -11.308 -19.026 -8.666 1.00 97.88 223 ARG A C 1
ATOM 1703 O O . ARG A 1 223 ? -10.784 -18.925 -9.776 1.00 97.88 223 ARG A O 1
ATOM 1710 N N . ARG A 1 224 ? -10.658 -19.547 -7.622 1.00 97.38 224 ARG A N 1
ATOM 1711 C CA . ARG A 1 224 ? -9.243 -19.950 -7.636 1.00 97.38 224 ARG A CA 1
ATOM 1712 C C . ARG A 1 224 ? -8.919 -20.997 -8.704 1.00 97.38 224 ARG A C 1
ATOM 1714 O O . ARG A 1 224 ? -7.879 -20.896 -9.350 1.00 97.38 224 ARG A O 1
ATOM 1721 N N . THR A 1 225 ? -9.771 -22.003 -8.882 1.00 97.94 225 THR A N 1
ATOM 1722 C CA . THR A 1 225 ? -9.509 -23.126 -9.799 1.00 97.94 225 THR A CA 1
ATOM 1723 C C . THR A 1 225 ? -9.528 -22.672 -11.257 1.00 97.94 225 THR A C 1
ATOM 1725 O O . THR A 1 225 ? -8.661 -23.047 -12.046 1.00 97.94 225 THR A O 1
ATOM 1728 N N . GLU A 1 226 ? -10.499 -21.839 -11.609 1.00 98.12 226 GLU A N 1
ATOM 1729 C CA . GLU A 1 226 ? -10.696 -21.251 -12.927 1.00 98.12 226 GLU A CA 1
ATOM 1730 C C . GLU A 1 226 ? -9.529 -20.330 -13.277 1.00 98.12 226 GLU A C 1
ATOM 1732 O O . GLU A 1 226 ? -8.891 -20.520 -14.316 1.00 98.12 226 GLU A O 1
ATOM 1737 N N . ALA A 1 227 ? -9.185 -19.417 -12.364 1.00 98.19 227 ALA A N 1
ATOM 1738 C CA . ALA A 1 227 ? -8.053 -18.511 -12.515 1.00 98.19 227 ALA A CA 1
ATOM 1739 C C . ALA A 1 227 ? -6.729 -19.275 -12.693 1.00 98.19 227 ALA A C 1
ATOM 1741 O O . ALA A 1 227 ? -5.949 -18.957 -13.591 1.00 98.19 227 ALA A O 1
ATOM 1742 N N . LEU A 1 228 ? -6.494 -20.332 -11.906 1.00 98.31 228 LEU A N 1
ATOM 1743 C CA . LEU A 1 228 ? -5.276 -21.141 -12.004 1.00 98.31 228 LEU A CA 1
ATOM 1744 C C . LEU A 1 228 ? -5.197 -21.929 -13.321 1.00 98.31 228 LEU A C 1
ATOM 1746 O O . LEU A 1 228 ? -4.145 -21.992 -13.959 1.00 98.31 228 LEU A O 1
ATOM 1750 N N . ASN A 1 229 ? -6.311 -22.517 -13.762 1.00 98.19 229 ASN A N 1
ATOM 1751 C CA . ASN A 1 229 ? -6.373 -23.222 -15.042 1.00 98.19 229 ASN A CA 1
ATOM 1752 C C . ASN A 1 229 ? -6.173 -22.271 -16.227 1.00 98.19 229 ASN A C 1
ATOM 1754 O O . ASN A 1 229 ? -5.520 -22.640 -17.205 1.00 98.19 229 ASN A O 1
ATOM 1758 N N . ALA A 1 230 ? -6.706 -21.051 -16.144 1.00 98.31 230 ALA A N 1
ATOM 1759 C CA . ALA A 1 230 ? -6.460 -20.014 -17.134 1.00 98.31 230 ALA A CA 1
ATOM 1760 C C . ALA A 1 230 ? -4.989 -19.573 -17.130 1.00 98.31 230 ALA A C 1
ATOM 1762 O O . ALA A 1 230 ? -4.380 -19.535 -18.196 1.00 98.31 230 ALA A O 1
ATOM 1763 N N . ALA A 1 231 ? -4.390 -19.335 -15.957 1.00 98.50 231 ALA A N 1
ATOM 1764 C CA . ALA A 1 231 ? -2.985 -18.943 -15.821 1.00 98.50 231 ALA A CA 1
ATOM 1765 C C . ALA A 1 231 ? -2.035 -19.940 -16.502 1.00 98.50 231 ALA A C 1
ATOM 1767 O O . ALA A 1 231 ? -1.146 -19.531 -17.243 1.00 98.50 231 ALA A O 1
ATOM 1768 N N . ARG A 1 232 ? -2.268 -21.251 -16.347 1.00 98.38 232 ARG A N 1
ATOM 1769 C CA . ARG A 1 232 ? -1.470 -22.292 -17.023 1.00 98.38 232 ARG A CA 1
ATOM 1770 C C . ARG A 1 232 ? -1.528 -22.199 -18.546 1.00 98.38 232 ARG A C 1
ATOM 1772 O O . ARG A 1 232 ? -0.501 -22.351 -19.191 1.00 98.38 232 ARG A O 1
ATOM 1779 N N . LYS A 1 233 ? -2.702 -21.911 -19.117 1.00 98.25 233 LYS A N 1
ATOM 1780 C CA . LYS A 1 233 ? -2.856 -21.712 -20.570 1.00 98.25 233 LYS A CA 1
ATOM 1781 C C . LYS A 1 233 ? -2.174 -20.423 -21.030 1.00 98.25 233 LYS A C 1
ATOM 1783 O O . LYS A 1 233 ? -1.470 -20.410 -22.031 1.00 98.25 233 LYS A O 1
ATOM 1788 N N . LEU A 1 234 ? -2.370 -19.341 -20.279 1.00 98.44 234 LEU A N 1
ATOM 1789 C CA . LEU A 1 234 ? -1.804 -18.025 -20.575 1.00 98.44 234 LEU A CA 1
ATOM 1790 C C . LEU A 1 234 ? -0.269 -18.018 -20.488 1.00 98.44 234 LEU A C 1
ATOM 1792 O O . LEU A 1 234 ? 0.384 -17.294 -21.237 1.00 98.44 234 LEU A O 1
ATOM 1796 N N . ALA A 1 235 ? 0.316 -18.866 -19.637 1.00 98.00 235 ALA A N 1
ATOM 1797 C CA . ALA A 1 235 ? 1.762 -19.034 -19.506 1.00 98.00 235 ALA A CA 1
ATOM 1798 C C . ALA A 1 235 ? 2.445 -19.529 -20.794 1.00 98.00 235 ALA A C 1
ATOM 1800 O O . ALA A 1 235 ? 3.662 -19.414 -20.913 1.00 98.00 235 ALA A O 1
ATOM 1801 N N . GLU A 1 236 ? 1.692 -20.046 -21.765 1.00 95.81 236 GLU A N 1
ATOM 1802 C CA . GLU A 1 236 ? 2.205 -20.503 -23.059 1.00 95.81 236 GLU A CA 1
ATOM 1803 C C . GLU A 1 236 ? 1.953 -19.492 -24.195 1.00 95.81 236 GLU A C 1
ATOM 1805 O O . GLU A 1 236 ? 2.501 -19.647 -25.287 1.00 95.81 236 GLU A O 1
ATOM 1810 N N . GLY A 1 237 ? 1.192 -18.426 -23.929 1.00 95.50 237 GLY A N 1
ATOM 1811 C CA . GLY A 1 237 ? 0.718 -17.461 -24.920 1.00 95.50 237 GLY A CA 1
ATOM 1812 C C . GLY A 1 237 ? 1.690 -16.326 -25.263 1.00 95.50 237 GLY A C 1
ATOM 1813 O O . GLY A 1 237 ? 2.916 -16.466 -25.186 1.00 95.50 237 GLY A O 1
ATOM 1814 N N . LYS A 1 238 ? 1.118 -15.185 -25.660 1.00 95.06 238 LYS A N 1
ATOM 1815 C CA . LYS A 1 238 ? 1.819 -13.919 -25.941 1.00 95.06 238 LYS A CA 1
ATOM 1816 C C . LYS A 1 238 ? 2.457 -13.323 -24.674 1.00 95.06 238 LYS A C 1
ATOM 1818 O O . LYS A 1 238 ? 2.188 -13.775 -23.561 1.00 95.06 238 LYS A O 1
ATOM 1823 N N . VAL A 1 239 ? 3.289 -12.287 -24.806 1.00 96.88 239 VAL A N 1
ATOM 1824 C CA . VAL A 1 239 ? 3.976 -11.662 -23.659 1.00 96.88 239 VAL A CA 1
ATOM 1825 C C . VAL A 1 239 ? 2.975 -11.103 -22.646 1.00 96.88 239 VAL A C 1
ATOM 1827 O O . VAL A 1 239 ? 3.115 -11.382 -21.456 1.00 96.88 239 VAL A O 1
ATOM 1830 N N . TYR A 1 240 ? 1.930 -10.388 -23.077 1.00 96.25 240 TYR A N 1
ATOM 1831 C CA . TYR A 1 240 ? 0.929 -9.865 -22.129 1.00 96.25 240 TYR A CA 1
ATOM 1832 C C . TYR A 1 240 ? 0.117 -10.981 -21.435 1.00 96.25 240 TYR A C 1
ATOM 1834 O O . TYR A 1 240 ? -0.271 -10.849 -20.273 1.00 96.25 240 TYR A O 1
ATOM 1842 N N . GLU A 1 241 ? -0.108 -12.114 -22.106 1.00 97.94 241 GLU A N 1
ATOM 1843 C CA . GLU A 1 241 ? -0.775 -13.282 -21.516 1.00 97.94 241 GLU A CA 1
ATOM 1844 C C . GLU A 1 241 ? 0.121 -13.944 -20.466 1.00 97.94 241 GLU A C 1
ATOM 1846 O O . GLU A 1 241 ? -0.328 -14.226 -19.357 1.00 97.94 241 GLU A O 1
ATOM 1851 N N . ARG A 1 242 ? 1.416 -14.094 -20.758 1.00 98.44 242 ARG A N 1
ATOM 1852 C CA . ARG A 1 242 ? 2.411 -14.608 -19.808 1.00 98.44 242 ARG A CA 1
ATOM 1853 C C . ARG A 1 242 ? 2.587 -13.697 -18.597 1.00 98.44 242 ARG A C 1
ATOM 1855 O O . ARG A 1 242 ? 2.707 -14.199 -17.485 1.00 98.44 242 ARG A O 1
ATOM 1862 N N . LEU A 1 243 ? 2.553 -12.378 -18.784 1.00 98.44 243 LEU A N 1
ATOM 1863 C CA . LEU A 1 243 ? 2.528 -11.418 -17.675 1.00 98.44 243 LEU A CA 1
ATOM 1864 C C . LEU A 1 243 ? 1.252 -11.569 -16.840 1.00 98.44 243 LEU A C 1
ATOM 1866 O O . LEU A 1 243 ? 1.320 -11.580 -15.616 1.00 98.44 243 LEU A O 1
ATOM 1870 N N . THR A 1 244 ? 0.101 -11.782 -17.481 1.00 98.44 244 THR A N 1
ATOM 1871 C CA . THR A 1 244 ? -1.148 -12.083 -16.763 1.00 98.44 244 THR A CA 1
ATOM 1872 C C . THR A 1 244 ? -1.019 -13.374 -15.948 1.00 98.44 244 THR A C 1
ATOM 1874 O O . THR A 1 244 ? -1.395 -13.404 -14.779 1.00 98.44 244 THR A O 1
ATOM 1877 N N . ALA A 1 245 ? -0.443 -14.432 -16.529 1.00 98.62 245 ALA A N 1
ATOM 1878 C CA . ALA A 1 245 ? -0.178 -15.687 -15.830 1.00 98.62 245 ALA A CA 1
ATOM 1879 C C . ALA A 1 245 ? 0.771 -15.498 -14.640 1.00 98.62 245 ALA A C 1
ATOM 1881 O O . ALA A 1 245 ? 0.505 -16.032 -13.568 1.00 98.62 245 ALA A O 1
ATOM 1882 N N . LEU A 1 246 ? 1.842 -14.713 -14.807 1.00 98.56 246 LEU A N 1
ATOM 1883 C CA . LEU A 1 246 ? 2.778 -14.362 -13.739 1.00 98.56 246 LEU A CA 1
ATOM 1884 C C . LEU A 1 246 ? 2.047 -13.705 -12.563 1.00 98.56 246 LEU A C 1
ATOM 1886 O O . LEU A 1 246 ? 2.164 -14.185 -11.439 1.00 98.56 246 LEU A O 1
ATOM 1890 N N . LEU A 1 247 ? 1.242 -12.672 -12.828 1.00 98.25 247 LEU A N 1
ATOM 1891 C CA . LEU A 1 247 ? 0.470 -11.965 -11.800 1.00 98.25 247 LEU A CA 1
ATOM 1892 C C . LEU A 1 247 ? -0.541 -12.884 -11.100 1.00 98.25 247 LEU A C 1
ATOM 1894 O O . LEU A 1 247 ? -0.669 -12.842 -9.877 1.00 98.25 247 LEU A O 1
ATOM 1898 N N . LEU A 1 248 ? -1.222 -13.753 -11.853 1.00 98.44 248 LEU A N 1
ATOM 1899 C CA . LEU A 1 248 ? -2.146 -14.741 -11.293 1.00 98.44 248 LEU A CA 1
ATOM 1900 C C . LEU A 1 248 ? -1.424 -15.758 -10.407 1.00 98.44 248 LEU A C 1
ATOM 1902 O O . LEU A 1 248 ? -1.879 -16.021 -9.299 1.00 98.44 248 LEU A O 1
ATOM 1906 N N . PHE A 1 249 ? -0.296 -16.315 -10.854 1.00 98.56 249 PHE A N 1
ATOM 1907 C CA . PHE A 1 249 ? 0.478 -17.251 -10.040 1.00 98.56 249 PHE A CA 1
ATOM 1908 C C . PHE A 1 249 ? 1.027 -16.581 -8.774 1.00 98.56 249 PHE A C 1
ATOM 1910 O O . PHE A 1 249 ? 0.978 -17.200 -7.715 1.00 98.56 249 PHE A O 1
ATOM 1917 N N . ARG A 1 250 ? 1.466 -15.314 -8.843 1.00 97.06 250 ARG A N 1
ATOM 1918 C CA . ARG A 1 250 ? 1.863 -14.529 -7.660 1.00 97.06 250 ARG A CA 1
ATOM 1919 C C . ARG A 1 250 ? 0.696 -14.358 -6.687 1.00 97.06 250 ARG A C 1
ATOM 1921 O O . ARG A 1 250 ? 0.823 -14.727 -5.526 1.00 97.06 250 ARG A O 1
ATOM 1928 N N . GLY A 1 251 ? -0.451 -13.871 -7.164 1.00 96.62 251 GLY A N 1
ATOM 1929 C CA . GLY A 1 251 ? -1.635 -13.635 -6.329 1.00 96.62 251 GLY A CA 1
ATOM 1930 C C . GLY A 1 251 ? -2.277 -14.909 -5.767 1.00 96.62 251 GLY A C 1
ATOM 1931 O O . GLY A 1 251 ? -2.954 -14.864 -4.744 1.00 96.62 251 GLY A O 1
ATOM 1932 N N . LEU A 1 252 ? -2.066 -16.051 -6.422 1.00 96.94 252 LEU A N 1
ATOM 1933 C CA . LEU A 1 252 ? -2.520 -17.368 -5.971 1.00 96.94 252 LEU A CA 1
ATOM 1934 C C . LEU A 1 252 ? -1.460 -18.133 -5.165 1.00 96.94 252 LEU A C 1
ATOM 1936 O O . LEU A 1 252 ? -1.745 -19.253 -4.735 1.00 96.94 252 LEU A O 1
ATOM 1940 N N . GLU A 1 253 ? -0.273 -17.557 -4.963 1.00 96.25 253 GLU A N 1
ATOM 1941 C CA . GLU A 1 253 ? 0.867 -18.188 -4.282 1.00 96.25 253 GLU A CA 1
ATOM 1942 C C . GLU A 1 253 ? 1.297 -19.525 -4.924 1.00 96.25 253 GLU A C 1
ATOM 1944 O O . GLU A 1 253 ? 1.738 -20.462 -4.256 1.00 96.25 253 GLU A O 1
ATOM 1949 N N . ASP A 1 254 ? 1.157 -19.646 -6.245 1.00 97.50 254 ASP A N 1
ATOM 1950 C CA . ASP A 1 254 ? 1.528 -20.849 -6.989 1.00 97.50 254 ASP A CA 1
ATOM 1951 C C . ASP A 1 254 ? 2.983 -20.773 -7.469 1.00 97.50 254 ASP A C 1
ATOM 1953 O O . ASP A 1 254 ? 3.368 -19.857 -8.193 1.00 97.50 254 ASP A O 1
ATOM 1957 N N . LYS A 1 255 ? 3.792 -21.780 -7.120 1.00 95.56 255 LYS A N 1
ATOM 1958 C CA . LYS A 1 255 ? 5.243 -21.838 -7.386 1.00 95.56 255 LYS A CA 1
ATOM 1959 C C . LYS A 1 255 ? 5.632 -21.718 -8.867 1.00 95.56 255 LYS A C 1
ATOM 1961 O O . LYS A 1 255 ? 6.797 -21.448 -9.157 1.00 95.56 255 LYS A O 1
ATOM 1966 N N . GLN A 1 256 ? 4.700 -21.901 -9.807 1.00 97.25 256 GLN A N 1
ATOM 1967 C CA . GLN A 1 256 ? 4.961 -21.741 -11.240 1.00 97.25 256 GLN A CA 1
ATOM 1968 C C . GLN A 1 256 ? 5.378 -20.308 -11.627 1.00 97.25 256 GLN A C 1
ATOM 1970 O O . GLN A 1 256 ? 6.033 -20.140 -12.661 1.00 97.25 256 GLN A O 1
ATOM 1975 N N . TRP A 1 257 ? 5.077 -19.290 -10.805 1.00 97.94 257 TRP A N 1
ATOM 1976 C CA . TRP A 1 257 ? 5.422 -17.887 -11.087 1.00 97.94 257 TRP A CA 1
ATOM 1977 C C . TRP A 1 257 ? 6.914 -17.693 -11.411 1.00 97.94 257 TRP A C 1
ATOM 1979 O O . TRP A 1 257 ? 7.253 -16.994 -12.366 1.00 97.94 257 TRP A O 1
ATOM 1989 N N . GLY A 1 258 ? 7.814 -18.377 -10.693 1.00 97.69 258 GLY A N 1
ATOM 1990 C CA . GLY A 1 258 ? 9.256 -18.209 -10.883 1.00 97.69 258 GLY A CA 1
ATOM 1991 C C . GLY A 1 258 ? 9.774 -18.764 -12.215 1.00 97.69 258 GLY A C 1
ATOM 1992 O O . GLY A 1 258 ? 10.702 -18.206 -12.811 1.00 97.69 258 GLY A O 1
ATOM 1993 N N . ALA A 1 259 ? 9.153 -19.831 -12.725 1.00 97.81 259 ALA A N 1
ATOM 1994 C CA . ALA A 1 259 ? 9.459 -20.362 -14.051 1.00 97.81 259 ALA A CA 1
ATOM 1995 C C . ALA A 1 259 ? 8.986 -19.399 -15.152 1.00 97.81 259 ALA A C 1
ATOM 1997 O O . ALA A 1 259 ? 9.724 -19.146 -16.104 1.00 97.81 259 ALA A O 1
ATOM 1998 N N . VAL A 1 260 ? 7.795 -18.809 -14.992 1.00 98.44 260 VAL A N 1
ATOM 1999 C CA . VAL A 1 260 ? 7.256 -17.815 -15.935 1.00 98.44 260 VAL A CA 1
ATOM 2000 C C . VAL A 1 260 ? 8.112 -16.546 -15.951 1.00 98.44 260 VAL A C 1
ATOM 2002 O O . VAL A 1 260 ? 8.435 -16.057 -17.033 1.00 98.44 260 VAL A O 1
ATOM 2005 N N . ALA A 1 261 ? 8.555 -16.057 -14.788 1.00 98.31 261 ALA A N 1
ATOM 2006 C CA . ALA A 1 261 ? 9.449 -14.900 -14.693 1.00 98.31 261 ALA A CA 1
ATOM 2007 C C . ALA A 1 261 ? 10.752 -15.114 -15.490 1.00 98.31 261 ALA A C 1
ATOM 2009 O O . ALA A 1 261 ? 11.113 -14.278 -16.317 1.00 98.31 261 ALA A O 1
ATOM 2010 N N . ARG A 1 262 ? 11.410 -16.276 -15.338 1.00 98.31 262 ARG A N 1
ATOM 2011 C CA . ARG A 1 262 ? 12.619 -16.635 -16.116 1.00 98.31 262 ARG A CA 1
ATOM 2012 C 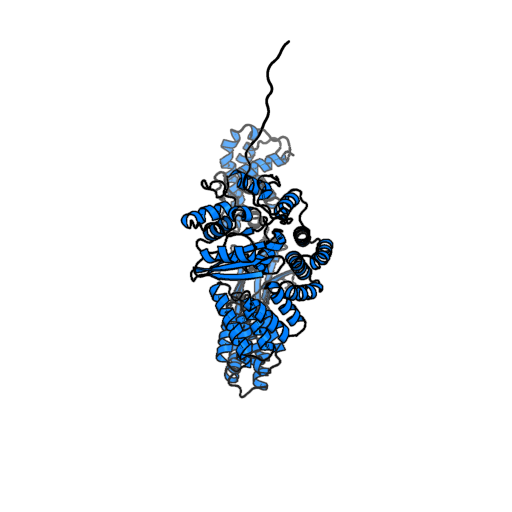C . ARG A 1 262 ? 12.371 -16.716 -17.616 1.00 98.31 262 ARG A C 1
ATOM 2014 O O . ARG A 1 262 ? 13.229 -16.333 -18.401 1.00 98.31 262 ARG A O 1
ATOM 2021 N N . GLN A 1 263 ? 11.225 -17.246 -18.032 1.00 97.81 263 GLN A N 1
ATOM 2022 C CA . GLN A 1 263 ? 10.888 -17.308 -19.454 1.00 97.81 263 GLN A CA 1
ATOM 2023 C C . GLN A 1 263 ? 10.673 -15.906 -20.033 1.00 97.81 263 GLN A C 1
ATOM 2025 O O . GLN A 1 263 ? 11.140 -15.614 -21.133 1.00 97.81 263 GLN A O 1
ATOM 2030 N N . LEU A 1 264 ? 9.999 -15.027 -19.288 1.00 98.31 264 LEU A N 1
ATOM 2031 C CA . LEU A 1 264 ? 9.722 -13.659 -19.717 1.00 98.31 264 LEU A CA 1
ATOM 2032 C C . LEU A 1 264 ? 10.992 -12.821 -19.894 1.00 98.31 264 LEU A C 1
ATOM 2034 O O . LEU A 1 264 ? 11.046 -12.048 -20.843 1.00 98.31 264 LEU A O 1
ATOM 2038 N N . THR A 1 265 ? 12.031 -12.996 -19.071 1.00 98.06 265 THR A N 1
ATOM 2039 C CA . THR A 1 265 ? 13.291 -12.245 -19.251 1.00 98.06 265 THR A CA 1
ATOM 2040 C C . THR A 1 265 ? 14.047 -12.620 -20.527 1.00 98.06 265 THR A C 1
ATOM 2042 O O . THR A 1 265 ? 14.800 -11.802 -21.054 1.00 98.06 265 THR A O 1
ATOM 2045 N N . VAL A 1 266 ? 13.827 -13.828 -21.057 1.00 96.81 266 VAL A N 1
ATOM 2046 C CA . VAL A 1 266 ? 14.380 -14.273 -22.347 1.00 96.81 266 VAL A CA 1
ATOM 2047 C C . VAL A 1 266 ? 13.503 -13.817 -23.515 1.00 96.81 266 VAL A C 1
ATOM 2049 O O . VAL A 1 266 ? 14.023 -13.364 -24.532 1.00 96.81 266 VAL A O 1
ATOM 2052 N N . LEU A 1 267 ? 12.179 -13.942 -23.384 1.00 95.88 267 LEU A N 1
ATOM 2053 C CA . LEU A 1 267 ? 11.222 -13.654 -24.461 1.00 95.88 267 LEU A CA 1
ATOM 2054 C C . LEU A 1 267 ? 10.946 -12.158 -24.657 1.00 95.88 267 LEU A C 1
ATOM 2056 O O . LEU A 1 267 ? 10.686 -11.731 -25.779 1.00 95.88 267 LEU A O 1
ATOM 2060 N N . ALA A 1 268 ? 10.971 -11.393 -23.570 1.00 96.25 268 ALA A N 1
ATOM 2061 C CA . ALA A 1 268 ? 10.675 -9.966 -23.518 1.00 96.25 268 ALA A CA 1
ATOM 2062 C C . ALA A 1 268 ? 11.680 -9.253 -22.590 1.00 96.25 268 ALA A C 1
ATOM 2064 O O . ALA A 1 268 ? 11.301 -8.735 -21.532 1.00 96.25 268 ALA A O 1
ATOM 2065 N N . PRO A 1 269 ? 12.981 -9.226 -22.948 1.00 96.81 269 PRO A N 1
ATOM 2066 C CA . PRO A 1 269 ? 14.025 -8.600 -22.135 1.00 96.81 269 PRO A CA 1
ATOM 2067 C C . PRO A 1 269 ? 13.812 -7.094 -21.916 1.00 96.81 269 PRO A C 1
ATOM 2069 O O . PRO A 1 269 ? 14.442 -6.512 -21.038 1.00 96.81 269 PRO A O 1
ATOM 2072 N N . GLU A 1 270 ? 12.937 -6.457 -22.689 1.00 96.38 270 GLU A N 1
ATOM 2073 C CA . GLU A 1 270 ? 12.499 -5.071 -22.548 1.00 96.38 270 GLU A CA 1
ATOM 2074 C C . GLU A 1 270 ? 11.481 -4.824 -21.421 1.00 96.38 270 GLU A C 1
ATOM 2076 O O . GLU A 1 270 ? 11.053 -3.681 -21.262 1.00 96.38 270 GLU A O 1
ATOM 2081 N N . MET A 1 271 ? 11.066 -5.860 -20.679 1.00 97.75 271 MET A N 1
ATOM 2082 C CA . MET A 1 271 ? 10.027 -5.779 -19.647 1.00 97.75 271 MET A CA 1
ATOM 2083 C C . MET A 1 271 ? 10.632 -5.677 -18.231 1.00 97.75 271 MET A C 1
ATOM 2085 O O . MET A 1 271 ? 11.087 -6.692 -17.698 1.00 97.75 271 MET A O 1
ATOM 2089 N N . PRO A 1 272 ? 10.635 -4.494 -17.581 1.00 97.81 272 PRO A N 1
ATOM 2090 C CA . PRO A 1 272 ? 11.139 -4.324 -16.216 1.00 97.81 272 PRO A CA 1
ATOM 2091 C C . PRO A 1 272 ? 10.549 -5.313 -15.209 1.00 97.81 272 PRO A C 1
ATOM 2093 O O . PRO A 1 272 ? 11.306 -5.913 -14.450 1.00 97.81 272 PRO A O 1
ATOM 2096 N N . LEU A 1 273 ? 9.229 -5.543 -15.245 1.00 97.62 273 LEU A N 1
ATOM 2097 C CA . LEU A 1 273 ? 8.551 -6.425 -14.288 1.00 97.62 273 LEU A CA 1
ATOM 2098 C C . LEU A 1 273 ? 9.063 -7.872 -14.347 1.00 97.62 273 LEU A C 1
ATOM 2100 O O . LEU A 1 273 ? 9.143 -8.540 -13.324 1.00 97.62 273 LEU A O 1
ATOM 2104 N N . ALA A 1 274 ? 9.463 -8.365 -15.523 1.00 98.12 274 ALA A N 1
ATOM 2105 C CA . ALA A 1 274 ? 10.021 -9.713 -15.637 1.00 98.12 274 ALA A CA 1
ATOM 2106 C C . ALA A 1 274 ? 11.359 -9.841 -14.887 1.00 98.12 274 ALA A C 1
ATOM 2108 O O . ALA A 1 274 ? 11.614 -10.846 -14.224 1.00 98.12 274 ALA A O 1
ATOM 2109 N N . TRP A 1 275 ? 12.201 -8.808 -14.971 1.00 98.69 275 TRP A N 1
ATOM 2110 C CA . TRP A 1 275 ? 13.475 -8.741 -14.256 1.00 98.69 275 TRP A CA 1
ATOM 2111 C C . TRP A 1 275 ? 13.288 -8.499 -12.755 1.00 98.69 275 TRP A C 1
ATOM 2113 O O . TRP A 1 275 ? 13.996 -9.095 -11.948 1.00 98.69 275 TRP A O 1
ATOM 2123 N N . GLU A 1 276 ? 12.315 -7.671 -12.375 1.00 98.44 276 GLU A N 1
ATOM 2124 C CA . GLU A 1 276 ? 11.901 -7.490 -10.982 1.00 98.44 276 GLU A CA 1
ATOM 2125 C C . GLU A 1 276 ? 11.499 -8.830 -10.354 1.00 98.44 276 GLU A C 1
ATOM 2127 O O . GLU A 1 276 ? 12.075 -9.242 -9.349 1.00 98.44 276 GLU A O 1
ATOM 2132 N N . GLU A 1 277 ? 10.594 -9.564 -10.995 1.00 98.31 277 GLU A N 1
ATOM 2133 C CA . GLU A 1 277 ? 10.120 -10.854 -10.497 1.00 98.31 277 GLU A CA 1
ATOM 2134 C C . GLU A 1 277 ? 11.243 -11.900 -10.484 1.00 98.31 277 GLU A C 1
ATOM 2136 O O . GLU A 1 277 ? 11.383 -12.638 -9.512 1.00 98.31 277 GLU A O 1
ATOM 2141 N N . LEU A 1 278 ? 12.132 -11.917 -11.486 1.00 98.56 278 LEU A N 1
ATOM 2142 C CA . LEU A 1 278 ? 13.329 -12.765 -11.444 1.00 98.56 278 LEU A CA 1
ATOM 2143 C C . LEU A 1 278 ? 14.220 -12.452 -10.232 1.00 98.56 278 LEU A C 1
ATOM 2145 O O . LEU A 1 278 ? 14.789 -13.376 -9.649 1.00 98.56 278 LEU A O 1
ATOM 2149 N N . SER A 1 279 ? 14.333 -11.182 -9.834 1.00 98.56 279 SER A N 1
ATOM 2150 C CA . SER A 1 279 ? 15.103 -10.809 -8.646 1.00 98.56 279 SER A CA 1
ATOM 2151 C C . SER A 1 279 ? 14.499 -11.371 -7.361 1.00 98.56 279 SER A C 1
ATOM 2153 O O . SER A 1 279 ? 15.242 -11.848 -6.506 1.00 98.56 279 SER A O 1
ATOM 2155 N N . PHE A 1 280 ? 13.167 -11.410 -7.256 1.00 98.31 280 PHE A N 1
ATOM 2156 C CA . PHE A 1 280 ? 12.491 -12.053 -6.133 1.00 98.31 280 PHE A CA 1
ATOM 2157 C C . PHE A 1 280 ? 12.725 -13.559 -6.124 1.00 98.31 280 PHE A C 1
ATOM 2159 O O . PHE A 1 280 ? 13.056 -14.096 -5.070 1.00 98.31 280 PHE A O 1
ATOM 2166 N N . VAL A 1 281 ? 12.672 -14.237 -7.281 1.00 98.12 281 VAL A N 1
ATOM 2167 C CA . VAL A 1 281 ? 13.008 -15.671 -7.289 1.00 98.12 281 VAL A CA 1
ATOM 2168 C C . VAL A 1 281 ? 14.460 -15.896 -6.877 1.00 98.12 281 VAL A C 1
ATOM 2170 O O . VAL A 1 281 ? 14.765 -16.838 -6.155 1.00 98.12 281 VAL A O 1
ATOM 2173 N N . ALA A 1 282 ? 15.369 -15.028 -7.318 1.00 98.44 282 ALA A N 1
ATOM 2174 C CA . ALA A 1 282 ? 16.770 -15.125 -6.951 1.00 98.44 282 ALA A CA 1
ATOM 2175 C C . ALA A 1 282 ? 16.992 -14.928 -5.441 1.00 98.44 282 ALA A C 1
ATOM 2177 O O . ALA A 1 282 ? 17.837 -15.617 -4.874 1.00 98.44 282 ALA A O 1
ATOM 2178 N N . PHE A 1 283 ? 16.235 -14.049 -4.774 1.00 97.38 283 PHE A N 1
ATOM 2179 C CA . PHE A 1 283 ? 16.273 -13.936 -3.312 1.00 97.38 283 PHE A CA 1
ATOM 2180 C C . PHE A 1 283 ? 15.711 -15.181 -2.615 1.00 97.38 283 PHE A C 1
ATOM 2182 O O . PHE A 1 283 ? 16.360 -15.681 -1.698 1.00 97.38 283 PHE A O 1
ATOM 2189 N N . ASP A 1 284 ? 14.587 -15.732 -3.087 1.00 95.81 284 ASP A N 1
ATOM 2190 C CA . ASP A 1 284 ? 14.010 -16.977 -2.551 1.00 95.81 284 ASP A CA 1
ATOM 2191 C C . ASP A 1 284 ? 14.974 -18.172 -2.687 1.00 95.81 284 ASP A C 1
ATOM 2193 O O . ASP A 1 284 ? 15.024 -19.056 -1.833 1.00 95.81 284 ASP A O 1
ATOM 2197 N N . GLU A 1 285 ? 15.780 -18.189 -3.752 1.00 96.88 285 GLU A N 1
ATOM 2198 C CA . GLU A 1 285 ? 16.822 -19.192 -4.009 1.00 96.88 285 GLU A CA 1
ATOM 2199 C C . GLU A 1 285 ? 18.156 -18.889 -3.305 1.00 96.88 285 GLU A C 1
ATOM 2201 O O . GLU A 1 285 ? 19.126 -19.627 -3.488 1.00 96.88 285 GLU A O 1
ATOM 2206 N N . ASN A 1 286 ? 18.229 -17.811 -2.516 1.00 96.62 286 ASN A N 1
ATOM 2207 C CA . ASN A 1 286 ? 19.452 -17.317 -1.882 1.00 96.62 286 ASN A CA 1
ATOM 2208 C C . ASN A 1 286 ? 20.616 -17.123 -2.883 1.00 96.62 286 ASN A C 1
ATOM 2210 O O . ASN A 1 286 ? 21.775 -17.441 -2.608 1.00 96.62 286 ASN A O 1
ATOM 2214 N N . ASN A 1 287 ? 20.303 -16.608 -4.074 1.00 98.44 287 ASN A N 1
ATOM 2215 C CA . ASN A 1 287 ? 21.240 -16.317 -5.155 1.00 98.44 287 ASN A CA 1
ATOM 2216 C C . ASN A 1 287 ? 21.380 -14.796 -5.372 1.00 98.44 287 ASN A C 1
ATOM 2218 O O . ASN A 1 287 ? 20.814 -14.229 -6.316 1.00 98.44 287 ASN A O 1
ATOM 2222 N N . PRO A 1 288 ? 22.168 -14.099 -4.533 1.00 97.81 288 PRO A N 1
ATOM 2223 C CA . PRO A 1 288 ? 22.292 -12.645 -4.609 1.00 97.81 288 PRO A CA 1
ATOM 2224 C C . PRO A 1 288 ? 23.003 -12.162 -5.883 1.00 97.81 288 PRO A C 1
ATOM 2226 O O . PRO A 1 288 ? 22.803 -11.024 -6.308 1.00 97.81 288 PRO A O 1
ATOM 2229 N N . ALA A 1 289 ? 23.802 -13.017 -6.536 1.00 98.62 289 ALA A N 1
ATOM 2230 C CA . ALA A 1 289 ? 24.445 -12.690 -7.807 1.00 98.62 289 ALA A CA 1
ATOM 2231 C C . ALA A 1 289 ? 23.419 -12.541 -8.940 1.00 98.62 289 ALA A C 1
ATOM 2233 O O . ALA A 1 289 ? 23.476 -11.556 -9.681 1.00 98.62 289 ALA A O 1
ATOM 2234 N N . LEU A 1 290 ? 22.464 -13.475 -9.028 1.00 98.56 290 LEU A N 1
ATOM 2235 C CA . LEU A 1 290 ? 21.360 -13.407 -9.986 1.00 98.56 290 LEU A CA 1
ATOM 2236 C C . LEU A 1 290 ? 20.401 -12.259 -9.652 1.00 98.56 290 LEU A C 1
ATOM 2238 O O . LEU A 1 290 ? 19.990 -11.537 -10.558 1.00 98.56 290 LEU A O 1
ATOM 2242 N N . ALA A 1 291 ? 20.096 -12.042 -8.367 1.00 98.75 291 ALA A N 1
ATOM 2243 C CA . ALA A 1 291 ? 19.249 -10.926 -7.942 1.00 98.75 291 ALA A CA 1
ATOM 2244 C C . ALA A 1 291 ? 19.843 -9.585 -8.392 1.00 98.75 291 ALA A C 1
ATOM 2246 O O . ALA A 1 291 ? 19.155 -8.775 -9.014 1.00 98.75 291 ALA A O 1
ATOM 2247 N N . LYS A 1 292 ? 21.147 -9.384 -8.155 1.00 98.69 292 LYS A N 1
ATOM 2248 C CA . LYS A 1 292 ? 21.886 -8.204 -8.616 1.00 98.69 292 LYS A CA 1
ATOM 2249 C C . LYS A 1 292 ? 21.795 -8.037 -10.134 1.00 98.69 292 LYS A C 1
ATOM 2251 O O . LYS A 1 292 ? 21.468 -6.947 -10.586 1.00 98.69 292 LYS A O 1
ATOM 2256 N N . GLU A 1 293 ? 22.073 -9.084 -10.915 1.00 98.56 293 GLU A N 1
ATOM 2257 C CA . GLU A 1 293 ? 22.001 -9.003 -12.381 1.00 98.56 293 GLU A CA 1
ATOM 2258 C C . GLU A 1 293 ? 20.599 -8.602 -12.856 1.00 98.56 293 GLU A C 1
ATOM 2260 O O . GLU A 1 293 ? 20.455 -7.684 -13.664 1.00 98.56 293 GLU A O 1
ATOM 2265 N N . ALA A 1 294 ? 19.561 -9.245 -12.319 1.00 98.69 294 ALA A N 1
ATOM 2266 C CA . ALA A 1 294 ? 18.183 -8.952 -12.680 1.00 98.69 294 ALA A CA 1
ATOM 2267 C C . ALA A 1 294 ? 17.799 -7.503 -12.329 1.00 98.69 294 ALA A C 1
ATOM 2269 O O . ALA A 1 294 ? 17.245 -6.785 -13.159 1.00 98.69 294 ALA A O 1
ATOM 2270 N N . LEU A 1 295 ? 18.179 -7.019 -11.145 1.00 98.69 295 LEU A N 1
ATOM 2271 C CA . LEU A 1 295 ? 17.905 -5.646 -10.713 1.00 98.69 295 LEU A CA 1
ATOM 2272 C C . LEU A 1 295 ? 18.704 -4.599 -11.497 1.00 98.69 295 LEU A C 1
ATOM 2274 O O . LEU A 1 295 ? 18.172 -3.530 -11.788 1.00 98.69 295 LEU A O 1
ATOM 2278 N N . GLU A 1 296 ? 19.943 -4.896 -11.896 1.00 98.56 296 GLU A N 1
ATOM 2279 C CA . GLU A 1 296 ? 20.718 -4.040 -12.804 1.00 98.56 296 GLU A CA 1
ATOM 2280 C C . GLU A 1 296 ? 20.009 -3.902 -14.164 1.00 98.56 296 GLU A C 1
ATOM 2282 O O . GLU A 1 296 ? 19.957 -2.801 -14.720 1.00 98.56 296 GLU A O 1
ATOM 2287 N N . ARG A 1 297 ? 19.394 -4.979 -14.678 1.00 98.44 297 ARG A N 1
ATOM 2288 C CA . ARG A 1 297 ? 18.562 -4.921 -15.893 1.00 98.44 297 ARG A CA 1
ATOM 2289 C C . ARG A 1 297 ? 17.270 -4.138 -15.681 1.00 98.44 297 ARG A C 1
ATOM 2291 O O . ARG A 1 297 ? 16.970 -3.262 -16.491 1.00 98.44 297 ARG A O 1
ATOM 2298 N N . ALA A 1 298 ? 16.545 -4.390 -14.592 1.00 98.19 298 ALA A N 1
ATOM 2299 C CA . ALA A 1 298 ? 15.311 -3.673 -14.271 1.00 98.19 298 ALA A CA 1
ATOM 2300 C C . ALA A 1 298 ? 15.560 -2.158 -14.128 1.00 98.19 298 ALA A C 1
ATOM 2302 O O . ALA A 1 298 ? 14.871 -1.348 -14.750 1.00 98.19 298 ALA A O 1
ATOM 2303 N N . ALA A 1 299 ? 16.613 -1.768 -13.400 1.00 97.62 299 ALA A N 1
ATOM 2304 C CA . ALA A 1 299 ? 17.014 -0.374 -13.213 1.00 97.62 299 ALA A CA 1
ATOM 2305 C C . ALA A 1 299 ? 17.526 0.289 -14.502 1.00 97.62 299 ALA A C 1
ATOM 2307 O O . ALA A 1 299 ? 17.356 1.495 -14.675 1.00 97.62 299 ALA A O 1
ATOM 2308 N N . ALA A 1 300 ? 18.130 -0.463 -15.428 1.00 97.19 300 ALA A N 1
ATOM 2309 C CA . ALA A 1 300 ? 18.511 0.073 -16.736 1.00 97.19 300 ALA A CA 1
ATOM 2310 C C . ALA A 1 300 ? 17.288 0.415 -17.607 1.00 97.19 300 ALA A C 1
ATOM 2312 O O . ALA A 1 300 ? 17.335 1.372 -18.381 1.00 97.19 300 ALA A O 1
ATOM 2313 N N . LEU A 1 301 ? 16.200 -0.349 -17.474 1.00 95.75 301 LEU A N 1
ATOM 2314 C CA . LEU A 1 301 ? 14.953 -0.127 -18.209 1.00 95.75 301 LEU A CA 1
ATOM 2315 C C . LEU A 1 301 ? 14.080 0.956 -17.559 1.00 95.75 301 LEU A C 1
ATOM 2317 O O . LEU A 1 301 ? 13.510 1.784 -18.268 1.00 95.75 301 LEU A O 1
ATOM 2321 N N . LEU A 1 302 ? 13.998 0.974 -16.224 1.00 94.75 302 LEU A N 1
ATOM 2322 C CA . LEU A 1 302 ? 13.181 1.913 -15.453 1.00 94.75 302 LEU A CA 1
ATOM 2323 C C . LEU A 1 302 ? 13.985 2.512 -14.275 1.00 94.75 302 LEU A C 1
ATOM 2325 O O . LEU A 1 302 ? 13.817 2.115 -13.120 1.00 94.75 302 LEU A O 1
ATOM 2329 N N . PRO A 1 303 ? 14.863 3.498 -14.543 1.00 94.38 303 PRO A N 1
ATOM 2330 C CA . PRO A 1 303 ? 15.857 3.988 -13.577 1.00 94.38 303 PRO A CA 1
ATOM 2331 C C . PRO A 1 303 ? 15.298 4.823 -12.421 1.00 94.38 303 PRO A C 1
ATOM 2333 O O . PRO A 1 303 ? 16.026 5.102 -11.462 1.00 94.38 303 PRO A O 1
ATOM 2336 N N . GLU A 1 304 ? 14.039 5.251 -12.505 1.00 92.38 304 GLU A N 1
ATOM 2337 C CA . GLU A 1 304 ? 13.384 6.077 -11.484 1.00 92.38 304 GLU A CA 1
ATOM 2338 C C . GLU A 1 304 ? 12.492 5.252 -10.532 1.00 92.38 304 GLU A C 1
ATOM 2340 O O . GLU A 1 304 ? 11.874 5.821 -9.639 1.00 92.38 304 GLU A O 1
ATOM 2345 N N . LYS A 1 305 ? 12.457 3.914 -10.658 1.00 93.19 305 LYS A N 1
ATOM 2346 C CA . LYS A 1 305 ? 11.756 3.034 -9.708 1.00 93.19 305 LYS A CA 1
ATOM 2347 C C . LYS A 1 305 ? 12.610 2.821 -8.448 1.00 93.19 305 LYS A C 1
ATOM 2349 O O . LYS A 1 305 ? 13.640 2.151 -8.503 1.00 93.19 305 LYS A O 1
ATOM 2354 N N . ASN A 1 306 ? 12.189 3.386 -7.313 1.00 94.44 306 ASN A N 1
ATOM 2355 C CA . ASN A 1 306 ? 12.880 3.293 -6.011 1.00 94.44 306 ASN A CA 1
ATOM 2356 C C . ASN A 1 306 ? 13.151 1.841 -5.564 1.00 94.44 306 ASN A C 1
ATOM 2358 O O . ASN A 1 306 ? 14.281 1.512 -5.201 1.00 94.44 306 ASN A O 1
ATOM 2362 N N . LEU A 1 307 ? 12.158 0.957 -5.686 1.00 94.38 307 LEU A N 1
ATOM 2363 C CA . LEU A 1 307 ? 12.217 -0.447 -5.280 1.00 94.38 307 LEU A CA 1
ATOM 2364 C C . LEU A 1 307 ? 13.430 -1.181 -5.868 1.00 94.38 307 LEU A C 1
ATOM 2366 O O . LEU A 1 307 ? 14.093 -1.942 -5.165 1.00 94.38 307 LEU A O 1
ATOM 2370 N N . TYR A 1 308 ? 13.786 -0.897 -7.127 1.00 97.56 308 TYR A N 1
ATOM 2371 C CA . TYR A 1 308 ? 14.940 -1.524 -7.781 1.00 97.56 308 TYR A CA 1
ATOM 2372 C C . TYR A 1 308 ? 16.245 -1.151 -7.099 1.00 97.56 308 TYR A C 1
ATOM 2374 O O . TYR A 1 308 ? 17.103 -2.004 -6.901 1.00 97.56 308 TYR A O 1
ATOM 2382 N N . TRP A 1 309 ? 16.382 0.101 -6.674 1.00 98.19 309 TRP A N 1
ATOM 2383 C CA . TRP A 1 309 ? 17.566 0.567 -5.963 1.00 98.19 309 TRP A CA 1
ATOM 2384 C C . TRP A 1 309 ? 17.615 0.070 -4.517 1.00 98.19 309 TRP A C 1
ATOM 2386 O O . TRP A 1 309 ? 18.705 -0.238 -4.036 1.00 98.19 309 TRP A O 1
ATOM 2396 N N . THR A 1 310 ? 16.465 -0.072 -3.847 1.00 97.06 310 THR A N 1
ATOM 2397 C CA . THR A 1 310 ? 16.393 -0.701 -2.513 1.00 97.06 310 THR A CA 1
ATOM 2398 C C . THR A 1 310 ? 16.887 -2.144 -2.575 1.00 97.06 310 THR A C 1
ATOM 2400 O O . THR A 1 310 ? 17.821 -2.517 -1.860 1.00 97.06 310 THR A O 1
ATOM 2403 N N . ASN A 1 311 ? 16.324 -2.936 -3.489 1.00 98.00 311 ASN A N 1
ATOM 2404 C CA . ASN A 1 311 ? 16.652 -4.352 -3.618 1.00 98.00 311 ASN A CA 1
ATOM 2405 C C . ASN A 1 311 ? 18.056 -4.565 -4.188 1.00 98.00 311 ASN A C 1
ATOM 2407 O O . ASN A 1 311 ? 18.746 -5.503 -3.795 1.00 98.00 311 ASN A O 1
ATOM 2411 N N . LEU A 1 312 ? 18.529 -3.685 -5.077 1.00 98.25 312 LEU A N 1
ATOM 2412 C CA . LEU A 1 312 ? 19.900 -3.753 -5.580 1.00 98.25 312 LEU A CA 1
ATOM 2413 C C . LEU A 1 312 ? 20.896 -3.457 -4.451 1.00 98.25 312 LEU A C 1
ATOM 2415 O O . LEU A 1 312 ? 21.941 -4.100 -4.365 1.00 98.25 312 LEU A O 1
ATOM 2419 N N . GLY A 1 313 ? 20.550 -2.535 -3.544 1.00 97.88 313 GLY A N 1
ATOM 2420 C CA . GLY A 1 313 ? 21.293 -2.307 -2.307 1.00 97.88 313 GLY A CA 1
ATOM 2421 C C . GLY A 1 313 ? 21.398 -3.566 -1.450 1.00 97.88 313 GLY A C 1
ATOM 2422 O O . GLY A 1 313 ? 22.497 -3.912 -1.009 1.00 97.88 313 GLY A O 1
ATOM 2423 N N . TRP A 1 314 ? 20.287 -4.282 -1.280 1.00 97.81 314 TRP A N 1
ATOM 2424 C CA . TRP A 1 314 ? 20.253 -5.551 -0.554 1.00 97.81 314 TRP A CA 1
ATOM 2425 C C . TRP A 1 314 ? 21.089 -6.645 -1.238 1.00 97.81 314 TRP A C 1
ATOM 2427 O O . TRP A 1 314 ? 21.922 -7.283 -0.598 1.00 97.81 314 TRP A O 1
ATOM 2437 N N . ALA A 1 315 ? 20.971 -6.804 -2.560 1.00 98.44 315 ALA A N 1
ATOM 2438 C CA . ALA A 1 315 ? 21.762 -7.776 -3.315 1.00 98.44 315 ALA A CA 1
ATOM 2439 C C . ALA A 1 315 ? 23.275 -7.506 -3.207 1.00 98.44 315 ALA A C 1
ATOM 2441 O O . ALA A 1 315 ? 24.058 -8.432 -3.000 1.00 98.44 315 ALA A O 1
ATOM 2442 N N . TYR A 1 316 ? 23.706 -6.240 -3.288 1.00 98.44 316 TYR A N 1
ATOM 2443 C CA . TYR A 1 316 ? 25.109 -5.880 -3.064 1.00 98.44 316 TYR A CA 1
ATOM 2444 C C . TYR A 1 316 ? 25.569 -6.145 -1.628 1.00 98.44 316 TYR A C 1
ATOM 2446 O O . TYR A 1 316 ? 26.707 -6.570 -1.437 1.00 98.44 316 TYR A O 1
ATOM 2454 N N . TYR A 1 317 ? 24.704 -5.925 -0.633 1.00 97.06 317 TYR A N 1
ATOM 2455 C CA . TYR A 1 317 ? 24.993 -6.257 0.763 1.00 97.06 317 TYR A CA 1
ATOM 2456 C C . TYR A 1 317 ? 25.266 -7.758 0.932 1.00 97.06 317 TYR A C 1
ATOM 2458 O O . TYR A 1 317 ? 26.315 -8.119 1.462 1.00 97.06 317 TYR A O 1
ATOM 2466 N N . LEU A 1 318 ? 24.392 -8.618 0.400 1.00 96.25 318 LEU A N 1
ATOM 2467 C CA . LEU A 1 318 ? 24.560 -10.076 0.453 1.00 96.25 318 LEU A CA 1
ATOM 2468 C C . LEU A 1 318 ? 25.827 -10.561 -0.276 1.00 96.25 318 LEU A C 1
ATOM 2470 O O . LEU A 1 318 ? 26.392 -11.591 0.078 1.00 96.25 318 LEU A O 1
ATOM 2474 N N . LEU A 1 319 ? 26.303 -9.810 -1.276 1.00 97.12 319 LEU A N 1
ATOM 2475 C CA . LEU A 1 319 ? 27.573 -10.062 -1.973 1.00 97.12 319 LEU A CA 1
ATOM 2476 C C . LEU A 1 319 ? 28.803 -9.469 -1.256 1.00 97.12 319 LEU A C 1
ATOM 2478 O O . LEU A 1 319 ? 29.922 -9.635 -1.741 1.00 97.12 319 LEU A O 1
ATOM 2482 N N . GLY A 1 320 ? 28.620 -8.746 -0.148 1.00 94.94 320 GLY A N 1
ATOM 2483 C CA . GLY A 1 320 ? 29.687 -8.046 0.573 1.00 94.94 320 GLY A CA 1
ATOM 2484 C C . GLY A 1 320 ? 30.186 -6.757 -0.100 1.00 94.94 320 GLY A C 1
ATOM 2485 O O . GLY A 1 320 ? 31.151 -6.153 0.369 1.00 94.94 320 GLY A O 1
ATOM 2486 N N . ASP A 1 321 ? 29.544 -6.286 -1.176 1.00 97.00 321 ASP A N 1
ATOM 2487 C CA . ASP A 1 321 ? 29.875 -5.018 -1.846 1.00 97.00 321 ASP A CA 1
ATOM 2488 C C . ASP A 1 321 ? 29.182 -3.840 -1.140 1.00 97.00 321 ASP A C 1
ATOM 2490 O O . ASP A 1 321 ? 28.253 -3.201 -1.647 1.00 97.00 321 ASP A O 1
ATOM 2494 N N . TYR A 1 322 ? 29.644 -3.541 0.075 1.00 95.81 322 TYR A N 1
ATOM 2495 C CA . TYR A 1 322 ? 29.067 -2.490 0.917 1.00 95.81 322 TYR A CA 1
ATOM 2496 C C . TYR A 1 322 ? 29.111 -1.105 0.258 1.00 95.81 322 TYR A C 1
ATOM 2498 O O . TYR A 1 322 ? 28.182 -0.310 0.406 1.00 95.81 322 TYR A O 1
ATOM 2506 N N . ALA A 1 323 ? 30.150 -0.814 -0.531 1.00 96.31 323 ALA A N 1
ATOM 2507 C CA . ALA A 1 323 ? 30.285 0.470 -1.209 1.00 96.31 323 ALA A CA 1
ATOM 2508 C C . ALA A 1 323 ? 29.196 0.681 -2.273 1.00 96.31 323 ALA A C 1
ATOM 2510 O O . ALA A 1 323 ? 28.667 1.791 -2.393 1.00 96.31 323 ALA A O 1
ATOM 2511 N N . ARG A 1 324 ? 28.857 -0.349 -3.064 1.00 97.62 324 ARG A N 1
ATOM 2512 C CA . ARG A 1 324 ? 27.734 -0.268 -4.012 1.00 97.62 324 ARG A CA 1
ATOM 2513 C C . ARG A 1 324 ? 26.386 -0.321 -3.311 1.00 97.62 324 ARG A C 1
ATOM 2515 O O . ARG A 1 324 ? 25.496 0.429 -3.709 1.00 97.62 324 ARG A O 1
ATOM 2522 N N . SER A 1 325 ? 26.265 -1.114 -2.250 1.00 98.19 325 SER A N 1
ATOM 2523 C CA . SER A 1 325 ? 25.049 -1.180 -1.442 1.00 98.19 325 SER A CA 1
ATOM 2524 C C . SER A 1 325 ? 24.659 0.197 -0.883 1.00 98.19 325 SER A C 1
ATOM 2526 O O . SER A 1 325 ? 23.554 0.674 -1.138 1.00 98.19 325 SER A O 1
ATOM 2528 N N . ILE A 1 326 ? 25.609 0.922 -0.272 1.00 97.88 326 ILE A N 1
ATOM 2529 C CA . ILE A 1 326 ? 25.401 2.298 0.215 1.00 97.88 326 ILE A CA 1
ATOM 2530 C C . ILE A 1 326 ? 24.912 3.226 -0.906 1.00 97.88 326 ILE A C 1
ATOM 2532 O O . ILE A 1 326 ? 23.966 3.990 -0.705 1.00 97.88 326 ILE A O 1
ATOM 2536 N N . ARG A 1 327 ? 25.530 3.172 -2.096 1.00 97.62 327 ARG A N 1
ATOM 2537 C CA . ARG A 1 327 ? 25.137 4.032 -3.227 1.00 97.62 327 ARG A CA 1
ATOM 2538 C C . ARG A 1 327 ? 23.730 3.724 -3.732 1.00 97.62 327 ARG A C 1
ATOM 2540 O O . ARG A 1 327 ? 22.997 4.659 -4.048 1.00 97.62 327 ARG A O 1
ATOM 2547 N N . ALA A 1 328 ? 23.364 2.447 -3.808 1.00 98.00 328 ALA A N 1
ATOM 2548 C CA . ALA A 1 328 ? 22.040 2.020 -4.239 1.00 98.00 328 ALA A CA 1
ATOM 2549 C C . ALA A 1 328 ? 20.961 2.466 -3.235 1.00 98.00 328 ALA A C 1
ATOM 2551 O O . ALA A 1 328 ? 20.022 3.154 -3.632 1.00 98.00 328 ALA A O 1
ATOM 2552 N N . SER A 1 329 ? 21.156 2.236 -1.932 1.00 97.38 329 SER A N 1
ATOM 2553 C CA . SER A 1 329 ? 20.216 2.699 -0.897 1.00 97.38 329 SER A CA 1
ATOM 2554 C C . SER A 1 329 ? 20.067 4.227 -0.885 1.00 97.38 329 SER A C 1
ATOM 2556 O O . SER A 1 329 ? 18.956 4.749 -0.826 1.00 97.38 329 SER A O 1
ATOM 2558 N N . GLN A 1 330 ? 21.165 4.978 -1.044 1.00 96.94 330 GLN A N 1
ATOM 2559 C CA . GLN A 1 330 ? 21.111 6.442 -1.178 1.00 96.94 330 GLN A CA 1
ATOM 2560 C C . GLN A 1 330 ? 20.370 6.904 -2.438 1.00 96.94 330 GLN A C 1
ATOM 2562 O O . GLN A 1 330 ? 19.729 7.956 -2.425 1.00 96.94 330 GLN A O 1
ATOM 2567 N N . ARG A 1 331 ? 20.482 6.167 -3.549 1.00 97.00 331 ARG A N 1
ATOM 2568 C CA . ARG A 1 331 ? 19.726 6.455 -4.772 1.00 97.00 331 ARG A CA 1
ATOM 2569 C C . ARG A 1 331 ? 18.236 6.200 -4.553 1.00 97.00 331 ARG A C 1
ATOM 2571 O O . ARG A 1 331 ? 17.459 7.051 -4.972 1.00 97.00 331 ARG A O 1
ATOM 2578 N N . SER A 1 332 ? 17.867 5.123 -3.857 1.00 96.38 332 SER A N 1
ATOM 2579 C CA . SER A 1 332 ? 16.473 4.842 -3.487 1.00 96.38 332 SER A CA 1
ATOM 2580 C C . SER A 1 332 ? 15.855 5.984 -2.682 1.00 96.38 332 SER A C 1
ATOM 2582 O O . SER A 1 332 ? 14.870 6.573 -3.117 1.00 96.38 332 SER A O 1
ATOM 2584 N N . LEU A 1 333 ? 16.517 6.402 -1.596 1.00 94.69 333 LEU A N 1
ATOM 2585 C CA . LEU A 1 333 ? 16.051 7.501 -0.738 1.00 94.69 333 LEU A CA 1
ATOM 2586 C C . LEU A 1 333 ? 15.885 8.824 -1.504 1.00 94.69 333 LEU A C 1
ATOM 2588 O O . LEU A 1 333 ? 14.975 9.605 -1.241 1.00 94.69 333 LEU A O 1
ATOM 2592 N N . LYS A 1 334 ? 16.757 9.094 -2.485 1.00 94.44 334 LYS A N 1
ATOM 2593 C CA . LYS A 1 334 ? 16.633 10.280 -3.349 1.00 94.44 334 LYS A CA 1
ATOM 2594 C C . LYS A 1 334 ? 15.423 10.212 -4.281 1.00 94.44 334 LYS A C 1
ATOM 2596 O O . LYS A 1 334 ? 14.919 11.268 -4.652 1.00 94.44 334 LYS A O 1
ATOM 2601 N N . LEU A 1 335 ? 15.015 9.020 -4.718 1.00 92.75 335 LEU A N 1
ATOM 2602 C CA . LEU A 1 335 ? 13.839 8.825 -5.570 1.00 92.75 335 LEU A CA 1
ATOM 2603 C C . LEU A 1 335 ? 12.549 8.935 -4.752 1.00 92.75 335 LEU A C 1
ATOM 2605 O O . LEU A 1 335 ? 11.657 9.678 -5.145 1.00 92.75 335 LEU A O 1
ATOM 2609 N N . GLU A 1 336 ? 12.505 8.307 -3.579 1.00 87.69 336 GLU A N 1
ATOM 2610 C CA . GLU A 1 336 ? 11.418 8.424 -2.592 1.00 87.69 336 GLU A CA 1
ATOM 2611 C C . GLU A 1 336 ? 11.127 9.880 -2.215 1.00 87.69 336 GLU A C 1
ATOM 2613 O O . GLU A 1 336 ? 10.015 10.374 -2.407 1.00 87.69 336 GLU A O 1
ATOM 2618 N N . ALA A 1 337 ? 12.164 10.635 -1.838 1.00 85.50 337 ALA A N 1
ATOM 2619 C CA . ALA A 1 337 ? 12.025 12.053 -1.514 1.00 85.50 337 ALA A CA 1
ATOM 2620 C C . ALA A 1 337 ? 11.469 12.900 -2.679 1.00 85.50 337 ALA A C 1
ATOM 2622 O O . ALA A 1 337 ? 10.816 13.918 -2.451 1.00 85.50 337 ALA A O 1
ATOM 2623 N N . ARG A 1 338 ? 11.720 12.507 -3.938 1.00 83.69 338 ARG A N 1
ATOM 2624 C CA . ARG A 1 338 ? 11.155 13.183 -5.122 1.00 83.69 338 ARG A CA 1
ATOM 2625 C C . ARG A 1 338 ? 9.695 12.807 -5.354 1.00 83.69 338 ARG A C 1
ATOM 2627 O O . ARG A 1 338 ? 8.926 13.672 -5.765 1.00 83.69 338 ARG A O 1
ATOM 2634 N N . ALA A 1 339 ? 9.337 11.550 -5.099 1.00 76.31 339 ALA A N 1
ATOM 2635 C CA . ALA A 1 339 ? 7.977 11.035 -5.228 1.00 76.31 339 ALA A CA 1
ATOM 2636 C C . ALA A 1 339 ? 7.056 11.471 -4.074 1.00 76.31 339 ALA A C 1
ATOM 2638 O O . ALA A 1 339 ? 5.841 11.404 -4.219 1.00 76.31 339 ALA A O 1
ATOM 2639 N N . ARG A 1 340 ? 7.624 11.976 -2.965 1.00 77.50 340 ARG A N 1
ATOM 2640 C CA . ARG A 1 340 ? 6.917 12.211 -1.688 1.00 77.50 340 ARG A CA 1
ATOM 2641 C C . ARG A 1 340 ? 6.316 10.922 -1.121 1.00 77.50 340 ARG A C 1
ATOM 2643 O O . ARG A 1 340 ? 5.286 10.949 -0.458 1.00 77.50 340 ARG A O 1
ATOM 2650 N N . GLU A 1 341 ? 6.987 9.813 -1.403 1.00 72.00 341 GLU A N 1
ATOM 2651 C CA . GLU A 1 341 ? 6.742 8.510 -0.805 1.00 72.00 341 GLU A CA 1
ATOM 2652 C C . GLU A 1 341 ? 7.843 8.315 0.236 1.00 72.00 341 GLU A C 1
ATOM 2654 O O . GLU A 1 341 ? 9.022 8.399 -0.105 1.00 72.00 341 GLU A O 1
ATOM 2659 N N . GLU A 1 342 ? 7.489 8.123 1.504 1.00 73.44 342 GLU A N 1
ATOM 2660 C CA . GLU A 1 342 ? 8.461 7.848 2.563 1.00 73.44 342 GLU A CA 1
ATOM 2661 C C . GLU A 1 342 ? 8.401 6.359 2.897 1.00 73.44 342 GLU A C 1
ATOM 2663 O O . GLU A 1 342 ? 7.342 5.839 3.237 1.00 73.44 342 GLU A O 1
ATOM 2668 N N . TYR A 1 343 ? 9.530 5.663 2.751 1.00 81.06 343 TYR A N 1
ATOM 2669 C CA . TYR A 1 343 ? 9.623 4.228 2.995 1.00 81.06 343 TYR A CA 1
ATOM 2670 C C . TYR A 1 343 ? 10.859 3.920 3.845 1.00 81.06 343 TYR A C 1
ATOM 2672 O O . TYR A 1 343 ? 11.977 4.336 3.538 1.00 81.06 343 TYR A O 1
ATOM 2680 N N . ALA A 1 344 ? 10.669 3.206 4.956 1.00 89.25 344 ALA A N 1
ATOM 2681 C CA . ALA A 1 344 ? 11.720 3.036 5.962 1.00 89.25 344 ALA A CA 1
ATOM 2682 C C . ALA A 1 344 ? 12.845 2.075 5.521 1.00 89.25 344 ALA A C 1
ATOM 2684 O O . ALA A 1 344 ? 13.998 2.223 5.937 1.00 89.25 344 ALA A O 1
ATOM 2685 N N . VAL A 1 345 ? 12.544 1.099 4.658 1.00 94.31 345 VAL A N 1
ATOM 2686 C CA . VAL A 1 345 ? 13.446 -0.019 4.319 1.00 94.31 345 VAL A CA 1
ATOM 2687 C C . VAL A 1 345 ? 14.796 0.402 3.722 1.00 94.31 345 VAL A C 1
ATOM 2689 O O . VAL A 1 345 ? 15.819 -0.060 4.231 1.00 94.31 345 VAL A O 1
ATOM 2692 N N . PRO A 1 346 ? 14.904 1.280 2.703 1.00 94.81 346 PRO A N 1
ATOM 2693 C CA . PRO A 1 346 ? 16.221 1.683 2.205 1.00 94.81 346 PRO A CA 1
ATOM 2694 C C . PRO A 1 346 ? 17.059 2.423 3.256 1.00 94.81 346 PRO A C 1
ATOM 2696 O O . PRO A 1 346 ? 18.289 2.332 3.221 1.00 94.81 346 PRO A O 1
ATOM 2699 N N . ALA A 1 347 ? 16.427 3.118 4.209 1.00 96.88 347 ALA A N 1
ATOM 2700 C CA . ALA A 1 347 ? 17.122 3.729 5.337 1.00 96.88 347 ALA A CA 1
ATOM 2701 C C . ALA A 1 347 ? 17.597 2.675 6.359 1.00 96.88 347 ALA A C 1
ATOM 2703 O O . ALA A 1 347 ? 18.736 2.773 6.822 1.00 96.88 347 ALA A O 1
ATOM 2704 N N . TYR A 1 348 ? 16.808 1.630 6.638 1.00 97.50 348 TYR A N 1
ATOM 2705 C CA . TYR A 1 348 ? 17.259 0.477 7.431 1.00 97.50 348 TYR A CA 1
ATOM 2706 C C . TYR A 1 348 ? 18.436 -0.253 6.774 1.00 97.50 348 TYR A C 1
ATOM 2708 O O . TYR A 1 348 ? 19.470 -0.439 7.419 1.00 97.50 348 TYR A O 1
ATOM 2716 N N . ASN A 1 349 ? 18.345 -0.562 5.476 1.00 96.81 349 ASN A N 1
ATOM 2717 C CA . ASN A 1 349 ? 19.427 -1.193 4.710 1.00 96.81 349 ASN A CA 1
ATOM 2718 C C . ASN A 1 349 ? 20.703 -0.344 4.743 1.00 96.81 349 ASN A C 1
ATOM 2720 O O . ASN A 1 349 ? 21.806 -0.854 4.948 1.00 96.81 349 ASN A O 1
ATOM 2724 N N . LEU A 1 350 ? 20.568 0.975 4.571 1.00 97.75 350 LEU A N 1
ATOM 2725 C CA . LEU A 1 350 ? 21.695 1.898 4.671 1.00 97.75 350 LEU A CA 1
ATOM 2726 C C . LEU A 1 350 ? 22.312 1.894 6.079 1.00 97.75 350 LEU A C 1
ATOM 2728 O O . LEU A 1 350 ? 23.538 1.923 6.196 1.00 97.75 350 LEU A O 1
ATOM 2732 N N . GLY A 1 351 ? 21.487 1.840 7.128 1.00 97.62 351 GLY A N 1
ATOM 2733 C CA . GLY A 1 351 ? 21.925 1.727 8.520 1.00 97.62 351 GLY A CA 1
ATOM 2734 C C . GLY A 1 351 ? 22.736 0.459 8.778 1.00 97.62 351 GLY A C 1
ATOM 2735 O O . GLY A 1 351 ? 23.852 0.546 9.298 1.00 97.62 351 GLY A O 1
ATOM 2736 N N . LEU A 1 352 ? 22.223 -0.695 8.344 1.00 97.56 352 LEU A N 1
ATOM 2737 C CA . LEU A 1 352 ? 22.877 -2.001 8.469 1.00 97.56 352 LEU A CA 1
ATOM 2738 C C . LEU A 1 352 ? 24.246 -2.008 7.790 1.00 97.56 352 LEU A C 1
ATOM 2740 O O . LEU A 1 352 ? 25.259 -2.361 8.397 1.00 97.56 352 LEU A O 1
ATOM 2744 N N . VAL A 1 353 ? 24.294 -1.564 6.538 1.00 97.25 353 VAL A N 1
ATOM 2745 C CA . VAL A 1 353 ? 25.517 -1.625 5.735 1.00 97.25 353 VAL A CA 1
ATOM 2746 C C . VAL A 1 353 ? 26.559 -0.635 6.244 1.00 97.25 353 VAL A C 1
ATOM 2748 O O . VAL A 1 353 ? 27.735 -0.978 6.331 1.00 97.25 353 VAL A O 1
ATOM 2751 N N . ARG A 1 354 ? 26.155 0.576 6.651 1.00 97.06 354 ARG A N 1
ATOM 2752 C CA . ARG A 1 354 ? 27.074 1.542 7.275 1.00 97.06 354 ARG A CA 1
ATOM 2753 C C . ARG A 1 354 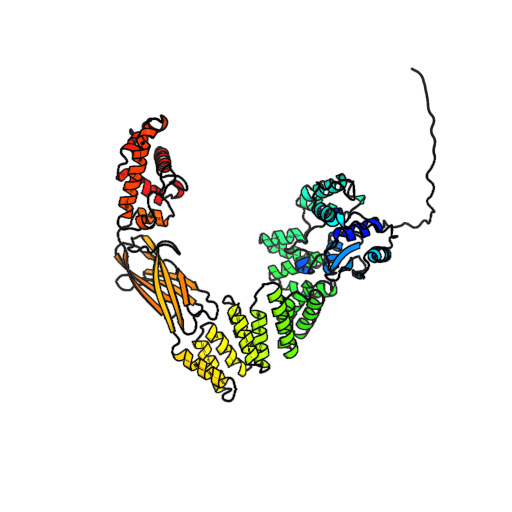? 27.619 1.034 8.607 1.00 97.06 354 ARG A C 1
ATOM 2755 O O . ARG A 1 354 ? 28.806 1.212 8.873 1.00 97.06 354 ARG A O 1
ATOM 2762 N N . ALA A 1 355 ? 26.795 0.356 9.406 1.00 95.81 355 ALA A N 1
ATOM 2763 C CA . ALA A 1 355 ? 27.228 -0.267 10.652 1.00 95.81 355 ALA A CA 1
ATOM 2764 C C . ALA A 1 355 ? 28.290 -1.350 10.413 1.00 95.81 355 ALA A C 1
ATOM 2766 O O . ALA A 1 355 ? 29.317 -1.354 11.092 1.00 95.81 355 ALA A O 1
ATOM 2767 N N . LEU A 1 356 ? 28.079 -2.220 9.421 1.00 93.62 356 LEU A N 1
ATOM 2768 C CA . LEU A 1 356 ? 29.052 -3.237 9.010 1.00 93.62 356 LEU A CA 1
ATOM 2769 C C . LEU A 1 356 ? 30.335 -2.632 8.433 1.00 93.62 356 LEU A C 1
ATOM 2771 O O . LEU A 1 356 ? 31.423 -3.145 8.682 1.00 93.62 356 LEU A O 1
ATOM 2775 N N . TYR A 1 357 ? 30.214 -1.524 7.703 1.00 91.44 357 TYR A N 1
ATOM 2776 C CA . TYR A 1 357 ? 31.340 -0.791 7.125 1.00 91.44 357 TYR A CA 1
ATOM 2777 C C . TYR A 1 357 ? 32.149 0.012 8.166 1.00 91.44 357 TYR A C 1
ATOM 2779 O O . TYR A 1 357 ? 33.243 0.484 7.863 1.00 91.44 357 TYR A O 1
ATOM 2787 N N . GLY A 1 358 ? 31.632 0.179 9.391 1.00 91.81 358 GLY A N 1
ATOM 2788 C CA . GLY A 1 358 ? 32.264 0.955 10.467 1.00 91.81 358 GLY A CA 1
ATOM 2789 C C . GLY A 1 358 ? 31.922 2.452 10.474 1.00 91.81 358 GLY A C 1
ATOM 2790 O O . GLY A 1 358 ? 32.455 3.202 11.292 1.00 91.81 358 GLY A O 1
ATOM 2791 N N . ASP A 1 359 ? 31.008 2.902 9.611 1.00 95.62 359 ASP A N 1
ATOM 2792 C CA . ASP A 1 359 ? 30.460 4.263 9.617 1.00 95.62 359 ASP A CA 1
ATOM 2793 C C . ASP A 1 359 ? 29.326 4.377 10.647 1.00 95.62 359 ASP A C 1
ATOM 2795 O O . ASP A 1 359 ? 28.136 4.394 10.329 1.00 95.62 359 ASP A O 1
ATOM 2799 N N . PHE A 1 360 ? 29.695 4.425 11.926 1.00 95.69 360 PHE A N 1
ATOM 2800 C CA . PHE A 1 360 ? 28.717 4.423 13.014 1.00 95.69 360 PHE A CA 1
ATOM 2801 C C . PHE A 1 360 ? 27.861 5.693 13.083 1.00 95.69 360 PHE A C 1
ATOM 2803 O O . PHE A 1 360 ? 26.698 5.631 13.483 1.00 95.69 360 PHE A O 1
ATOM 2810 N N . LEU A 1 361 ? 28.405 6.850 12.697 1.00 96.94 361 LEU A N 1
ATOM 2811 C CA . LEU A 1 361 ? 27.633 8.093 12.665 1.00 96.94 361 LEU A CA 1
ATOM 2812 C C . LEU A 1 361 ? 26.608 8.057 11.533 1.00 96.94 361 LEU A C 1
ATOM 2814 O O . LEU A 1 361 ? 25.432 8.325 11.781 1.00 96.94 361 LEU A O 1
ATOM 2818 N N . GLY A 1 362 ? 27.019 7.641 10.335 1.00 97.31 362 GLY A N 1
ATOM 2819 C CA . GLY A 1 362 ? 26.108 7.494 9.212 1.00 97.31 362 GLY A CA 1
ATOM 2820 C C . GLY A 1 362 ? 25.081 6.377 9.412 1.00 97.31 362 GLY A C 1
ATOM 2821 O O . GLY A 1 362 ? 23.958 6.509 8.924 1.00 97.31 362 GLY A O 1
ATOM 2822 N N . ALA A 1 363 ? 25.423 5.297 10.123 1.00 97.81 363 ALA A N 1
ATOM 2823 C CA . ALA A 1 363 ? 24.469 4.251 10.498 1.00 97.81 363 ALA A CA 1
ATOM 2824 C C . ALA A 1 363 ? 23.382 4.803 11.428 1.00 97.81 363 ALA A C 1
ATOM 2826 O O . ALA A 1 363 ? 22.193 4.607 11.189 1.00 97.81 363 ALA A O 1
ATOM 2827 N N . ARG A 1 364 ? 23.786 5.582 12.441 1.00 97.56 364 ARG A N 1
ATOM 2828 C CA . ARG A 1 364 ? 22.862 6.264 13.355 1.00 97.56 364 ARG A CA 1
ATOM 2829 C C . ARG A 1 364 ? 21.917 7.210 12.618 1.00 97.56 364 ARG A C 1
ATOM 2831 O O . ARG A 1 364 ? 20.729 7.243 12.916 1.00 97.56 364 ARG A O 1
ATOM 2838 N N . GLU A 1 365 ? 22.441 8.001 11.683 1.00 97.50 365 GLU A N 1
ATOM 2839 C CA . GLU A 1 365 ? 21.631 8.902 10.855 1.00 97.50 365 GLU A CA 1
ATOM 2840 C C . GLU A 1 365 ? 20.592 8.140 10.032 1.00 97.50 365 GLU A C 1
ATOM 2842 O O . GLU A 1 365 ? 19.427 8.531 10.012 1.00 97.50 365 GLU A O 1
ATOM 2847 N N . ALA A 1 366 ? 21.004 7.041 9.396 1.00 97.44 366 ALA A N 1
ATOM 2848 C CA . ALA A 1 366 ? 20.129 6.224 8.568 1.00 97.44 366 ALA A CA 1
ATOM 2849 C C . ALA A 1 366 ? 19.031 5.538 9.399 1.00 97.44 366 ALA A C 1
ATOM 2851 O O . ALA A 1 366 ? 17.858 5.654 9.059 1.00 97.44 366 ALA A O 1
ATOM 2852 N N . TYR A 1 367 ? 19.368 4.936 10.543 1.00 97.88 367 TYR A N 1
ATOM 2853 C CA . TYR A 1 367 ? 18.361 4.347 11.430 1.00 97.88 367 TYR A CA 1
ATOM 2854 C C . TYR A 1 367 ? 17.405 5.379 12.027 1.00 97.88 367 TYR A C 1
ATOM 2856 O O . TYR A 1 367 ? 16.211 5.121 12.112 1.00 97.88 367 TYR A O 1
ATOM 2864 N N . ASN A 1 368 ? 17.881 6.574 12.387 1.00 96.56 368 ASN A N 1
ATOM 2865 C CA . ASN A 1 368 ? 16.990 7.647 12.838 1.00 96.56 368 ASN A CA 1
ATOM 2866 C C . ASN A 1 368 ? 16.084 8.178 11.725 1.00 96.56 368 ASN A C 1
ATOM 2868 O O . ASN A 1 368 ? 15.024 8.722 12.018 1.00 96.56 368 ASN A O 1
ATOM 2872 N N . LEU A 1 369 ? 16.511 8.122 10.462 1.00 94.94 369 LEU A N 1
ATOM 2873 C CA . LEU A 1 369 ? 15.626 8.414 9.340 1.00 94.94 369 LEU A CA 1
ATOM 2874 C C . LEU A 1 369 ? 14.555 7.328 9.220 1.00 94.94 369 LEU A C 1
ATOM 2876 O O . LEU A 1 369 ? 13.383 7.673 9.205 1.00 94.94 369 LEU A O 1
ATOM 2880 N N . ALA A 1 370 ? 14.959 6.055 9.223 1.00 95.88 370 ALA A N 1
ATOM 2881 C CA . ALA A 1 370 ? 14.052 4.917 9.110 1.00 95.88 370 ALA A CA 1
ATOM 2882 C C . ALA A 1 370 ? 12.978 4.927 10.210 1.00 95.88 370 ALA A C 1
ATOM 2884 O O . ALA A 1 370 ? 11.794 4.981 9.913 1.00 95.88 370 ALA A O 1
ATOM 2885 N N . LEU A 1 371 ? 13.389 5.016 11.477 1.00 95.56 371 LEU A N 1
ATOM 2886 C CA . LEU A 1 371 ? 12.491 4.995 12.637 1.00 95.56 371 LEU A CA 1
ATOM 2887 C C . LEU A 1 371 ? 11.508 6.175 12.700 1.00 95.56 371 LEU A C 1
ATOM 2889 O O . LEU A 1 371 ? 10.522 6.091 13.417 1.00 95.56 371 LEU A O 1
ATOM 2893 N N . ARG A 1 372 ? 11.785 7.291 12.010 1.00 92.75 372 ARG A N 1
ATOM 2894 C CA . ARG A 1 372 ? 10.872 8.448 11.964 1.00 92.75 372 ARG A CA 1
ATOM 2895 C C . ARG A 1 372 ? 9.727 8.271 10.974 1.00 92.75 372 ARG A C 1
ATOM 2897 O O . ARG A 1 372 ? 8.724 8.957 11.128 1.00 92.75 372 ARG A O 1
ATOM 2904 N N . VAL A 1 373 ? 9.918 7.433 9.959 1.00 90.56 373 VAL A N 1
ATOM 2905 C CA . VAL A 1 373 ? 8.947 7.210 8.875 1.00 90.56 373 VAL A CA 1
ATOM 2906 C C . VAL A 1 373 ? 8.317 5.815 8.939 1.00 90.56 373 VAL A C 1
ATOM 2908 O O . VAL A 1 373 ? 7.421 5.508 8.168 1.00 90.56 373 VAL A O 1
ATOM 2911 N N . ASP A 1 374 ? 8.804 4.969 9.845 1.00 90.81 374 ASP A N 1
ATOM 2912 C CA . ASP A 1 374 ? 8.300 3.627 10.120 1.00 90.81 374 ASP A CA 1
ATOM 2913 C C . ASP A 1 374 ? 6.961 3.686 10.866 1.00 90.81 374 ASP A C 1
ATOM 2915 O O . ASP A 1 374 ? 6.850 4.310 11.927 1.00 90.81 374 ASP A O 1
ATOM 2919 N N . GLU A 1 375 ? 5.944 3.012 10.328 1.00 87.75 375 GLU A N 1
ATOM 2920 C CA . GLU A 1 375 ? 4.591 3.010 10.896 1.00 87.75 375 GLU A CA 1
ATOM 2921 C C . GLU A 1 375 ? 4.398 1.972 12.022 1.00 87.75 375 GLU A C 1
ATOM 2923 O O . GLU A 1 375 ? 3.306 1.854 12.582 1.00 87.75 375 GLU A O 1
ATOM 2928 N N . GLY A 1 376 ? 5.463 1.271 12.423 1.00 82.00 376 GLY A N 1
ATOM 2929 C CA . GLY A 1 376 ? 5.495 0.318 13.536 1.00 82.00 376 GLY A CA 1
ATOM 2930 C C . GLY A 1 376 ? 5.774 -1.133 13.133 1.00 82.00 376 GLY A C 1
ATOM 2931 O O . GLY A 1 376 ? 5.651 -2.027 13.977 1.00 82.00 376 GLY A O 1
ATOM 2932 N N . GLU A 1 377 ? 6.151 -1.396 11.882 1.00 83.31 377 GLU A N 1
ATOM 2933 C CA . GLU A 1 377 ? 6.289 -2.757 11.352 1.00 83.31 377 GLU A CA 1
ATOM 2934 C C . GLU A 1 377 ? 7.676 -3.032 10.755 1.00 83.31 377 GLU A C 1
ATOM 2936 O O . GLU A 1 377 ? 8.250 -4.096 11.011 1.00 83.31 377 GLU A O 1
ATOM 2941 N N . GLU A 1 378 ? 8.268 -2.083 10.028 1.00 90.44 378 GLU A N 1
ATOM 2942 C CA . GLU A 1 378 ? 9.514 -2.301 9.287 1.00 90.44 378 GLU A CA 1
ATOM 2943 C C . GLU A 1 378 ? 10.726 -2.528 10.206 1.00 90.44 378 GLU A C 1
ATOM 2945 O O . GLU A 1 378 ? 11.605 -3.334 9.886 1.00 90.44 378 GLU A O 1
ATOM 2950 N N . PHE A 1 379 ? 10.767 -1.902 11.387 1.00 93.31 379 PHE A N 1
ATOM 2951 C CA . PHE A 1 379 ? 11.867 -2.071 12.341 1.00 93.31 379 PHE A CA 1
ATOM 2952 C C . PHE A 1 379 ? 12.012 -3.524 12.806 1.00 93.31 379 PHE A C 1
ATOM 2954 O O . PHE A 1 379 ? 13.115 -3.948 13.156 1.00 93.31 379 PHE A O 1
ATOM 2961 N N . LYS A 1 380 ? 10.919 -4.303 12.812 1.00 93.06 380 LYS A N 1
ATOM 2962 C CA . LYS A 1 380 ? 10.936 -5.724 13.191 1.00 93.06 380 LYS A CA 1
ATOM 2963 C C . LYS A 1 380 ? 11.708 -6.542 12.156 1.00 93.06 380 LYS A C 1
ATOM 2965 O O . LYS A 1 380 ? 12.503 -7.402 12.530 1.00 93.06 380 LYS A O 1
ATOM 2970 N N . ALA A 1 381 ? 11.515 -6.240 10.870 1.00 92.75 381 ALA A N 1
ATOM 2971 C CA . ALA A 1 381 ? 12.298 -6.834 9.790 1.00 92.75 381 ALA A CA 1
ATOM 2972 C C . ALA A 1 381 ? 13.769 -6.409 9.893 1.00 92.75 381 ALA A C 1
ATOM 2974 O O . ALA A 1 381 ? 14.645 -7.265 9.882 1.00 92.75 381 ALA A O 1
ATOM 2975 N N . ALA A 1 382 ? 14.043 -5.127 10.151 1.00 95.25 382 ALA A N 1
ATOM 2976 C CA . ALA A 1 382 ? 15.412 -4.643 10.330 1.00 95.25 382 ALA A CA 1
ATOM 2977 C C . ALA A 1 382 ? 16.142 -5.294 11.526 1.00 95.25 382 ALA A C 1
ATOM 2979 O O . ALA A 1 382 ? 17.338 -5.581 11.445 1.00 95.25 382 ALA A O 1
ATOM 2980 N N . LEU A 1 383 ? 15.442 -5.557 12.637 1.00 95.06 383 LEU A N 1
ATOM 2981 C CA . LEU A 1 383 ? 15.979 -6.319 13.773 1.00 95.06 383 LEU A CA 1
ATOM 2982 C C . LEU A 1 383 ? 16.340 -7.754 13.373 1.00 95.06 383 LEU A C 1
ATOM 2984 O O . LEU A 1 383 ? 17.405 -8.246 13.750 1.00 95.06 383 LEU A O 1
ATOM 2988 N N . LYS A 1 384 ? 15.479 -8.403 12.585 1.00 94.38 384 LYS A N 1
ATOM 2989 C CA . LYS A 1 384 ? 15.733 -9.739 12.043 1.00 94.38 384 LYS A CA 1
ATOM 2990 C C . LYS A 1 384 ? 16.935 -9.736 11.092 1.00 94.38 384 LYS A C 1
ATOM 2992 O O . LYS A 1 384 ? 17.826 -10.560 11.263 1.00 94.38 384 LYS A O 1
ATOM 2997 N N . ASP A 1 385 ? 17.028 -8.771 10.183 1.00 93.69 385 ASP A N 1
ATOM 2998 C CA . ASP A 1 385 ? 18.159 -8.632 9.255 1.00 93.69 385 ASP A CA 1
ATOM 2999 C C . ASP A 1 385 ? 19.489 -8.444 10.005 1.00 93.69 385 ASP A C 1
ATOM 3001 O O . ASP A 1 385 ? 20.502 -9.074 9.688 1.00 93.69 385 ASP A O 1
ATOM 3005 N N . LEU A 1 386 ? 19.486 -7.618 11.060 1.00 95.19 386 LEU A N 1
ATOM 3006 C CA . LEU A 1 386 ? 20.630 -7.437 11.959 1.00 95.19 386 LEU A CA 1
ATOM 3007 C C . LEU A 1 386 ? 21.028 -8.731 12.679 1.00 95.19 386 LEU A C 1
ATOM 3009 O O . LEU A 1 386 ? 22.208 -8.925 12.978 1.00 95.19 386 LEU A O 1
ATOM 3013 N N . GLN A 1 387 ? 20.062 -9.581 13.024 1.00 92.25 387 GLN A N 1
ATOM 3014 C CA . GLN A 1 387 ? 20.304 -10.881 13.647 1.00 92.25 387 GLN A CA 1
ATOM 3015 C C . GLN A 1 387 ? 20.888 -11.880 12.642 1.00 92.25 387 GLN A C 1
ATOM 3017 O O . GLN A 1 387 ? 21.885 -12.535 12.945 1.00 92.25 387 GLN A O 1
ATOM 3022 N N . GLU A 1 388 ? 20.320 -11.962 11.440 1.00 91.06 388 GLU A N 1
ATOM 3023 C CA . GLU A 1 388 ? 20.749 -12.881 10.378 1.00 91.06 388 GLU A CA 1
ATOM 3024 C C . GLU A 1 388 ? 22.152 -12.561 9.856 1.00 91.06 388 GLU A C 1
ATOM 3026 O O . GLU A 1 388 ? 22.936 -13.477 9.596 1.00 91.06 388 GLU A O 1
ATOM 3031 N N . ALA A 1 389 ? 22.529 -11.278 9.823 1.00 90.25 389 ALA A N 1
ATOM 3032 C CA . ALA A 1 389 ? 23.886 -10.833 9.506 1.00 90.25 389 ALA A CA 1
ATOM 3033 C C . ALA A 1 389 ? 24.971 -11.464 10.409 1.00 90.25 389 ALA A C 1
ATOM 3035 O O . ALA A 1 389 ? 26.147 -11.458 10.045 1.00 90.25 389 ALA A O 1
ATOM 3036 N N . SER A 1 390 ? 24.594 -12.010 11.577 1.00 82.19 390 SER A N 1
ATOM 3037 C CA . SER A 1 390 ? 25.437 -12.838 12.456 1.00 82.19 390 SER A CA 1
ATOM 3038 C C . SER A 1 390 ? 26.785 -12.209 12.842 1.00 82.19 390 SER A C 1
ATOM 3040 O O . SER A 1 390 ? 27.756 -12.907 13.138 1.00 82.19 390 SER A O 1
ATOM 3042 N N . ALA A 1 391 ? 26.856 -10.876 12.860 1.00 86.75 391 ALA A N 1
ATOM 3043 C CA . ALA A 1 391 ? 28.058 -10.124 13.190 1.00 86.75 391 ALA A CA 1
ATOM 3044 C C . ALA A 1 391 ? 27.947 -9.560 14.621 1.00 86.75 391 ALA A C 1
ATOM 3046 O O . ALA A 1 391 ? 27.094 -8.701 14.860 1.00 86.75 391 ALA A O 1
ATOM 3047 N N . PRO A 1 392 ? 28.788 -9.985 15.586 1.00 84.75 392 PRO A N 1
ATOM 3048 C CA . PRO A 1 392 ? 28.634 -9.613 16.999 1.00 84.75 392 PRO A CA 1
ATOM 3049 C C . PRO A 1 392 ? 28.615 -8.096 17.270 1.00 84.75 392 PRO A C 1
ATOM 3051 O O . PRO A 1 392 ? 27.934 -7.630 18.185 1.00 84.75 392 PRO A O 1
ATOM 3054 N N . GLN A 1 393 ? 29.273 -7.293 16.427 1.00 86.81 393 GLN A N 1
ATOM 3055 C CA . GLN A 1 393 ? 29.260 -5.831 16.527 1.00 86.81 393 GLN A CA 1
ATOM 3056 C C . GLN A 1 393 ? 27.886 -5.204 16.235 1.00 86.81 393 GLN A C 1
ATOM 3058 O O . GLN A 1 393 ? 27.633 -4.068 16.639 1.00 86.81 393 GLN A O 1
ATOM 3063 N N . LEU A 1 394 ? 26.992 -5.929 15.554 1.00 94.75 394 LEU A N 1
ATOM 3064 C CA . LEU A 1 394 ? 25.633 -5.482 15.253 1.00 94.75 394 LEU A CA 1
ATOM 3065 C C . LEU A 1 394 ? 24.686 -5.591 16.449 1.00 94.75 394 LEU A C 1
ATOM 3067 O O . LEU A 1 394 ? 23.642 -4.944 16.429 1.00 94.75 394 LEU A O 1
ATOM 3071 N N . ALA A 1 395 ? 25.071 -6.291 17.522 1.00 96.31 395 ALA A N 1
ATOM 3072 C CA . ALA A 1 395 ? 24.297 -6.327 18.764 1.00 96.31 395 ALA A CA 1
ATOM 3073 C C . ALA A 1 395 ? 24.058 -4.916 19.337 1.00 96.31 395 ALA A C 1
ATOM 3075 O O . ALA A 1 395 ? 22.989 -4.637 19.870 1.00 96.31 395 ALA A O 1
ATOM 3076 N N . PHE A 1 396 ? 24.990 -3.971 19.142 1.00 97.81 396 PHE A N 1
ATOM 3077 C CA . PHE A 1 396 ? 24.737 -2.568 19.488 1.00 97.81 396 PHE A CA 1
ATOM 3078 C C . PHE A 1 396 ? 23.524 -2.001 18.740 1.00 97.81 396 PHE A C 1
ATOM 3080 O O . PHE A 1 396 ? 22.697 -1.316 19.331 1.00 97.81 396 PHE A O 1
ATOM 3087 N N . TRP A 1 397 ? 23.422 -2.271 17.439 1.00 97.94 397 TRP A N 1
ATOM 3088 C CA . TRP A 1 397 ? 22.361 -1.736 16.589 1.00 97.94 397 TRP A CA 1
ATOM 3089 C C . TRP A 1 397 ? 21.027 -2.451 16.806 1.00 97.94 397 TRP A C 1
ATOM 3091 O O . TRP A 1 397 ? 19.991 -1.796 16.747 1.00 97.94 397 TRP A O 1
ATOM 3101 N N . GLN A 1 398 ? 21.046 -3.740 17.162 1.00 97.69 398 GLN A N 1
ATOM 3102 C CA . GLN A 1 398 ? 19.860 -4.441 17.668 1.00 97.69 398 GLN A CA 1
ATOM 3103 C C . GLN A 1 398 ? 19.328 -3.740 18.925 1.00 97.69 398 GLN A C 1
ATOM 3105 O O . GLN A 1 398 ? 18.159 -3.365 18.975 1.00 97.69 398 GLN A O 1
ATOM 3110 N N . GLY A 1 399 ? 20.212 -3.448 19.888 1.00 96.75 399 GLY A N 1
ATOM 3111 C CA . GLY A 1 399 ? 19.864 -2.666 21.075 1.00 96.75 399 GLY A CA 1
ATOM 3112 C C . GLY A 1 399 ? 19.350 -1.264 20.737 1.00 96.75 399 GLY A C 1
ATOM 3113 O O . GLY A 1 399 ? 18.355 -0.818 21.300 1.00 96.75 399 GLY A O 1
ATOM 3114 N N . TYR A 1 400 ? 19.975 -0.599 19.764 1.00 97.56 400 TYR A N 1
ATOM 3115 C CA . TYR A 1 400 ? 19.614 0.746 19.313 1.00 97.56 400 TYR A CA 1
ATOM 3116 C C . TYR A 1 400 ? 18.196 0.848 18.746 1.00 97.56 400 TYR A C 1
ATOM 3118 O O . TYR A 1 400 ? 17.483 1.806 19.068 1.00 97.56 400 TYR A O 1
ATOM 3126 N N . LEU A 1 401 ? 17.805 -0.110 17.900 1.00 97.38 401 LEU A N 1
ATOM 3127 C CA . LEU A 1 401 ? 16.463 -0.181 17.322 1.00 97.38 401 LEU A CA 1
ATOM 3128 C C . LEU A 1 401 ? 15.437 -0.633 18.365 1.00 97.38 401 LEU A C 1
ATOM 3130 O O . LEU A 1 401 ? 14.409 0.024 18.516 1.00 97.38 401 LEU A O 1
ATOM 3134 N N . ALA A 1 402 ? 15.742 -1.687 19.129 1.00 96.44 402 ALA A N 1
ATOM 3135 C CA . ALA A 1 402 ? 14.863 -2.206 20.176 1.00 96.44 402 ALA A CA 1
ATOM 3136 C C . ALA A 1 402 ? 14.534 -1.133 21.225 1.00 96.44 402 ALA A C 1
ATOM 3138 O O . ALA A 1 402 ? 13.368 -0.939 21.561 1.00 96.44 402 ALA A O 1
ATOM 3139 N N . GLU A 1 403 ? 15.533 -0.364 21.673 1.00 95.69 403 GLU A N 1
ATOM 3140 C CA . GLU A 1 403 ? 15.350 0.759 22.600 1.00 95.69 403 GLU A CA 1
ATOM 3141 C C . GLU A 1 403 ? 14.321 1.760 22.058 1.00 95.69 403 GLU A C 1
ATOM 3143 O O . GLU A 1 403 ? 13.386 2.133 22.763 1.00 95.69 403 GLU A O 1
ATOM 3148 N N . ARG A 1 404 ? 14.470 2.171 20.793 1.00 95.75 404 ARG A N 1
ATOM 3149 C CA . ARG A 1 404 ? 13.619 3.182 20.139 1.00 95.75 404 ARG A CA 1
ATOM 3150 C C . ARG A 1 404 ? 12.231 2.669 19.787 1.00 95.75 404 ARG A C 1
ATOM 3152 O O . ARG A 1 404 ? 11.316 3.474 19.667 1.00 95.75 404 ARG A O 1
ATOM 3159 N N . ALA A 1 405 ? 12.071 1.358 19.672 1.00 94.75 405 ALA A N 1
ATOM 3160 C CA . ALA A 1 405 ? 10.782 0.690 19.557 1.00 94.75 405 ALA A CA 1
ATOM 3161 C C . ALA A 1 405 ? 10.130 0.387 20.924 1.00 94.75 405 ALA A C 1
ATOM 3163 O O . ALA A 1 405 ? 9.101 -0.281 20.977 1.00 94.75 405 ALA A O 1
ATOM 3164 N N . GLY A 1 406 ? 10.735 0.824 22.038 1.00 93.81 406 GLY A N 1
ATOM 3165 C CA . GLY A 1 406 ? 10.237 0.578 23.394 1.00 93.81 406 GLY A CA 1
ATOM 3166 C C . GLY A 1 406 ? 10.472 -0.845 23.920 1.00 93.81 406 GLY A C 1
ATOM 3167 O O . GLY A 1 406 ? 10.005 -1.177 25.006 1.00 93.81 406 GLY A O 1
ATOM 3168 N N . LEU A 1 407 ? 11.209 -1.692 23.198 1.00 93.62 407 LEU A N 1
ATOM 3169 C CA . LEU A 1 407 ? 11.536 -3.076 23.566 1.00 93.62 407 LEU A CA 1
ATOM 3170 C C . LEU A 1 407 ? 12.740 -3.119 24.525 1.00 93.62 407 LEU A C 1
ATOM 3172 O O . LEU A 1 407 ? 13.809 -3.631 24.197 1.00 93.62 407 LEU A O 1
ATOM 3176 N N . TRP A 1 408 ? 12.589 -2.528 25.710 1.00 90.81 408 TRP A N 1
ATOM 3177 C CA . TRP A 1 408 ? 13.700 -2.235 26.624 1.00 90.81 408 TRP A CA 1
ATOM 3178 C C . TRP A 1 408 ? 14.401 -3.477 27.202 1.00 90.81 408 TRP A C 1
ATOM 3180 O O . TRP A 1 408 ? 15.617 -3.438 27.379 1.00 90.81 408 TRP A O 1
ATOM 3190 N N . GLU A 1 409 ? 13.686 -4.581 27.446 1.00 91.44 409 GLU A N 1
ATOM 3191 C CA . GLU A 1 409 ? 14.296 -5.847 27.894 1.00 91.44 409 GLU A CA 1
ATOM 3192 C C . GLU A 1 409 ? 15.249 -6.402 26.827 1.00 91.44 409 GLU A C 1
ATOM 3194 O O . GLU A 1 409 ? 16.432 -6.608 27.097 1.00 91.44 409 GLU A O 1
ATOM 3199 N N . GLN A 1 410 ? 14.770 -6.516 25.583 1.00 94.38 410 GLN A N 1
ATOM 3200 C CA . GLN A 1 410 ? 15.590 -6.941 24.442 1.00 94.38 410 GLN A CA 1
ATOM 3201 C C . GLN A 1 410 ? 16.764 -5.980 24.225 1.00 94.38 410 GLN A C 1
ATOM 3203 O O . GLN A 1 410 ? 17.904 -6.401 24.035 1.00 94.38 410 GLN A O 1
ATOM 3208 N N . ALA A 1 411 ? 16.519 -4.669 24.307 1.00 96.38 411 ALA A N 1
ATOM 3209 C CA . ALA A 1 411 ? 17.567 -3.671 24.146 1.00 96.38 411 ALA A CA 1
ATOM 3210 C C . ALA A 1 411 ? 18.691 -3.829 25.182 1.00 96.38 411 ALA A C 1
ATOM 3212 O O . ALA A 1 411 ? 19.872 -3.733 24.837 1.00 96.38 411 ALA A O 1
ATOM 3213 N N . LEU A 1 412 ? 18.335 -4.093 26.444 1.00 95.38 412 LEU A N 1
ATOM 3214 C CA . LEU A 1 412 ? 19.289 -4.325 27.523 1.00 95.38 412 LEU A CA 1
ATOM 3215 C C . LEU A 1 412 ? 20.151 -5.561 27.256 1.00 95.38 412 LEU A C 1
ATOM 3217 O O . LEU A 1 412 ? 21.376 -5.463 27.351 1.00 95.38 412 LEU A O 1
ATOM 3221 N N . GLU A 1 413 ? 19.533 -6.679 26.878 1.00 95.25 413 GLU A N 1
ATOM 3222 C CA . GLU A 1 413 ? 20.238 -7.917 26.525 1.00 95.25 413 GLU A CA 1
ATOM 3223 C C . GLU A 1 413 ? 21.230 -7.688 25.378 1.00 95.25 413 GLU A C 1
ATOM 3225 O O . GLU A 1 413 ? 22.411 -8.040 25.478 1.00 95.25 413 GLU A O 1
ATOM 3230 N N . HIS A 1 414 ? 20.788 -7.013 24.316 1.00 96.94 414 HIS A N 1
ATOM 3231 C CA . HIS A 1 414 ? 21.621 -6.705 23.159 1.00 96.94 414 HIS A CA 1
ATOM 3232 C C . HIS A 1 414 ? 22.807 -5.797 23.511 1.00 96.94 414 HIS A C 1
ATOM 3234 O O . HIS A 1 414 ? 23.944 -6.086 23.126 1.00 96.94 414 HIS A O 1
ATOM 3240 N N . TYR A 1 415 ? 22.592 -4.729 24.286 1.00 97.31 415 TYR A N 1
ATOM 3241 C CA . TYR A 1 415 ? 23.684 -3.850 24.707 1.00 97.31 415 TYR A CA 1
ATOM 3242 C C . TYR A 1 415 ? 24.667 -4.537 25.665 1.00 97.31 415 TYR A C 1
ATOM 3244 O O . TYR A 1 415 ? 25.873 -4.295 25.569 1.00 97.31 415 TYR A O 1
ATOM 3252 N N . GLN A 1 416 ? 24.192 -5.390 26.576 1.00 96.00 416 GLN A N 1
ATOM 3253 C CA . GLN A 1 416 ? 25.054 -6.163 27.475 1.00 96.00 416 GLN A CA 1
ATOM 3254 C C . GLN A 1 416 ? 25.909 -7.168 26.699 1.00 96.00 416 GLN A C 1
ATOM 3256 O O . GLN A 1 416 ? 27.128 -7.195 26.875 1.00 96.00 416 GLN A O 1
ATOM 3261 N N . SER A 1 417 ? 25.292 -7.923 25.787 1.00 95.25 417 SER A N 1
ATOM 3262 C CA . SER A 1 417 ? 25.992 -8.841 24.883 1.00 95.25 417 SER A CA 1
ATOM 3263 C C . SER A 1 417 ? 27.038 -8.106 24.037 1.00 95.25 417 SER A C 1
ATOM 3265 O O . SER A 1 417 ? 28.190 -8.536 23.933 1.00 95.25 417 SER A O 1
ATOM 3267 N N . PHE A 1 418 ? 26.687 -6.935 23.498 1.00 97.19 418 PHE A N 1
ATOM 3268 C CA . PHE A 1 418 ? 27.622 -6.093 22.760 1.00 97.19 418 PHE A CA 1
ATOM 3269 C C . PHE A 1 418 ? 28.835 -5.680 23.609 1.00 97.19 418 PHE A C 1
ATOM 3271 O O . PHE A 1 418 ? 29.973 -5.804 23.159 1.00 97.19 418 PHE A O 1
ATOM 3278 N N . LEU A 1 419 ? 28.615 -5.209 24.839 1.00 97.00 419 LEU A N 1
ATOM 3279 C CA . LEU A 1 419 ? 29.689 -4.776 25.740 1.00 97.00 419 LEU A CA 1
ATOM 3280 C C . LEU A 1 419 ? 30.586 -5.932 26.191 1.00 97.00 419 LEU A C 1
ATOM 3282 O O . LEU A 1 419 ? 31.790 -5.733 26.348 1.00 97.00 419 LEU A O 1
ATOM 3286 N N . GLN A 1 420 ? 30.023 -7.128 26.369 1.00 95.19 420 GLN A N 1
ATOM 3287 C CA . GLN A 1 420 ? 30.782 -8.331 26.703 1.00 95.19 420 GLN A CA 1
ATOM 3288 C C . GLN A 1 420 ? 31.731 -8.730 25.565 1.00 95.19 420 GLN A C 1
ATOM 3290 O O . GLN A 1 420 ? 32.896 -9.041 25.813 1.00 95.19 420 GLN A O 1
ATOM 3295 N N . ASN A 1 421 ? 31.250 -8.682 24.321 1.00 94.31 421 ASN A N 1
ATOM 3296 C CA . ASN A 1 421 ? 32.010 -9.103 23.143 1.00 94.31 421 ASN A CA 1
ATOM 3297 C C . ASN A 1 421 ? 32.944 -8.006 22.595 1.00 94.31 421 ASN A C 1
ATOM 3299 O O . ASN A 1 421 ? 33.990 -8.308 22.017 1.00 94.31 421 ASN A O 1
ATOM 3303 N N . HIS A 1 422 ? 32.606 -6.726 22.791 1.00 94.19 422 HIS A N 1
ATOM 3304 C CA . HIS A 1 422 ? 33.326 -5.581 22.218 1.00 94.19 422 HIS A CA 1
ATOM 3305 C C . HIS A 1 422 ? 33.592 -4.435 23.214 1.00 94.19 422 HIS A C 1
ATOM 3307 O O . HIS A 1 422 ? 33.309 -3.270 22.909 1.00 94.19 422 HIS A O 1
ATOM 3313 N N . PRO A 1 423 ? 34.225 -4.694 24.373 1.00 93.44 423 PRO A N 1
ATOM 3314 C CA . PRO A 1 423 ? 34.402 -3.687 25.425 1.00 93.44 423 PRO A CA 1
ATOM 3315 C C . PRO A 1 423 ? 35.269 -2.486 25.008 1.00 93.44 423 PRO A C 1
ATOM 3317 O O . PRO A 1 423 ? 35.186 -1.420 25.612 1.00 93.44 423 PRO A O 1
ATOM 3320 N N . ARG A 1 424 ? 36.109 -2.638 23.973 1.00 94.44 424 ARG A N 1
ATOM 3321 C CA . ARG A 1 424 ? 36.986 -1.577 23.439 1.00 94.44 424 ARG A CA 1
ATOM 3322 C C . ARG A 1 424 ? 36.411 -0.855 22.215 1.00 94.44 424 ARG A C 1
ATOM 3324 O O . ARG A 1 424 ? 37.102 -0.029 21.625 1.00 94.44 424 ARG A O 1
ATOM 3331 N N . SER A 1 425 ? 35.187 -1.179 21.798 1.00 94.31 425 SER A N 1
ATOM 3332 C CA . SER A 1 425 ? 34.555 -0.516 20.655 1.00 94.31 425 SER A CA 1
ATOM 3333 C C . SER A 1 425 ? 34.269 0.961 20.958 1.00 94.31 425 SER A C 1
ATOM 3335 O O . SER A 1 425 ? 33.867 1.281 22.080 1.00 94.31 425 SER A O 1
ATOM 3337 N N . PRO A 1 426 ? 34.371 1.874 19.971 1.00 92.75 426 PRO A N 1
ATOM 3338 C CA . PRO A 1 426 ? 33.951 3.268 20.146 1.00 92.75 426 PRO A CA 1
ATOM 3339 C C . PRO A 1 426 ? 32.463 3.414 20.521 1.00 92.75 426 PRO A C 1
ATOM 3341 O O . PRO A 1 426 ? 32.074 4.425 21.103 1.00 92.75 426 PRO A O 1
ATOM 3344 N N . LEU A 1 427 ? 31.631 2.402 20.247 1.00 96.19 427 LEU A N 1
ATOM 3345 C CA . LEU A 1 427 ? 30.213 2.379 20.622 1.00 96.19 427 LEU A CA 1
ATOM 3346 C C . LEU A 1 427 ? 29.971 2.004 22.095 1.00 96.19 427 LEU A C 1
ATOM 3348 O O . LEU A 1 427 ? 28.866 2.205 22.598 1.00 96.19 427 LEU A O 1
ATOM 3352 N N . ALA A 1 428 ? 30.976 1.500 22.823 1.00 96.75 428 ALA A N 1
ATOM 3353 C CA . ALA A 1 428 ? 30.813 1.049 24.209 1.00 96.75 428 ALA A CA 1
ATOM 3354 C C . ALA A 1 428 ? 30.315 2.172 25.137 1.00 96.75 428 ALA A C 1
ATOM 3356 O O . ALA A 1 428 ? 29.429 1.965 25.967 1.00 96.75 428 ALA A O 1
ATOM 3357 N N . ALA A 1 429 ? 30.812 3.399 24.947 1.00 95.81 429 ALA A N 1
ATOM 3358 C CA . ALA A 1 429 ? 30.350 4.561 25.705 1.00 95.81 429 ALA A CA 1
ATOM 3359 C C . ALA A 1 429 ? 28.863 4.874 25.453 1.00 95.81 429 ALA A C 1
ATOM 3361 O O . ALA A 1 429 ? 28.151 5.281 26.376 1.00 95.81 429 ALA A O 1
ATOM 3362 N N . TRP A 1 430 ? 28.383 4.671 24.220 1.00 95.88 430 TRP A N 1
ATOM 3363 C CA . TRP A 1 430 ? 26.975 4.852 23.867 1.00 95.88 430 TRP A CA 1
ATOM 3364 C C . TRP A 1 430 ? 26.109 3.747 24.474 1.00 95.88 430 TRP A C 1
ATOM 3366 O O . TRP A 1 430 ? 25.091 4.068 25.079 1.00 95.88 430 TRP A O 1
ATOM 3376 N N . ALA A 1 431 ? 26.550 2.486 24.418 1.00 97.06 431 ALA A N 1
ATOM 3377 C CA . ALA A 1 431 ? 25.840 1.359 25.028 1.00 97.06 431 ALA A CA 1
ATOM 3378 C C . ALA A 1 431 ? 25.698 1.536 26.549 1.00 97.06 431 ALA A C 1
ATOM 3380 O O . ALA A 1 431 ? 24.600 1.448 27.091 1.00 97.06 431 ALA A O 1
ATOM 3381 N N . HIS A 1 432 ? 26.780 1.897 27.249 1.00 96.81 432 HIS A N 1
ATOM 3382 C CA . HIS A 1 432 ? 26.714 2.194 28.682 1.00 96.81 432 HIS A CA 1
ATOM 3383 C C . HIS A 1 432 ? 25.764 3.352 29.007 1.00 96.81 432 HIS A C 1
ATOM 3385 O O . HIS A 1 432 ? 25.084 3.323 30.033 1.00 96.81 432 HIS A O 1
ATOM 3391 N N . ARG A 1 433 ? 25.721 4.392 28.162 1.00 94.75 433 ARG A N 1
ATOM 3392 C CA . ARG A 1 433 ? 24.778 5.503 28.335 1.00 94.75 433 ARG A CA 1
ATOM 3393 C C . ARG A 1 433 ? 23.334 5.036 28.157 1.00 94.75 433 ARG A C 1
ATOM 3395 O O . ARG A 1 433 ? 22.518 5.386 29.004 1.00 94.75 433 ARG A O 1
ATOM 3402 N N . ALA A 1 434 ? 23.051 4.252 27.119 1.00 94.38 434 ALA A N 1
ATOM 3403 C CA . ALA A 1 434 ? 21.724 3.702 26.862 1.00 94.38 434 ALA A CA 1
ATOM 3404 C C . ALA A 1 434 ? 21.258 2.823 28.034 1.00 94.38 434 ALA A C 1
ATOM 3406 O O . ALA A 1 434 ? 20.201 3.075 28.601 1.00 94.38 434 ALA A O 1
ATOM 3407 N N . ILE A 1 435 ? 22.101 1.897 28.513 1.00 95.50 435 ILE A N 1
ATOM 3408 C CA . ILE A 1 435 ? 21.799 1.061 29.690 1.00 95.50 435 ILE A CA 1
ATOM 3409 C C . ILE A 1 435 ? 21.460 1.916 30.916 1.00 95.50 435 ILE A C 1
ATOM 3411 O O . ILE A 1 435 ? 20.457 1.660 31.575 1.00 95.50 435 ILE A O 1
ATOM 3415 N N . ARG A 1 436 ? 22.243 2.966 31.212 1.00 93.44 436 ARG A N 1
ATOM 3416 C CA . ARG A 1 436 ? 21.943 3.870 32.340 1.00 93.44 436 ARG A CA 1
ATOM 3417 C C . ARG A 1 436 ? 20.595 4.574 32.191 1.00 93.44 436 ARG A C 1
ATOM 3419 O O . ARG A 1 436 ? 19.909 4.759 33.188 1.00 93.44 436 ARG A O 1
ATOM 3426 N N . GLN A 1 437 ? 20.229 4.977 30.976 1.00 88.62 437 GLN A N 1
ATOM 3427 C CA . GLN A 1 437 ? 18.936 5.612 30.708 1.00 88.62 437 GLN A CA 1
ATOM 3428 C C . GLN A 1 437 ? 17.772 4.623 30.870 1.00 88.62 437 GLN A C 1
ATOM 3430 O O . GLN A 1 437 ? 16.706 5.017 31.334 1.00 88.62 437 GLN A O 1
ATOM 3435 N N . MET A 1 438 ? 17.995 3.342 30.573 1.00 88.81 438 MET A N 1
ATOM 3436 C CA . MET A 1 438 ? 16.986 2.289 30.705 1.00 88.81 438 MET A CA 1
ATOM 3437 C C . MET A 1 438 ? 16.758 1.804 32.144 1.00 88.81 438 MET A C 1
ATOM 3439 O O . MET A 1 438 ? 15.753 1.154 32.393 1.00 88.81 438 MET A O 1
ATOM 3443 N N . VAL A 1 439 ? 17.608 2.151 33.120 1.00 86.50 439 VAL A N 1
ATOM 3444 C CA . VAL A 1 439 ? 17.362 1.816 34.545 1.00 86.50 439 VAL A CA 1
ATOM 3445 C C . VAL A 1 439 ? 16.035 2.405 35.048 1.00 86.50 439 VAL A C 1
ATOM 3447 O O . VAL A 1 439 ? 15.389 1.830 35.917 1.00 86.50 439 VAL A O 1
ATOM 3450 N N . GLY A 1 440 ? 15.615 3.546 34.493 1.00 84.56 440 GLY A N 1
ATOM 3451 C CA . GLY A 1 440 ? 14.322 4.168 34.782 1.00 84.56 440 GLY A CA 1
ATOM 3452 C C . GLY A 1 440 ? 13.210 3.778 33.809 1.00 84.56 440 GLY A C 1
ATOM 3453 O O . GLY A 1 440 ? 12.176 4.451 33.808 1.00 84.56 440 GLY A O 1
ATOM 3454 N N . ALA A 1 441 ? 13.426 2.771 32.954 1.00 88.38 441 ALA A N 1
ATOM 3455 C CA . ALA A 1 441 ? 12.448 2.393 31.951 1.00 88.38 441 ALA A CA 1
ATOM 3456 C C . ALA A 1 441 ? 11.168 1.900 32.620 1.00 88.38 441 ALA A C 1
ATOM 3458 O O . ALA A 1 441 ? 11.189 1.050 33.511 1.00 88.38 441 ALA A O 1
ATOM 3459 N N . LYS A 1 442 ? 10.042 2.478 32.217 1.00 92.12 442 LYS A N 1
ATOM 3460 C CA . LYS A 1 442 ? 8.737 2.132 32.768 1.00 92.12 442 LYS A CA 1
ATOM 3461 C C . LYS A 1 442 ? 7.644 2.455 31.776 1.00 92.12 442 LYS A C 1
ATOM 3463 O O . LYS A 1 442 ? 7.760 3.383 30.980 1.00 92.12 442 LYS A O 1
ATOM 3468 N N . THR A 1 443 ? 6.563 1.701 31.884 1.00 95.50 443 THR A N 1
ATOM 3469 C CA . THR A 1 443 ? 5.298 2.009 31.229 1.00 95.50 443 THR A CA 1
ATOM 3470 C C . THR A 1 443 ? 4.283 2.373 32.300 1.00 95.50 443 THR A C 1
ATOM 3472 O O . THR A 1 443 ? 4.215 1.720 33.341 1.00 95.50 443 THR A O 1
ATOM 3475 N N . SER A 1 444 ? 3.500 3.415 32.061 1.00 96.56 444 SER A N 1
ATOM 3476 C CA . SER A 1 444 ? 2.372 3.796 32.904 1.00 96.56 444 SER A CA 1
ATOM 3477 C C . SER A 1 444 ? 1.117 3.934 32.063 1.00 96.56 444 SER A C 1
ATOM 3479 O O . SER A 1 444 ? 1.165 4.414 30.936 1.00 96.56 444 SER A O 1
ATOM 3481 N N . VAL A 1 445 ? -0.014 3.535 32.634 1.00 97.81 445 VAL A N 1
ATOM 3482 C CA . VAL A 1 445 ? -1.339 3.739 32.053 1.00 97.81 445 VAL A CA 1
ATOM 3483 C C . VAL A 1 445 ? -2.168 4.545 33.041 1.00 97.81 445 VAL A C 1
ATOM 3485 O O . VAL A 1 445 ? -2.186 4.255 34.237 1.00 97.81 445 VAL A O 1
ATOM 3488 N N . SER A 1 446 ? -2.836 5.580 32.548 1.00 97.44 446 SER A N 1
ATOM 3489 C CA . SER A 1 446 ? -3.728 6.422 33.339 1.00 97.44 446 SER A CA 1
ATOM 3490 C C . SER A 1 446 ? -5.066 6.562 32.636 1.00 97.44 446 SER A C 1
ATOM 3492 O O . SER A 1 446 ? -5.134 6.720 31.416 1.00 97.44 446 SER A O 1
ATOM 3494 N N . LEU A 1 447 ? -6.144 6.483 33.410 1.00 96.56 447 LEU A N 1
ATOM 3495 C CA . LEU A 1 447 ? -7.487 6.670 32.893 1.00 96.56 447 LEU A CA 1
ATOM 3496 C C . LEU A 1 447 ? -7.776 8.166 32.752 1.00 96.56 447 LEU A C 1
ATOM 3498 O O . LEU A 1 447 ? -7.662 8.910 33.722 1.00 96.56 447 LEU A O 1
ATOM 3502 N N . GLN A 1 448 ? -8.158 8.588 31.550 1.00 95.25 448 GLN A N 1
ATOM 3503 C CA . GLN A 1 448 ? -8.475 9.982 31.239 1.00 95.25 448 GLN A CA 1
ATOM 3504 C C . GLN A 1 448 ? -9.981 10.219 31.311 1.00 95.25 448 GLN A C 1
ATOM 3506 O O . GLN A 1 448 ? -10.443 11.101 32.032 1.00 95.25 448 GLN A O 1
ATOM 3511 N N . ARG A 1 449 ? -10.751 9.413 30.569 1.00 95.06 449 ARG A N 1
ATOM 3512 C CA . ARG A 1 449 ? -12.207 9.559 30.445 1.00 95.06 449 ARG A CA 1
ATOM 3513 C C . ARG A 1 449 ? -12.896 8.208 30.336 1.00 95.06 449 ARG A C 1
ATOM 3515 O O . ARG A 1 449 ? -12.296 7.243 29.863 1.00 95.06 449 ARG A O 1
ATOM 3522 N N . LEU A 1 450 ? -14.162 8.157 30.737 1.00 96.56 450 LEU A N 1
ATOM 3523 C CA . LEU A 1 450 ? -15.040 7.013 30.504 1.00 96.56 450 LEU A CA 1
ATOM 3524 C C . LEU A 1 450 ? -16.262 7.436 29.694 1.00 96.56 450 LEU A C 1
ATOM 3526 O O . LEU A 1 450 ? -16.937 8.399 30.042 1.00 96.56 450 LEU A O 1
ATOM 3530 N N . MET A 1 451 ? -16.540 6.717 28.612 1.00 96.31 451 MET A N 1
ATOM 3531 C CA . MET A 1 451 ? -17.506 7.124 27.589 1.00 96.31 451 MET A CA 1
ATOM 3532 C C . MET A 1 451 ? -18.469 5.974 27.283 1.00 96.31 451 MET A C 1
ATOM 3534 O O . MET A 1 451 ? -18.137 4.811 27.511 1.00 96.31 451 MET A O 1
ATOM 3538 N N . LEU A 1 452 ? -19.648 6.278 26.735 1.00 95.00 452 LEU A N 1
ATOM 3539 C CA . LEU A 1 452 ? -20.580 5.251 26.231 1.00 95.00 452 LEU A CA 1
ATOM 3540 C C . LEU A 1 452 ? -20.420 4.961 24.735 1.00 95.00 452 LEU A C 1
ATOM 3542 O O . LEU A 1 452 ? -20.904 3.949 24.233 1.00 95.00 452 LEU A O 1
ATOM 3546 N N . ARG A 1 453 ? -19.747 5.865 24.026 1.00 91.69 453 ARG A N 1
ATOM 3547 C CA . ARG A 1 453 ? -19.419 5.793 22.604 1.00 91.69 453 ARG A CA 1
ATOM 3548 C C . ARG A 1 453 ? -17.925 6.074 22.461 1.00 91.69 453 ARG A C 1
ATOM 3550 O O . ARG A 1 453 ? -17.360 6.814 23.268 1.00 91.69 453 ARG A O 1
ATOM 3557 N N . ALA A 1 454 ? -17.270 5.451 21.484 1.00 85.06 454 ALA A N 1
ATOM 3558 C CA . ALA A 1 454 ? -15.844 5.672 21.269 1.00 85.06 454 ALA A CA 1
ATOM 3559 C C . ALA A 1 454 ? -15.577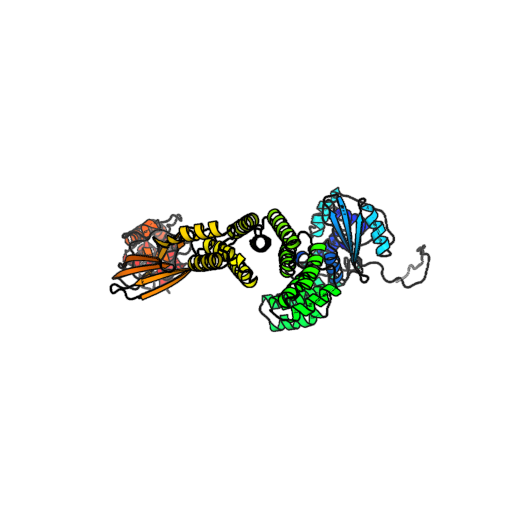 7.143 20.902 1.00 85.06 454 ALA A C 1
ATOM 3561 O O . ALA A 1 454 ? -16.290 7.703 20.074 1.00 85.06 454 ALA A O 1
ATOM 3562 N N . ASP A 1 455 ? -14.558 7.736 21.532 1.00 82.56 455 ASP A N 1
ATOM 3563 C CA . ASP A 1 455 ? -14.100 9.114 21.297 1.00 82.56 455 ASP A CA 1
ATOM 3564 C C . ASP A 1 455 ? -15.160 10.211 21.544 1.00 82.56 455 ASP A C 1
ATOM 3566 O O . ASP A 1 455 ? -15.141 11.267 20.916 1.00 82.56 455 ASP A O 1
ATOM 3570 N N . ASP A 1 456 ? -16.060 9.983 22.505 1.00 88.44 456 ASP A N 1
ATOM 3571 C CA . ASP A 1 456 ? -17.184 10.870 22.838 1.00 88.44 456 ASP A CA 1
ATOM 3572 C C . ASP A 1 456 ? -17.001 11.574 24.208 1.00 88.44 456 ASP A C 1
ATOM 3574 O O . ASP A 1 456 ? -15.880 11.740 24.703 1.00 88.44 456 ASP A O 1
ATOM 3578 N N . LEU A 1 457 ? -18.086 12.058 24.817 1.00 91.94 457 LEU A N 1
ATOM 3579 C CA . LEU A 1 457 ? -18.106 12.769 26.097 1.00 91.94 457 LEU A CA 1
ATOM 3580 C C . LEU A 1 457 ? -17.846 11.852 27.304 1.00 91.94 457 LEU A C 1
ATOM 3582 O O . LEU A 1 457 ? -18.171 10.665 27.306 1.00 91.94 457 LEU A O 1
ATOM 3586 N N . GLU A 1 458 ? -17.306 12.443 28.376 1.00 94.44 458 GLU A N 1
ATOM 3587 C CA . GLU A 1 458 ? -17.283 11.804 29.697 1.00 94.44 458 GLU A CA 1
ATOM 3588 C C . GLU A 1 458 ? -18.720 11.537 30.164 1.00 94.44 458 GLU A C 1
ATOM 3590 O O . GLU A 1 458 ? -19.564 12.433 30.132 1.00 94.44 458 GLU A O 1
ATOM 3595 N N . ALA A 1 459 ? -18.988 10.304 30.588 1.00 93.81 459 ALA A N 1
ATOM 3596 C CA . ALA A 1 459 ? -20.346 9.803 30.745 1.00 93.81 459 ALA A CA 1
ATOM 3597 C C . ALA A 1 459 ? -20.700 9.345 32.166 1.00 93.81 459 ALA A C 1
ATOM 3599 O O . ALA A 1 459 ? -21.809 8.844 32.361 1.00 93.81 459 ALA A O 1
ATOM 3600 N N . ARG A 1 460 ? -19.811 9.504 33.158 1.00 92.12 460 ARG A N 1
ATOM 3601 C CA . ARG A 1 460 ? -20.132 9.208 34.569 1.00 92.12 460 ARG A CA 1
ATOM 3602 C C . ARG A 1 460 ? -21.288 10.081 35.100 1.00 92.12 460 ARG A C 1
ATOM 3604 O O . ARG A 1 460 ? -21.309 11.276 34.807 1.00 92.12 460 ARG A O 1
ATOM 3611 N N . PRO A 1 461 ? -22.180 9.541 35.960 1.00 91.94 461 PRO A N 1
ATOM 3612 C CA . PRO A 1 461 ? -22.255 8.149 36.440 1.00 91.94 461 PRO A CA 1
ATOM 3613 C C . PRO A 1 461 ? -22.835 7.184 35.388 1.00 91.94 461 PRO A C 1
ATOM 3615 O O . PRO A 1 461 ? -23.411 7.626 34.402 1.00 91.94 461 PRO A O 1
ATOM 3618 N N . PHE A 1 462 ? -22.701 5.871 35.603 1.00 94.62 462 PHE A N 1
ATOM 3619 C CA . PHE A 1 462 ? -23.157 4.837 34.660 1.00 94.62 462 PHE A CA 1
ATOM 3620 C C . PHE A 1 462 ? -24.441 4.139 35.106 1.00 94.62 462 PHE A C 1
ATOM 3622 O O . PHE A 1 462 ? -24.794 4.166 36.286 1.00 94.62 462 PHE A O 1
ATOM 3629 N N . THR A 1 463 ? -25.108 3.465 34.170 1.00 95.31 463 THR A N 1
ATOM 3630 C CA . THR A 1 463 ? -26.299 2.643 34.422 1.00 95.31 463 THR A CA 1
ATOM 3631 C C . THR A 1 463 ? -26.117 1.190 33.980 1.00 95.31 463 THR A C 1
ATOM 3633 O O . THR A 1 463 ? -25.244 0.864 33.172 1.00 95.31 463 THR A O 1
ATOM 3636 N N . ALA A 1 464 ? -26.920 0.288 34.545 1.00 95.38 464 ALA A N 1
ATOM 3637 C CA . ALA A 1 464 ? -26.915 -1.120 34.171 1.00 95.38 464 ALA A CA 1
ATOM 3638 C C . ALA A 1 464 ? -27.238 -1.303 32.675 1.00 95.38 464 ALA A C 1
ATOM 3640 O O . ALA A 1 464 ? -28.155 -0.690 32.131 1.00 95.38 464 ALA A O 1
ATOM 3641 N N . GLY A 1 465 ? -26.481 -2.173 32.012 1.00 93.81 465 GLY A N 1
ATOM 3642 C CA . GLY A 1 465 ? -26.568 -2.447 30.580 1.00 93.81 465 GLY A CA 1
ATOM 3643 C C . GLY A 1 465 ? -25.618 -1.617 29.714 1.00 93.81 465 GLY A C 1
ATOM 3644 O O . GLY A 1 465 ? -25.425 -1.972 28.551 1.00 93.81 465 GLY A O 1
ATOM 3645 N N . GLU A 1 466 ? -24.988 -0.564 30.240 1.00 95.81 466 GLU A N 1
ATOM 3646 C CA . GLU A 1 466 ? -24.106 0.319 29.467 1.00 95.81 466 GLU A CA 1
ATOM 3647 C C . GLU A 1 466 ? -22.757 -0.322 29.128 1.00 95.81 466 GLU A C 1
ATOM 3649 O O . GLU A 1 466 ? -22.140 -0.992 29.959 1.00 95.81 466 GLU A O 1
ATOM 3654 N N . ALA A 1 467 ? -22.289 -0.090 27.898 1.00 96.25 467 ALA A N 1
ATOM 3655 C CA . ALA A 1 467 ? -20.936 -0.414 27.463 1.00 96.25 467 ALA A CA 1
ATOM 3656 C C . ALA A 1 467 ? -20.018 0.782 27.745 1.00 96.25 467 ALA A C 1
ATOM 3658 O O . ALA A 1 467 ? -20.217 1.864 27.199 1.00 96.25 467 ALA A O 1
ATOM 3659 N N . VAL A 1 468 ? -19.023 0.585 28.605 1.00 96.56 468 VAL A N 1
ATOM 3660 C CA . VAL A 1 468 ? -18.112 1.634 29.062 1.00 96.56 468 VAL A CA 1
ATOM 3661 C C . VAL A 1 468 ? -16.793 1.526 28.310 1.00 96.56 468 VAL A C 1
ATOM 3663 O O . VAL A 1 468 ? -16.064 0.547 28.467 1.00 96.56 468 VAL A O 1
ATOM 3666 N N . PHE A 1 469 ? -16.479 2.546 27.517 1.00 97.25 469 PHE A N 1
ATOM 3667 C CA . PHE A 1 469 ? -15.216 2.705 26.803 1.00 97.25 469 PHE A CA 1
ATOM 3668 C C . PHE A 1 469 ? -14.236 3.535 27.641 1.00 97.25 469 PHE A C 1
ATOM 3670 O O . PHE A 1 469 ? -14.529 4.699 27.936 1.00 97.25 469 PHE A O 1
ATOM 3677 N N . PRO A 1 470 ? -13.059 2.997 28.003 1.00 97.06 470 PRO A N 1
ATOM 3678 C CA . PRO A 1 470 ? -12.022 3.792 28.638 1.00 97.06 470 PRO A CA 1
ATOM 3679 C C . PRO A 1 470 ? -11.166 4.522 27.610 1.00 97.06 470 PRO A C 1
ATOM 3681 O O . PRO A 1 470 ? -10.564 3.896 26.741 1.00 97.06 470 PRO A O 1
ATOM 3684 N N . GLN A 1 471 ? -11.039 5.840 27.747 1.00 97.31 471 GLN A N 1
ATOM 3685 C CA . GLN A 1 471 ? -9.932 6.573 27.146 1.00 97.31 471 GLN A CA 1
ATOM 3686 C C . GLN A 1 471 ? -8.774 6.613 28.137 1.00 97.31 471 GLN A C 1
ATOM 3688 O O . GLN A 1 471 ? -8.934 7.047 29.282 1.00 97.31 471 GLN A O 1
ATOM 3693 N N . VAL A 1 472 ? -7.602 6.183 27.687 1.00 97.31 472 VAL A N 1
ATOM 3694 C CA . VAL A 1 472 ? -6.389 6.138 28.502 1.00 97.31 472 VAL A CA 1
ATOM 3695 C C . VAL A 1 472 ? -5.275 6.959 27.881 1.00 97.31 472 VAL A C 1
ATOM 3697 O O . VAL A 1 472 ? -5.197 7.078 26.662 1.00 97.31 472 VAL A O 1
ATOM 3700 N N . ASN A 1 473 ? -4.402 7.487 28.734 1.00 97.81 473 ASN A N 1
ATOM 3701 C CA . ASN A 1 473 ? -3.077 7.954 28.351 1.00 97.81 473 ASN A CA 1
ATOM 3702 C C . ASN A 1 473 ? -2.060 6.892 28.782 1.00 97.81 473 ASN A C 1
ATOM 3704 O O . ASN A 1 473 ? -2.010 6.525 29.963 1.00 97.81 473 ASN A O 1
ATOM 3708 N N . ILE A 1 474 ? -1.291 6.389 27.821 1.00 97.94 474 ILE A N 1
ATOM 3709 C CA . ILE A 1 474 ? -0.220 5.418 28.029 1.00 97.94 474 ILE A CA 1
ATOM 3710 C C . ILE A 1 474 ? 1.096 6.141 27.789 1.00 97.94 474 ILE A C 1
ATOM 3712 O O . ILE A 1 474 ? 1.282 6.737 26.736 1.00 97.94 474 ILE A O 1
ATOM 3716 N N . GLU A 1 475 ? 2.012 6.065 28.743 1.00 97.00 475 GLU A N 1
ATOM 3717 C CA . GLU A 1 475 ? 3.327 6.696 28.657 1.00 97.00 475 GLU A CA 1
ATOM 3718 C C . GLU A 1 475 ? 4.412 5.636 28.811 1.00 97.00 475 GLU A C 1
ATOM 3720 O O . GLU A 1 475 ? 4.323 4.760 29.675 1.00 97.00 475 GLU A O 1
ATOM 3725 N N . GLY A 1 476 ? 5.437 5.722 27.971 1.00 94.69 476 GLY A N 1
ATOM 3726 C CA . GLY A 1 476 ? 6.628 4.890 28.002 1.00 94.69 476 GLY A CA 1
ATOM 3727 C C . GLY A 1 476 ? 7.869 5.758 28.158 1.00 94.69 476 GLY A C 1
ATOM 3728 O O . GLY A 1 476 ? 8.071 6.723 27.424 1.00 94.69 476 GLY A O 1
ATOM 3729 N N . VAL A 1 477 ? 8.720 5.402 29.114 1.00 92.19 477 VAL A N 1
ATOM 3730 C CA . VAL A 1 477 ? 10.031 6.028 29.305 1.00 92.19 477 VAL A CA 1
ATOM 3731 C C . VAL A 1 477 ? 11.102 4.977 29.003 1.00 92.19 477 VAL A C 1
ATOM 3733 O O . VAL A 1 477 ? 11.035 3.905 29.599 1.00 92.19 477 VAL A O 1
ATOM 3736 N N . PRO A 1 478 ? 12.095 5.247 28.131 1.00 91.31 478 PRO A N 1
ATOM 3737 C CA . PRO A 1 478 ? 12.201 6.417 27.254 1.00 91.31 478 PRO A CA 1
ATOM 3738 C C . PRO A 1 478 ? 11.226 6.387 26.068 1.00 91.31 478 PRO A C 1
ATOM 3740 O O . PRO A 1 478 ? 10.916 7.450 25.545 1.00 91.31 478 PRO A O 1
ATOM 3743 N N . TYR A 1 479 ? 10.756 5.204 25.666 1.00 95.06 479 TYR A N 1
ATOM 3744 C CA . TYR A 1 479 ? 9.841 5.003 24.543 1.00 95.06 479 TYR A CA 1
ATOM 3745 C C . TYR A 1 479 ? 8.798 3.940 24.893 1.00 95.06 479 TYR A C 1
ATOM 3747 O O . TYR A 1 479 ? 9.039 3.063 25.726 1.00 95.06 479 TYR A O 1
ATOM 3755 N N . LEU A 1 480 ? 7.632 4.033 24.264 1.00 95.50 480 LEU A N 1
ATOM 3756 C CA . LEU A 1 480 ? 6.508 3.126 24.428 1.00 95.50 480 LEU A CA 1
ATOM 3757 C C . LEU A 1 480 ? 6.584 2.004 23.387 1.00 95.50 480 LEU A C 1
ATOM 3759 O O . LEU A 1 480 ? 6.742 2.269 22.200 1.00 95.50 480 LEU A O 1
ATOM 3763 N N . ALA A 1 481 ? 6.436 0.757 23.831 1.00 94.50 481 ALA A N 1
ATOM 3764 C CA . ALA A 1 481 ? 6.333 -0.389 22.934 1.00 94.50 481 ALA A CA 1
ATOM 3765 C C . ALA A 1 481 ? 4.908 -0.588 22.417 1.00 94.50 481 ALA A C 1
ATOM 3767 O O . ALA A 1 481 ? 3.933 -0.315 23.127 1.00 94.50 481 ALA A O 1
ATOM 3768 N N . SER A 1 482 ? 4.803 -1.175 21.222 1.00 94.69 482 SER A N 1
ATOM 3769 C CA . SER A 1 482 ? 3.564 -1.800 20.749 1.00 94.69 482 SER A CA 1
ATOM 3770 C C . SER A 1 482 ? 3.113 -2.899 21.715 1.00 94.69 482 SER A C 1
ATOM 3772 O O . SER A 1 482 ? 3.933 -3.574 22.340 1.00 94.69 482 SER A O 1
ATOM 3774 N N . GLY A 1 483 ? 1.804 -3.094 21.848 1.00 94.12 483 GLY A N 1
ATOM 3775 C CA . GLY A 1 483 ? 1.264 -3.985 22.867 1.00 94.12 483 GLY A CA 1
ATOM 3776 C C . GLY A 1 483 ? -0.240 -4.180 22.776 1.00 94.12 483 GLY A C 1
ATOM 3777 O O . GLY A 1 483 ? -0.877 -3.890 21.766 1.00 94.12 483 GLY A O 1
ATOM 3778 N N . THR A 1 484 ? -0.822 -4.714 23.846 1.00 97.06 484 THR A N 1
ATOM 3779 C CA . THR A 1 484 ? -2.268 -4.939 23.948 1.00 97.06 484 THR A CA 1
ATOM 3780 C C . THR A 1 484 ? -2.822 -4.173 25.137 1.00 97.06 484 THR A C 1
ATOM 3782 O O . THR A 1 484 ? -2.373 -4.364 26.267 1.00 97.06 484 THR A O 1
ATOM 3785 N N . LEU A 1 485 ? -3.824 -3.333 24.882 1.00 97.94 485 LEU A N 1
ATOM 3786 C CA . LEU A 1 485 ? -4.604 -2.665 25.915 1.00 97.94 485 LEU A CA 1
ATOM 3787 C C . LEU A 1 485 ? -5.767 -3.568 26.317 1.00 97.94 485 LEU A C 1
ATOM 3789 O O . LEU A 1 485 ? -6.630 -3.874 25.493 1.00 97.94 485 LEU A O 1
ATOM 3793 N N . VAL A 1 486 ? -5.796 -3.989 27.578 1.00 98.44 486 VAL A N 1
ATOM 3794 C CA . VAL A 1 486 ? -6.828 -4.872 28.128 1.00 98.44 486 VAL A CA 1
ATOM 3795 C C . VAL A 1 486 ? -7.708 -4.079 29.081 1.00 98.44 486 VAL A C 1
ATOM 3797 O O . VAL A 1 486 ? -7.209 -3.404 29.972 1.00 98.44 486 VAL A O 1
ATOM 3800 N N . THR A 1 487 ? -9.021 -4.170 28.910 1.00 98.25 487 THR A N 1
ATOM 3801 C CA . THR A 1 487 ? -10.020 -3.591 29.812 1.00 98.25 487 THR A CA 1
ATOM 3802 C C . THR A 1 487 ? -10.792 -4.722 30.472 1.00 98.25 487 THR A C 1
ATOM 3804 O O . THR A 1 487 ? -11.325 -5.596 29.788 1.00 98.25 487 THR A O 1
ATOM 3807 N N . ARG A 1 488 ? -10.842 -4.722 31.802 1.00 98.31 488 ARG A N 1
ATOM 3808 C CA . ARG A 1 488 ? -11.541 -5.716 32.614 1.00 98.31 488 ARG A CA 1
ATOM 3809 C C . ARG A 1 488 ? -12.581 -5.051 33.493 1.00 98.31 488 ARG A C 1
ATOM 3811 O O . ARG A 1 488 ? -12.353 -3.975 34.042 1.00 98.31 488 ARG A O 1
ATOM 3818 N N . LEU A 1 489 ? -13.695 -5.748 33.663 1.00 98.31 489 LEU A N 1
ATOM 3819 C CA . LEU A 1 489 ? -14.694 -5.429 34.671 1.00 98.31 489 LEU A CA 1
ATOM 3820 C C . LEU A 1 489 ? -14.627 -6.486 35.767 1.00 98.31 489 LEU A C 1
ATOM 3822 O O . LEU A 1 489 ? -14.752 -7.676 35.476 1.00 98.31 489 LEU A O 1
ATOM 3826 N N . LEU A 1 490 ? -14.428 -6.050 37.005 1.00 98.12 490 LEU A N 1
ATOM 3827 C CA . LEU A 1 490 ? -14.398 -6.907 38.181 1.00 98.12 490 LEU A CA 1
ATOM 3828 C C . LEU A 1 490 ? -15.618 -6.616 39.058 1.00 98.12 490 LEU A C 1
ATOM 3830 O O . LEU A 1 490 ? -16.076 -5.471 39.129 1.00 98.12 490 LEU A O 1
ATOM 3834 N N . ASP A 1 491 ? -16.132 -7.642 39.726 1.00 95.44 491 ASP A N 1
ATOM 3835 C CA . ASP A 1 491 ? -17.160 -7.480 40.753 1.00 95.44 491 ASP A CA 1
ATOM 3836 C C . ASP A 1 491 ? -16.596 -6.892 42.062 1.00 95.44 491 ASP A C 1
ATOM 3838 O O . ASP A 1 491 ? -15.414 -6.548 42.171 1.00 95.44 491 ASP A O 1
ATOM 3842 N N . ALA A 1 492 ? -17.457 -6.761 43.074 1.00 90.56 492 ALA A N 1
ATOM 3843 C CA . ALA A 1 492 ? -17.090 -6.229 44.385 1.00 90.56 492 ALA A CA 1
ATOM 3844 C C . ALA A 1 492 ? -16.098 -7.123 45.158 1.00 90.56 492 ALA A C 1
ATOM 3846 O O . ALA A 1 492 ? -15.429 -6.642 46.072 1.00 90.56 492 ALA A O 1
ATOM 3847 N N . GLN A 1 493 ? -15.996 -8.406 44.803 1.00 91.31 493 GLN A N 1
ATOM 3848 C CA . GLN A 1 493 ? -15.076 -9.382 45.386 1.00 91.31 493 GLN A CA 1
ATOM 3849 C C . GLN A 1 493 ? -13.739 -9.443 44.625 1.00 91.31 493 GLN A C 1
ATOM 3851 O O . GLN A 1 493 ? -12.809 -10.115 45.072 1.00 91.31 493 GLN A O 1
ATOM 3856 N N . GLY A 1 494 ? -13.617 -8.724 43.504 1.00 92.94 494 GLY A N 1
ATOM 3857 C CA . GLY A 1 494 ? -12.432 -8.716 42.652 1.00 92.94 494 GLY A CA 1
ATOM 3858 C C . GLY A 1 494 ? -12.387 -9.862 41.636 1.00 92.94 494 GLY A C 1
ATOM 3859 O O . GLY A 1 494 ? -11.337 -10.097 41.038 1.00 92.94 494 GLY A O 1
ATOM 3860 N N . GLN A 1 495 ? -13.491 -10.577 41.412 1.00 96.06 495 GLN A N 1
ATOM 3861 C CA . GLN A 1 495 ? -13.585 -11.583 40.360 1.00 96.06 495 GLN A CA 1
ATOM 3862 C C . GLN A 1 495 ? -13.813 -10.905 39.005 1.00 96.06 495 GLN A C 1
ATOM 3864 O O . GLN A 1 495 ? -14.663 -10.027 38.863 1.00 96.06 495 GLN A O 1
ATOM 3869 N N . VAL A 1 496 ? -13.057 -11.319 37.984 1.00 97.50 496 VAL A N 1
ATOM 3870 C CA . VAL A 1 496 ? -13.212 -10.804 36.616 1.00 97.50 496 VAL A CA 1
ATOM 3871 C C . VAL A 1 496 ? -14.530 -11.308 36.025 1.00 97.50 496 VAL A C 1
ATOM 3873 O O . VAL A 1 496 ? -14.698 -12.506 35.814 1.00 97.50 496 VAL A O 1
ATOM 3876 N N . LEU A 1 497 ? -15.439 -10.383 35.720 1.00 97.19 497 LEU A N 1
ATOM 3877 C CA . LEU A 1 497 ? -16.714 -10.656 35.054 1.00 97.19 497 LEU A CA 1
ATOM 3878 C C . LEU A 1 497 ? -16.584 -10.608 33.530 1.00 97.19 497 LEU A C 1
ATOM 3880 O O . LEU A 1 497 ? -17.202 -11.399 32.823 1.00 97.19 497 LEU A O 1
ATOM 3884 N N . GLN A 1 498 ? -15.805 -9.651 33.019 1.00 97.50 498 GLN A N 1
ATOM 3885 C CA . GLN A 1 498 ? -15.588 -9.440 31.587 1.00 97.50 498 GLN A CA 1
ATOM 3886 C C . GLN A 1 498 ? -14.160 -8.972 31.321 1.00 97.50 498 GLN A C 1
ATOM 3888 O O . GLN A 1 498 ? -13.547 -8.297 32.150 1.00 97.50 498 GLN A O 1
ATOM 3893 N N . SER A 1 499 ? -13.653 -9.296 30.133 1.00 97.50 499 SER A N 1
ATOM 3894 C CA . SER A 1 499 ? -12.353 -8.852 29.641 1.00 97.50 499 SER A CA 1
ATOM 3895 C C . SER A 1 499 ? -12.439 -8.608 28.140 1.00 97.50 499 SER A C 1
ATOM 3897 O O . SER A 1 499 ? -12.921 -9.465 27.403 1.00 97.50 499 SER A O 1
ATOM 3899 N N . ALA A 1 500 ? -11.937 -7.466 27.689 1.00 97.06 500 ALA A N 1
ATOM 3900 C CA . ALA A 1 500 ? -11.836 -7.104 26.283 1.00 97.06 500 ALA A CA 1
ATOM 3901 C C . ALA A 1 500 ? -10.445 -6.530 25.993 1.00 97.06 500 ALA A C 1
ATOM 3903 O O . ALA A 1 500 ? -9.813 -5.943 26.872 1.00 97.06 500 ALA A O 1
ATOM 3904 N N . SER A 1 501 ? -9.951 -6.700 24.769 1.00 96.44 501 SER A N 1
ATOM 3905 C CA . SER A 1 501 ? -8.596 -6.292 24.390 1.00 96.44 501 SER A CA 1
ATOM 3906 C C . SER A 1 501 ? -8.563 -5.573 23.050 1.00 96.44 501 SER A C 1
ATOM 3908 O O . SER A 1 501 ? -9.322 -5.909 22.143 1.00 96.44 501 SER A O 1
ATOM 3910 N N . LYS A 1 502 ? -7.637 -4.624 22.912 1.00 95.88 502 LYS A N 1
ATOM 3911 C CA . LYS A 1 502 ? -7.347 -3.898 21.672 1.00 95.88 502 LYS A CA 1
ATOM 3912 C C . LYS A 1 502 ? -5.843 -3.932 21.405 1.00 95.88 502 LYS A C 1
ATOM 3914 O O . LYS A 1 502 ? -5.061 -3.575 22.287 1.00 95.88 502 LYS A O 1
ATOM 3919 N N . ALA A 1 503 ? -5.447 -4.354 20.205 1.00 96.12 503 ALA A N 1
ATOM 3920 C CA . ALA A 1 503 ? -4.062 -4.242 19.759 1.00 96.12 503 ALA A CA 1
ATOM 3921 C C . ALA A 1 503 ? -3.697 -2.763 19.570 1.00 96.12 503 ALA A C 1
ATOM 3923 O O . ALA A 1 503 ? -4.496 -1.981 19.050 1.00 96.12 503 ALA A O 1
ATOM 3924 N N . VAL A 1 504 ? -2.503 -2.385 20.012 1.00 94.44 504 VAL A N 1
ATOM 3925 C CA . VAL A 1 504 ? -1.978 -1.024 19.919 1.00 94.44 504 VAL A CA 1
ATOM 3926 C C . VAL A 1 504 ? -0.652 -1.087 19.174 1.00 94.44 504 VAL A C 1
ATOM 3928 O O . VAL A 1 504 ? 0.352 -1.546 19.722 1.00 94.44 504 VAL A O 1
ATOM 3931 N N . ALA A 1 505 ? -0.672 -0.642 17.918 1.00 92.56 505 ALA A N 1
ATOM 3932 C CA . ALA A 1 505 ? 0.534 -0.380 17.148 1.00 92.56 505 ALA A CA 1
ATOM 3933 C C . ALA A 1 505 ? 1.099 0.980 17.572 1.00 92.56 505 ALA A C 1
ATOM 3935 O O . ALA A 1 505 ? 0.367 1.968 17.654 1.00 92.56 505 ALA A O 1
ATOM 3936 N N . VAL A 1 506 ? 2.388 1.008 17.886 1.00 93.25 506 VAL A N 1
ATOM 3937 C CA . VAL A 1 506 ? 3.109 2.195 18.339 1.00 93.25 506 VAL A CA 1
ATOM 3938 C C . VAL A 1 506 ? 4.294 2.401 17.413 1.00 93.25 506 VAL A C 1
ATOM 3940 O O . VAL A 1 506 ? 5.149 1.521 17.295 1.00 93.25 506 VAL A O 1
ATOM 3943 N N . GLN A 1 507 ? 4.335 3.571 16.779 1.00 93.75 507 GLN A N 1
ATOM 3944 C CA . GLN A 1 507 ? 5.461 3.979 15.950 1.00 93.75 507 GLN A CA 1
ATOM 3945 C C . GLN A 1 507 ? 6.724 4.100 16.810 1.00 93.75 507 GLN A C 1
ATOM 3947 O O . GLN A 1 507 ? 6.636 4.554 17.963 1.00 93.75 507 GLN A O 1
ATOM 3952 N N . PRO A 1 508 ? 7.908 3.748 16.284 1.00 94.69 508 PRO A N 1
ATOM 3953 C CA . PRO A 1 508 ? 9.149 3.983 16.998 1.00 94.69 508 PRO A CA 1
ATOM 3954 C C . PRO A 1 508 ? 9.301 5.453 17.404 1.00 94.69 508 PRO A C 1
ATOM 3956 O O . PRO A 1 508 ? 8.729 6.358 16.803 1.00 94.69 508 PRO A O 1
ATOM 3959 N N . LEU A 1 509 ? 10.090 5.703 18.447 1.00 95.50 509 LEU A N 1
ATOM 3960 C CA . LEU A 1 509 ? 10.323 7.029 19.031 1.00 95.50 509 LEU A CA 1
ATOM 3961 C C . LEU A 1 509 ? 9.110 7.655 19.751 1.00 95.50 509 LEU A C 1
ATOM 3963 O O . LEU A 1 509 ? 9.234 8.756 20.292 1.00 95.50 509 LEU A O 1
ATOM 3967 N N . THR A 1 510 ? 7.976 6.956 19.833 1.00 95.75 510 THR A N 1
ATOM 3968 C CA . THR A 1 510 ? 6.800 7.399 20.594 1.00 95.75 510 THR A CA 1
ATOM 3969 C C . THR A 1 510 ? 7.050 7.284 22.095 1.00 95.75 510 THR A C 1
ATOM 3971 O O . THR A 1 510 ? 7.470 6.237 22.580 1.00 95.75 510 THR A O 1
ATOM 3974 N N . THR A 1 511 ? 6.765 8.339 22.858 1.00 96.12 511 THR A N 1
ATOM 3975 C CA . THR A 1 511 ? 6.898 8.346 24.330 1.00 96.12 511 THR A CA 1
ATOM 3976 C C . THR A 1 511 ? 5.556 8.240 25.051 1.00 96.12 511 THR A C 1
ATOM 3978 O O . THR A 1 511 ? 5.508 7.917 26.234 1.00 96.12 511 THR A O 1
ATOM 3981 N N . GLY A 1 512 ? 4.447 8.473 24.352 1.00 96.12 512 GLY A N 1
ATOM 3982 C CA . GLY A 1 512 ? 3.113 8.299 24.900 1.00 96.12 512 GLY A CA 1
ATOM 3983 C C . GLY A 1 512 ? 2.024 8.419 23.844 1.00 96.12 512 GLY A C 1
ATOM 3984 O O . GLY A 1 512 ? 2.249 8.957 22.761 1.00 96.12 512 GLY A O 1
ATOM 3985 N N . LEU A 1 513 ? 0.851 7.882 24.163 1.00 96.06 513 LEU A N 1
ATOM 3986 C CA . LEU A 1 513 ? -0.299 7.808 23.272 1.00 96.06 513 LEU A CA 1
ATOM 3987 C C . LEU A 1 513 ? -1.594 7.906 24.082 1.00 96.06 513 LEU A C 1
ATOM 3989 O O . LEU A 1 513 ? -1.753 7.237 25.106 1.00 96.06 513 LEU A O 1
ATOM 3993 N N . VAL A 1 514 ? -2.550 8.685 23.577 1.00 96.50 514 VAL A N 1
ATOM 3994 C CA . VAL A 1 514 ? -3.926 8.694 24.081 1.00 96.50 514 VAL A CA 1
ATOM 3995 C C . VAL A 1 514 ? -4.795 7.890 23.130 1.00 96.50 514 VAL A C 1
ATOM 3997 O O . VAL A 1 514 ? -4.822 8.170 21.933 1.00 96.50 514 VAL A O 1
ATOM 4000 N N . LEU A 1 515 ? -5.517 6.898 23.648 1.00 95.75 515 LEU A N 1
ATOM 4001 C CA . LEU A 1 515 ? -6.416 6.087 22.833 1.00 95.75 515 LEU A CA 1
ATOM 4002 C C . LEU A 1 515 ? -7.615 5.558 23.614 1.00 95.75 515 LEU A C 1
ATOM 4004 O O . LEU A 1 515 ? -7.594 5.433 24.839 1.00 95.75 515 LEU A O 1
ATOM 4008 N N . THR A 1 516 ? -8.654 5.202 22.866 1.00 96.94 516 THR A N 1
ATOM 4009 C CA . THR A 1 516 ? -9.850 4.544 23.391 1.00 96.94 516 THR A CA 1
ATOM 4010 C C . THR A 1 516 ? -9.682 3.025 23.353 1.00 96.94 516 THR A C 1
ATOM 4012 O O . THR A 1 516 ? -9.400 2.445 22.296 1.00 96.94 516 THR A O 1
ATOM 4015 N N . GLY A 1 517 ? -9.817 2.388 24.517 1.00 95.25 517 GLY A N 1
ATOM 4016 C CA . GLY A 1 517 ? -9.779 0.941 24.709 1.00 95.25 517 GLY A CA 1
ATOM 4017 C C . GLY A 1 517 ? -11.089 0.245 24.342 1.00 95.25 517 GLY A C 1
ATOM 4018 O O . GLY A 1 517 ? -12.080 0.879 23.982 1.00 95.25 517 GLY A O 1
ATOM 4019 N N . ALA A 1 518 ? -11.084 -1.086 24.414 1.00 96.06 518 ALA A N 1
ATOM 4020 C CA . ALA A 1 518 ? -12.281 -1.885 24.177 1.00 96.06 518 ALA A CA 1
ATOM 4021 C C . ALA A 1 518 ? -13.282 -1.726 25.334 1.00 96.06 518 ALA A C 1
ATOM 4023 O O . ALA A 1 518 ? -12.883 -1.648 26.496 1.00 96.06 518 ALA A O 1
ATOM 4024 N N . ALA A 1 519 ? -14.577 -1.691 25.021 1.00 96.50 519 ALA A N 1
ATOM 4025 C CA . ALA A 1 519 ? -15.603 -1.526 26.040 1.00 96.50 519 ALA A CA 1
ATOM 4026 C C . ALA A 1 519 ? -15.848 -2.797 26.860 1.00 96.50 519 ALA A C 1
ATOM 4028 O O . ALA A 1 519 ? -15.744 -3.915 26.354 1.00 96.50 519 ALA A O 1
ATOM 4029 N N . VAL A 1 520 ? -16.278 -2.598 28.105 1.00 97.31 520 VAL A N 1
ATOM 4030 C CA . VAL A 1 520 ? -16.874 -3.634 28.962 1.00 97.31 520 VAL A CA 1
ATOM 4031 C C . VAL A 1 520 ? -18.287 -3.220 29.352 1.00 97.31 520 VAL A C 1
ATOM 4033 O O . VAL A 1 520 ? -18.563 -2.034 29.523 1.00 97.31 520 VAL A O 1
ATOM 4036 N N . ARG A 1 521 ? -19.204 -4.181 29.470 1.00 97.12 521 ARG A N 1
ATOM 4037 C CA . ARG A 1 521 ? -20.620 -3.916 29.740 1.00 97.12 521 ARG A CA 1
ATOM 4038 C C . ARG A 1 521 ? -20.956 -4.140 31.208 1.00 97.12 521 ARG A C 1
ATOM 4040 O O . ARG A 1 521 ? -20.690 -5.216 31.736 1.00 97.12 521 ARG A O 1
ATOM 4047 N N . LEU A 1 522 ? -21.603 -3.166 31.840 1.00 96.25 522 LEU A N 1
ATOM 4048 C CA . LEU A 1 522 ? -22.093 -3.272 33.216 1.00 96.25 522 LEU A CA 1
ATOM 4049 C C . LEU A 1 522 ? -23.341 -4.172 33.246 1.00 96.25 522 LEU A C 1
ATOM 4051 O O . LEU A 1 522 ? -24.344 -3.804 32.637 1.00 96.25 522 LEU A O 1
ATOM 4055 N N . PRO A 1 523 ? -23.319 -5.354 33.888 1.00 95.31 523 PRO A N 1
ATOM 4056 C CA . PRO A 1 523 ? -24.400 -6.330 33.728 1.00 95.31 523 PRO A CA 1
ATOM 4057 C C . PRO A 1 523 ? -25.664 -5.992 34.529 1.00 95.31 523 PRO A C 1
ATOM 4059 O O . PRO A 1 523 ? -26.764 -6.282 34.068 1.00 95.31 523 PRO A O 1
ATOM 4062 N N . ALA A 1 524 ? -25.522 -5.399 35.715 1.00 95.44 524 ALA A N 1
ATOM 4063 C CA . ALA A 1 524 ? -26.627 -5.102 36.621 1.00 95.44 524 ALA A CA 1
ATOM 4064 C C . ALA A 1 524 ? -26.327 -3.849 37.459 1.00 95.44 524 ALA A C 1
ATOM 4066 O O . ALA A 1 524 ? -25.251 -3.261 37.351 1.00 95.44 524 ALA A O 1
ATOM 4067 N N . GLU A 1 525 ? -27.289 -3.432 38.282 1.00 96.12 525 GLU A N 1
ATOM 4068 C CA . GLU A 1 525 ? -27.063 -2.408 39.304 1.00 96.12 525 GLU A CA 1
ATOM 4069 C C . GLU A 1 525 ? -26.060 -2.915 40.345 1.00 96.12 525 GLU A C 1
ATOM 4071 O O . GLU A 1 525 ? -26.130 -4.067 40.781 1.00 96.12 525 GLU A O 1
ATOM 4076 N N . GLY A 1 526 ? -25.138 -2.053 40.770 1.00 94.31 526 GLY A N 1
ATOM 4077 C CA . GLY A 1 526 ? -24.148 -2.413 41.780 1.00 94.31 526 GLY A CA 1
ATOM 4078 C C . GLY A 1 526 ? -22.811 -1.710 41.613 1.00 94.31 526 GLY A C 1
ATOM 4079 O O . GLY A 1 526 ? -22.646 -0.817 40.782 1.00 94.31 526 GLY A O 1
ATOM 4080 N N . THR A 1 527 ? -21.849 -2.121 42.433 1.00 95.69 527 THR A N 1
ATOM 4081 C CA . THR A 1 527 ? -20.487 -1.582 42.427 1.00 95.69 527 THR A CA 1
ATOM 4082 C C . THR A 1 527 ? -19.548 -2.539 41.706 1.00 95.69 527 THR A C 1
ATOM 4084 O O . THR A 1 527 ? -19.557 -3.742 41.963 1.00 95.69 527 THR A O 1
ATOM 4087 N N . TYR A 1 528 ? -18.707 -1.985 40.841 1.00 96.94 528 TYR A N 1
ATOM 4088 C CA . TYR A 1 528 ? -17.728 -2.699 40.033 1.00 96.94 528 TYR A CA 1
ATOM 4089 C C . TYR A 1 528 ? -16.371 -2.008 40.111 1.00 96.94 528 TYR A C 1
ATOM 4091 O O . TYR A 1 528 ? -16.277 -0.824 40.431 1.00 96.94 528 TYR A O 1
ATOM 4099 N N . THR A 1 529 ? -15.313 -2.724 39.747 1.00 97.62 529 THR A N 1
ATOM 4100 C CA . THR A 1 529 ? -14.005 -2.117 39.483 1.00 97.62 529 THR A CA 1
ATOM 4101 C C . THR A 1 529 ? -13.683 -2.242 38.003 1.00 97.62 529 THR A C 1
ATOM 4103 O O . THR A 1 529 ? -13.644 -3.344 37.461 1.00 97.62 529 THR A O 1
ATOM 4106 N N . LEU A 1 530 ? -13.432 -1.111 37.349 1.00 97.81 530 LEU A N 1
ATOM 4107 C CA . LEU A 1 530 ? -12.839 -1.077 36.022 1.00 97.81 530 LEU A CA 1
ATOM 4108 C C . LEU A 1 530 ? -11.322 -1.132 36.169 1.00 97.81 530 LEU A C 1
ATOM 4110 O O . LEU A 1 530 ? -10.727 -0.248 36.785 1.00 97.81 530 LEU A O 1
ATOM 4114 N N . GLU A 1 531 ? -10.701 -2.152 35.596 1.00 98.19 531 GLU A N 1
ATOM 4115 C CA . GLU A 1 531 ? -9.250 -2.288 35.525 1.00 98.19 531 GLU A CA 1
ATOM 4116 C C . GLU A 1 531 ? -8.808 -2.163 34.067 1.00 98.19 531 GLU A C 1
ATOM 4118 O O . GLU A 1 531 ? -9.319 -2.864 33.194 1.00 98.19 531 GLU A O 1
ATOM 4123 N N . VAL A 1 532 ? -7.845 -1.284 33.796 1.00 98.06 532 VAL A N 1
ATOM 4124 C CA . VAL A 1 532 ? -7.226 -1.157 32.474 1.00 98.06 532 VAL A CA 1
ATOM 4125 C C . VAL A 1 532 ? -5.744 -1.481 32.586 1.00 98.06 532 VAL A C 1
ATOM 4127 O O . VAL A 1 532 ? -5.056 -0.921 33.438 1.00 98.06 532 VAL A O 1
ATOM 4130 N N . LEU A 1 533 ? -5.262 -2.391 31.738 1.00 98.00 533 LEU A N 1
ATOM 4131 C CA . LEU A 1 533 ? -3.900 -2.915 31.755 1.00 98.00 533 LEU A CA 1
ATOM 4132 C C . LEU A 1 533 ? -3.209 -2.702 30.410 1.00 98.00 533 LEU A C 1
ATOM 4134 O O . LEU A 1 533 ? -3.817 -2.897 29.356 1.00 98.00 533 LEU A O 1
ATOM 4138 N N . TYR A 1 534 ? -1.921 -2.378 30.456 1.00 97.06 534 TYR A N 1
ATOM 4139 C CA . TYR A 1 534 ? -1.042 -2.337 29.292 1.00 97.06 534 TYR A CA 1
ATOM 4140 C C . TYR A 1 534 ? 0.336 -2.888 29.678 1.00 97.06 534 TYR A C 1
ATOM 4142 O O . TYR A 1 534 ? 1.102 -2.246 30.400 1.00 97.06 534 TYR A O 1
ATOM 4150 N N . GLY A 1 535 ? 0.629 -4.120 29.256 1.00 92.06 535 GLY A N 1
ATOM 4151 C CA . GLY A 1 535 ? 1.775 -4.871 29.777 1.00 92.06 535 GLY A CA 1
ATOM 4152 C C . GLY A 1 535 ? 1.663 -5.069 31.294 1.00 92.06 535 GLY A C 1
ATOM 4153 O O . GLY A 1 535 ? 0.630 -5.518 31.787 1.00 92.06 535 GLY A O 1
ATOM 4154 N N . ALA A 1 536 ? 2.711 -4.708 32.038 1.00 91.94 536 ALA A N 1
ATOM 4155 C CA . ALA A 1 536 ? 2.713 -4.743 33.505 1.00 91.94 536 ALA A CA 1
ATOM 4156 C C . ALA A 1 536 ? 2.036 -3.519 34.160 1.00 91.94 536 ALA A C 1
ATOM 4158 O O . ALA A 1 536 ? 1.771 -3.531 35.363 1.00 91.94 536 ALA A O 1
ATOM 4159 N N . ALA A 1 537 ? 1.763 -2.455 33.398 1.00 96.31 537 ALA A N 1
ATOM 4160 C CA . ALA A 1 537 ? 1.122 -1.253 33.917 1.00 96.31 537 ALA A CA 1
ATOM 4161 C C . ALA A 1 537 ? -0.387 -1.477 34.069 1.00 96.31 537 ALA A C 1
ATOM 4163 O O . ALA A 1 537 ? -1.026 -2.056 33.190 1.00 96.31 537 ALA A O 1
ATOM 4164 N N . SER A 1 538 ? -0.974 -0.979 35.158 1.00 97.12 538 SER A N 1
ATOM 4165 C CA . SER A 1 538 ? -2.424 -1.019 35.353 1.00 97.12 538 SER A CA 1
ATOM 4166 C C . SER A 1 538 ? -2.949 0.225 36.061 1.00 97.12 538 SER A C 1
ATOM 4168 O O . SER A 1 538 ? -2.237 0.889 36.814 1.00 97.12 538 SER A O 1
ATOM 4170 N N . THR A 1 539 ? -4.217 0.530 35.814 1.00 97.81 539 THR A N 1
ATOM 4171 C CA . THR A 1 539 ? -4.987 1.534 36.545 1.00 97.81 539 THR A CA 1
ATOM 4172 C C . THR A 1 539 ? -6.359 0.966 36.882 1.00 97.81 539 THR A C 1
ATOM 4174 O O . THR A 1 539 ? -6.911 0.164 36.125 1.00 97.81 539 THR A O 1
ATOM 4177 N N . ARG A 1 540 ? -6.897 1.345 38.043 1.00 97.00 540 ARG A N 1
ATOM 4178 C CA . ARG A 1 540 ? -8.179 0.852 38.553 1.00 97.00 540 ARG A CA 1
ATOM 4179 C C . ARG A 1 540 ? -9.061 2.016 38.972 1.00 97.00 540 ARG A C 1
ATOM 4181 O O . ARG A 1 540 ? -8.583 2.953 39.607 1.00 97.00 540 ARG A O 1
ATOM 4188 N N . LEU A 1 541 ? -10.349 1.925 38.662 1.00 96.25 541 LEU A N 1
ATOM 4189 C CA . LEU A 1 541 ? -11.363 2.882 39.091 1.00 96.25 541 LEU A CA 1
ATOM 4190 C C . LEU A 1 541 ? -12.617 2.142 39.565 1.00 96.25 541 LEU A C 1
ATOM 4192 O O . LEU A 1 541 ? -13.110 1.251 38.878 1.00 96.25 541 LEU A O 1
ATOM 4196 N N . SER A 1 542 ? -13.150 2.536 40.722 1.00 95.12 542 SER A N 1
ATOM 4197 C CA . SER A 1 542 ? -14.448 2.048 41.199 1.00 95.12 542 SER A CA 1
ATOM 4198 C C . SER A 1 542 ? -15.589 2.730 40.440 1.00 95.12 542 SER A C 1
ATOM 4200 O O . SER A 1 542 ? -15.572 3.948 40.250 1.00 95.12 542 SER A O 1
ATOM 4202 N N . LEU A 1 543 ? -16.572 1.943 40.007 1.00 93.19 543 LEU A N 1
ATOM 4203 C CA . LEU A 1 543 ? -17.758 2.377 39.278 1.00 93.19 543 LEU A CA 1
ATOM 4204 C C . LEU A 1 543 ? -19.015 1.913 40.007 1.00 93.19 543 LEU A C 1
ATOM 4206 O O . LEU A 1 543 ? -19.081 0.779 40.472 1.00 93.19 543 LEU A O 1
ATOM 4210 N N . THR A 1 544 ? -20.045 2.753 40.015 1.00 93.19 544 THR A N 1
ATOM 4211 C CA . THR A 1 544 ? -21.387 2.363 40.455 1.00 93.19 544 THR A CA 1
ATOM 4212 C C . THR A 1 544 ? -22.326 2.409 39.258 1.00 93.19 544 THR A C 1
ATOM 4214 O O . THR A 1 544 ? -22.469 3.457 38.627 1.00 93.19 544 THR A O 1
ATOM 4217 N N . ALA A 1 545 ? -22.948 1.273 38.949 1.00 94.81 545 ALA A N 1
ATOM 4218 C CA . ALA A 1 545 ? -24.013 1.158 37.967 1.00 94.81 545 ALA A CA 1
ATOM 4219 C C . ALA A 1 545 ? -25.356 1.424 38.652 1.00 94.81 545 ALA A C 1
ATOM 4221 O O . ALA A 1 545 ? -25.767 0.691 39.554 1.00 94.81 545 ALA A O 1
ATOM 4222 N N . LEU A 1 546 ? -26.018 2.492 38.226 1.00 94.81 546 LEU A N 1
ATOM 4223 C CA . LEU A 1 546 ? -27.355 2.875 38.663 1.00 94.81 546 LEU A CA 1
ATOM 4224 C C . LEU A 1 546 ? -28.430 2.180 37.814 1.00 94.81 546 LEU A C 1
ATOM 4226 O O . LEU A 1 546 ? -28.131 1.442 36.870 1.00 94.81 546 LEU A O 1
ATOM 4230 N N . LYS A 1 547 ? -29.695 2.457 38.134 1.00 94.19 547 LYS A N 1
ATOM 4231 C CA . LYS A 1 547 ? -30.849 2.023 37.339 1.00 94.19 547 LYS A CA 1
ATOM 4232 C C . LYS A 1 547 ? -30.709 2.448 35.873 1.00 94.19 547 LYS A C 1
ATOM 4234 O O . LYS A 1 547 ? -30.273 3.578 35.639 1.00 94.19 547 LYS A O 1
ATOM 4239 N N . PRO A 1 548 ? -31.092 1.589 34.909 1.00 94.12 548 PRO A N 1
ATOM 4240 C CA . PRO A 1 548 ? -31.109 1.939 33.491 1.00 94.12 548 PRO A CA 1
ATOM 4241 C C . PRO A 1 548 ? -31.829 3.264 33.230 1.00 94.12 548 PRO A C 1
ATOM 4243 O O . PRO A 1 548 ? -32.867 3.528 33.834 1.00 94.12 548 PRO A O 1
ATOM 4246 N N . SER A 1 549 ? -31.286 4.067 32.312 1.00 94.12 549 SER A N 1
ATOM 4247 C CA . SER A 1 549 ? -31.893 5.328 31.881 1.00 94.12 549 SER A CA 1
ATOM 4248 C C . SER A 1 549 ? -32.236 5.301 30.397 1.00 94.12 549 SER A C 1
ATOM 4250 O O . SER A 1 549 ? -31.380 5.025 29.553 1.00 94.12 549 SER A O 1
ATOM 4252 N N . LEU A 1 550 ? -33.474 5.663 30.076 1.00 94.31 550 LEU A N 1
ATOM 4253 C CA . LEU A 1 550 ? -33.987 5.686 28.711 1.00 94.31 550 LEU A CA 1
ATOM 4254 C C . LEU A 1 550 ? -33.263 6.720 27.838 1.00 94.31 550 LEU A C 1
ATOM 4256 O O . LEU A 1 550 ? -32.893 6.422 26.705 1.00 94.31 550 LEU A O 1
ATOM 4260 N N . ALA A 1 551 ? -32.979 7.912 28.376 1.00 95.69 551 ALA A N 1
ATOM 4261 C CA . ALA A 1 551 ? -32.231 8.947 27.653 1.00 95.69 551 ALA A CA 1
ATOM 4262 C C . ALA A 1 551 ? -30.816 8.486 27.279 1.00 95.69 551 ALA A C 1
ATOM 4264 O O . ALA A 1 551 ? -30.334 8.757 26.180 1.00 95.69 551 ALA A O 1
ATOM 4265 N N . ARG A 1 552 ? -30.163 7.740 28.174 1.00 95.50 552 ARG A N 1
ATOM 4266 C CA . ARG A 1 552 ? -28.816 7.213 27.935 1.00 95.50 552 ARG A CA 1
ATOM 4267 C C . ARG A 1 552 ? -28.835 6.075 26.917 1.00 95.50 552 ARG A C 1
ATOM 4269 O O . ARG A 1 552 ? -27.964 6.033 26.053 1.00 95.50 552 ARG A O 1
ATOM 4276 N N . GLN A 1 553 ? -29.859 5.220 26.945 1.00 95.31 553 GLN A N 1
ATOM 4277 C CA . GLN A 1 553 ? -30.078 4.199 25.915 1.00 95.31 553 GLN A CA 1
ATOM 4278 C C . GLN A 1 553 ? -30.265 4.824 24.525 1.00 95.31 553 GLN A C 1
ATOM 4280 O O . GLN A 1 553 ? -29.571 4.422 23.590 1.00 95.31 553 GLN A O 1
ATOM 4285 N N . LEU A 1 554 ? -31.108 5.856 24.401 1.00 94.81 554 LEU A N 1
ATOM 4286 C CA . LEU A 1 554 ? -31.291 6.613 23.154 1.00 94.81 554 LEU A CA 1
ATOM 4287 C C . LEU A 1 554 ? -29.971 7.222 22.661 1.00 94.81 554 LEU A C 1
ATOM 4289 O O . LEU A 1 554 ? -29.599 7.045 21.502 1.00 94.81 554 LEU A O 1
ATOM 4293 N N . TYR A 1 555 ? -29.215 7.855 23.562 1.00 94.69 555 TYR A N 1
ATOM 4294 C CA . TYR A 1 555 ? -27.902 8.412 23.242 1.00 94.69 555 TYR A CA 1
ATOM 4295 C C . TYR A 1 555 ? -26.920 7.347 22.722 1.00 94.69 555 TYR A C 1
ATOM 4297 O O . TYR A 1 555 ? -26.234 7.575 21.720 1.00 94.69 555 TYR A O 1
ATOM 4305 N N . THR A 1 556 ? -26.865 6.168 23.357 1.00 93.94 556 THR A N 1
ATOM 4306 C CA . THR A 1 556 ? -26.005 5.060 22.899 1.00 93.94 556 THR A CA 1
ATOM 4307 C C . THR A 1 556 ? -26.445 4.462 21.566 1.00 93.94 556 THR A C 1
ATOM 4309 O O . THR A 1 556 ? -25.596 4.006 20.804 1.00 93.94 556 THR A O 1
ATOM 4312 N N . ALA A 1 557 ? -27.743 4.509 21.259 1.00 92.44 557 ALA A N 1
ATOM 4313 C CA . ALA A 1 557 ? -28.295 4.098 19.973 1.00 92.44 557 ALA A CA 1
ATOM 4314 C C . ALA A 1 557 ? -28.053 5.135 18.857 1.00 92.44 557 ALA A C 1
ATOM 4316 O O . ALA A 1 557 ? -28.398 4.883 17.707 1.00 92.44 557 ALA A O 1
ATOM 4317 N N . GLY A 1 558 ? -27.458 6.291 19.179 1.00 92.12 558 GLY A N 1
ATOM 4318 C CA . GLY A 1 558 ? -27.220 7.368 18.220 1.00 92.12 558 GLY A CA 1
ATOM 4319 C C . GLY A 1 558 ? -28.476 8.161 17.857 1.00 92.12 558 GLY A C 1
ATOM 4320 O O . GLY A 1 558 ? -28.456 8.879 16.864 1.00 92.12 558 GLY A O 1
ATOM 4321 N N . VAL A 1 559 ? -29.547 8.047 18.648 1.00 93.69 559 VAL A N 1
ATOM 4322 C CA . VAL A 1 559 ? -30.812 8.746 18.405 1.00 93.69 559 VAL A CA 1
ATOM 4323 C C . VAL A 1 559 ? -30.712 10.188 18.892 1.00 93.69 559 VAL A C 1
ATOM 4325 O O . VAL A 1 559 ? -30.424 10.445 20.062 1.00 93.69 559 VAL A O 1
ATOM 4328 N N . GLU A 1 560 ? -31.007 11.135 18.005 1.00 93.62 560 GLU A N 1
ATOM 4329 C CA . GLU A 1 560 ? -31.125 12.551 18.340 1.00 93.62 560 GLU A CA 1
ATOM 4330 C C . GLU A 1 560 ? -32.598 12.963 18.329 1.00 93.62 560 GLU A C 1
ATOM 4332 O O . GLU A 1 560 ? -33.279 12.888 17.310 1.00 93.62 560 GLU A O 1
ATOM 4337 N N . LEU A 1 561 ? -33.110 13.401 19.478 1.00 95.69 561 LEU A N 1
ATOM 4338 C CA . LEU A 1 561 ? -34.494 13.850 19.595 1.00 95.69 561 LEU A CA 1
ATOM 4339 C C . LEU A 1 561 ? -34.615 15.273 19.045 1.00 95.69 561 LEU A C 1
ATOM 4341 O O . LEU A 1 561 ? -34.025 16.194 19.610 1.00 95.69 561 LEU A O 1
ATOM 4345 N N . ARG A 1 562 ? -35.388 15.463 17.972 1.00 96.25 562 ARG A N 1
ATOM 4346 C CA . ARG A 1 562 ? -35.558 16.756 17.285 1.00 96.25 562 ARG A CA 1
ATOM 4347 C C . ARG A 1 562 ? -37.020 17.187 17.213 1.00 96.25 562 ARG A C 1
ATOM 4349 O O . ARG A 1 562 ? -37.905 16.339 17.141 1.00 96.25 562 ARG A O 1
ATOM 4356 N N . ASN A 1 563 ? -37.284 18.491 17.232 1.00 94.44 563 ASN A N 1
ATOM 4357 C CA . ASN A 1 563 ? -38.629 19.047 17.040 1.00 94.44 563 ASN A CA 1
ATOM 4358 C C . ASN A 1 563 ? -38.994 19.187 15.544 1.00 94.44 563 ASN A C 1
ATOM 4360 O O . ASN A 1 563 ? -38.174 18.914 14.672 1.00 94.44 563 ASN A O 1
ATOM 4364 N N . LEU A 1 564 ? -40.214 19.654 15.247 1.00 92.50 564 LEU A N 1
ATOM 4365 C CA . LEU A 1 564 ? -40.710 19.862 13.872 1.00 92.50 564 LEU A CA 1
ATOM 4366 C C . LEU A 1 564 ? -39.880 20.858 13.040 1.00 92.50 564 LEU A C 1
ATOM 4368 O 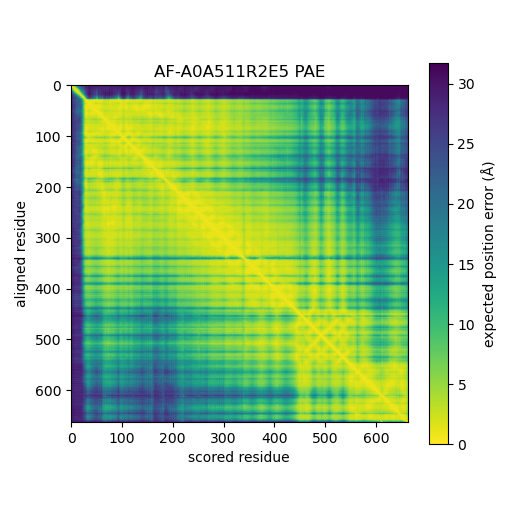O . LEU A 1 564 ? -39.918 20.800 11.815 1.00 92.50 564 LEU A O 1
ATOM 4372 N N . ASP A 1 565 ? -39.129 21.749 13.689 1.00 91.94 565 ASP A N 1
ATOM 4373 C CA . ASP A 1 565 ? -38.213 22.690 13.033 1.00 91.94 565 ASP A CA 1
ATOM 4374 C C . ASP A 1 565 ? -36.800 22.092 12.863 1.00 91.94 565 ASP A C 1
ATOM 4376 O O . ASP A 1 565 ? -35.850 22.802 12.532 1.00 91.94 565 ASP A O 1
ATOM 4380 N N . ASN A 1 566 ? -36.654 20.781 13.095 1.00 91.25 566 ASN A N 1
ATOM 4381 C CA . ASN A 1 566 ? -35.407 20.020 13.036 1.00 91.25 566 ASN A CA 1
ATOM 4382 C C . ASN A 1 566 ? -34.336 20.479 14.050 1.00 91.25 566 ASN A C 1
ATOM 4384 O O . ASN A 1 566 ? -33.147 20.209 13.873 1.00 91.25 566 ASN A O 1
ATOM 4388 N N . ALA A 1 567 ? -34.741 21.168 15.121 1.00 93.38 567 ALA A N 1
ATOM 4389 C CA . ALA A 1 567 ? -33.850 21.579 16.200 1.00 93.38 567 ALA A CA 1
ATOM 4390 C C . ALA A 1 567 ? -33.763 20.489 17.286 1.00 93.38 567 ALA A C 1
ATOM 4392 O O . ALA A 1 567 ? -34.795 19.906 17.643 1.00 93.38 567 ALA A O 1
ATOM 4393 N N . PRO A 1 568 ? -32.570 20.218 17.849 1.00 95.38 568 PRO A N 1
ATOM 4394 C CA . PRO A 1 568 ? -32.408 19.231 18.909 1.00 95.38 568 PRO A CA 1
ATOM 4395 C C . PRO A 1 568 ? -33.138 19.657 20.184 1.00 95.38 568 PRO A C 1
ATOM 4397 O O . PRO A 1 568 ? -33.023 20.794 20.641 1.00 95.38 568 PRO A O 1
ATOM 4400 N N . LEU A 1 569 ? -33.864 18.715 20.782 1.00 96.44 569 LEU A N 1
ATOM 4401 C CA . LEU A 1 569 ? -34.588 18.898 22.039 1.00 96.44 569 LEU A CA 1
ATOM 4402 C C . LEU A 1 569 ? -33.660 18.844 23.256 1.00 96.44 569 LEU A C 1
ATOM 4404 O O . LEU A 1 569 ? -33.930 19.492 24.266 1.00 96.44 569 LEU A O 1
ATOM 4408 N N . LEU A 1 570 ? -32.574 18.070 23.170 1.00 96.31 570 LEU A N 1
ATOM 4409 C CA . LEU A 1 570 ? -31.559 17.946 24.212 1.00 96.31 570 LEU A CA 1
ATOM 4410 C C . LEU A 1 570 ? -30.167 17.862 23.593 1.00 96.31 570 LEU A C 1
ATOM 4412 O O . LEU A 1 570 ? -29.959 17.201 22.580 1.00 96.31 570 LEU A O 1
ATOM 4416 N N . SER A 1 571 ? -29.193 18.465 24.267 1.00 94.94 571 SER A N 1
ATOM 4417 C CA . SER A 1 571 ? -27.777 18.200 24.008 1.00 94.94 571 SER A CA 1
ATOM 4418 C C . SER A 1 571 ? -27.356 16.825 24.543 1.00 94.94 571 SER A C 1
ATOM 4420 O O . SER A 1 571 ? -27.932 16.313 25.507 1.00 94.94 571 SER A O 1
ATOM 4422 N N . SER A 1 572 ? -26.276 16.258 23.996 1.00 93.69 572 SER A N 1
ATOM 4423 C CA . SER A 1 572 ? -25.675 15.011 24.497 1.00 93.69 572 SER A CA 1
ATOM 4424 C C . SER A 1 572 ? -25.331 15.073 25.991 1.00 93.69 572 SER A C 1
ATOM 4426 O O . SER A 1 572 ? -25.577 14.121 26.725 1.00 93.69 572 SER A O 1
ATOM 4428 N N . ALA A 1 573 ? -24.831 16.218 26.473 1.00 93.81 573 ALA A N 1
ATOM 4429 C CA . ALA A 1 573 ? -24.527 16.419 27.890 1.00 93.81 573 ALA A CA 1
ATOM 4430 C C . ALA A 1 573 ? -25.785 16.354 28.775 1.00 93.81 573 ALA A C 1
ATOM 4432 O O . ALA A 1 573 ? -25.746 15.792 29.868 1.00 93.81 573 ALA A O 1
ATOM 4433 N N . GLN A 1 574 ? -26.916 16.884 28.295 1.00 95.38 574 GLN A N 1
ATOM 4434 C CA . GLN A 1 574 ? -28.195 16.778 29.001 1.00 95.38 574 GLN A CA 1
ATOM 4435 C C . GLN A 1 574 ? -28.726 15.342 28.992 1.00 95.38 574 GLN A C 1
ATOM 4437 O O . GLN A 1 574 ? -29.158 14.873 30.043 1.00 95.38 574 GLN A O 1
ATOM 4442 N N . MET A 1 575 ? -28.641 14.624 27.864 1.00 94.75 575 MET A N 1
ATOM 4443 C CA . MET A 1 575 ? -29.050 13.212 27.789 1.00 94.75 575 MET A CA 1
ATOM 4444 C C . MET A 1 575 ? -28.248 12.315 28.741 1.00 94.75 575 MET A C 1
ATOM 4446 O O . MET A 1 575 ? -28.807 11.398 29.339 1.00 94.75 575 MET A O 1
ATOM 4450 N N . LEU A 1 576 ? -26.954 12.598 28.917 1.00 94.12 576 LEU A N 1
ATOM 4451 C CA . LEU A 1 576 ? -26.077 11.861 29.831 1.00 94.12 576 LEU A CA 1
ATOM 4452 C C . LEU A 1 576 ? -26.267 12.227 31.311 1.00 94.12 576 LEU A C 1
ATOM 4454 O O . LEU A 1 576 ? -25.824 11.473 32.179 1.00 94.12 576 LEU A O 1
ATOM 4458 N N . SER A 1 577 ? -26.904 13.358 31.617 1.00 92.75 577 SER A N 1
ATOM 4459 C CA . SER A 1 577 ? -27.080 13.825 32.996 1.00 92.75 577 SER A CA 1
ATOM 4460 C C . SER A 1 577 ? -28.034 12.928 33.808 1.00 92.75 577 SER A C 1
ATOM 4462 O O . SER A 1 577 ? -28.898 12.266 33.230 1.00 92.75 577 SER A O 1
ATOM 4464 N N . PRO A 1 578 ? -27.966 12.939 35.155 1.00 90.69 578 PRO A N 1
ATOM 4465 C CA . PRO A 1 578 ? -28.909 12.196 35.999 1.00 90.69 578 PRO A CA 1
ATOM 4466 C C . PRO A 1 578 ? -30.387 12.566 35.782 1.00 90.69 578 PRO A C 1
ATOM 4468 O O . PRO A 1 578 ? -31.265 11.754 36.051 1.00 90.69 578 PRO A O 1
ATOM 4471 N N . GLN A 1 579 ? -30.674 13.779 35.296 1.00 93.62 579 GLN A N 1
ATOM 4472 C CA . GLN A 1 579 ? -32.025 14.245 34.962 1.00 93.62 579 GLN A CA 1
ATOM 4473 C C . GLN A 1 579 ? -32.393 14.010 33.489 1.00 93.62 579 GLN A C 1
ATOM 4475 O O . GLN A 1 579 ? -33.499 14.360 33.083 1.00 93.62 579 GLN A O 1
ATOM 4480 N N . GLY A 1 580 ? -31.496 13.428 32.687 1.00 94.88 580 GLY A N 1
ATOM 4481 C CA . GLY A 1 580 ? -31.633 13.328 31.235 1.00 94.88 580 GLY A CA 1
ATOM 4482 C C . GLY A 1 580 ? -32.914 12.634 30.787 1.00 94.88 580 GLY A C 1
ATOM 4483 O O . GLY A 1 580 ? -33.551 13.090 29.847 1.00 94.88 580 GLY A O 1
ATOM 4484 N N . GLU A 1 581 ? -33.345 11.587 31.492 1.00 95.81 581 GLU A N 1
ATOM 4485 C CA . GLU A 1 581 ? -34.606 10.898 31.193 1.00 95.81 581 GLU A CA 1
ATOM 4486 C C . GLU A 1 581 ? -35.836 11.768 31.453 1.00 95.81 581 GLU A C 1
ATOM 4488 O O . GLU A 1 581 ? -36.696 11.883 30.583 1.00 95.81 581 GLU A O 1
ATOM 4493 N N . ALA A 1 582 ? -35.901 12.416 32.619 1.00 96.44 582 ALA A N 1
ATOM 4494 C CA . ALA A 1 582 ? -37.004 13.313 32.949 1.00 96.44 582 ALA A CA 1
ATOM 4495 C C . ALA A 1 582 ? -37.062 14.492 31.966 1.00 96.44 582 ALA A C 1
ATOM 4497 O O . ALA A 1 582 ? -38.137 14.842 31.487 1.00 96.44 582 ALA A O 1
ATOM 4498 N N . LEU A 1 583 ? -35.901 15.050 31.605 1.00 97.38 583 LEU A N 1
ATOM 4499 C CA . LEU A 1 583 ? -35.794 16.098 30.593 1.00 97.38 583 LEU A CA 1
ATOM 4500 C C . LEU A 1 583 ? -36.222 15.597 29.210 1.00 97.38 583 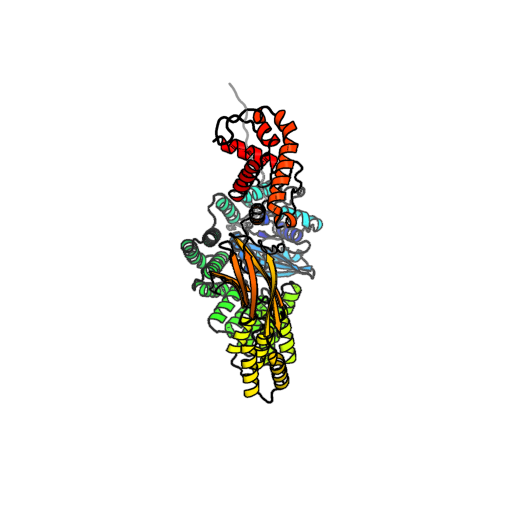LEU A C 1
ATOM 4502 O O . LEU A 1 583 ? -36.945 16.305 28.520 1.00 97.38 583 LEU A O 1
ATOM 4506 N N . ALA A 1 584 ? -35.813 14.394 28.798 1.00 97.38 584 ALA A N 1
ATOM 4507 C CA . ALA A 1 584 ? -36.187 13.828 27.504 1.00 97.38 584 ALA A CA 1
ATOM 4508 C C . ALA A 1 584 ? -37.702 13.655 27.392 1.00 97.38 584 ALA A C 1
ATOM 4510 O O . ALA A 1 584 ? -38.300 14.105 26.416 1.00 97.38 584 ALA A O 1
ATOM 4511 N N . ILE A 1 585 ? -38.328 13.083 28.423 1.00 97.75 585 ILE A N 1
ATOM 4512 C CA . ILE A 1 585 ? -39.782 12.931 28.475 1.00 97.75 585 ILE A CA 1
ATOM 4513 C C . ILE A 1 585 ? -40.455 14.306 28.452 1.00 97.75 585 ILE A C 1
ATOM 4515 O O . ILE A 1 585 ? -41.304 14.543 27.597 1.00 97.75 585 ILE A O 1
ATOM 4519 N N . GLN A 1 586 ? -40.025 15.241 29.304 1.00 97.56 586 GLN A N 1
ATOM 4520 C CA . GLN A 1 586 ? -40.598 16.586 29.374 1.00 97.56 586 GLN A CA 1
ATOM 4521 C C . GLN A 1 586 ? -40.499 17.339 28.037 1.00 97.56 586 GLN A C 1
ATOM 4523 O O . GLN A 1 586 ? -41.476 17.935 27.591 1.00 97.56 586 GLN A O 1
ATOM 4528 N N . GLN A 1 587 ? -39.335 17.329 27.381 1.00 97.62 587 GLN A N 1
ATOM 4529 C CA . GLN A 1 587 ? -39.140 18.046 26.117 1.00 97.62 587 GLN A CA 1
ATOM 4530 C C . GLN A 1 587 ? -39.947 17.419 24.976 1.00 97.62 587 GLN A C 1
ATOM 4532 O O . GLN A 1 587 ? -40.506 18.143 24.152 1.00 97.62 587 GLN A O 1
ATOM 4537 N N . VAL A 1 588 ? -40.072 16.088 24.946 1.00 97.75 588 VAL A N 1
ATOM 4538 C CA . VAL A 1 588 ? -40.946 15.413 23.979 1.00 97.75 588 VAL A CA 1
ATOM 4539 C C . VAL A 1 588 ? -42.411 15.747 24.258 1.00 97.75 588 VAL A C 1
ATOM 4541 O O . VAL A 1 588 ? -43.117 16.104 23.322 1.00 97.75 588 VAL A O 1
ATOM 4544 N N . GLN A 1 589 ? -42.866 15.738 25.516 1.00 97.81 589 GLN A N 1
ATOM 4545 C CA . GLN A 1 589 ? -44.230 16.157 25.872 1.00 97.81 589 GLN A CA 1
ATOM 4546 C C . GLN A 1 589 ? -44.542 17.566 25.363 1.00 97.81 589 GLN A C 1
ATOM 4548 O O . GLN A 1 589 ? -45.558 17.766 24.699 1.00 97.81 589 GLN A O 1
ATOM 4553 N N . VAL A 1 590 ? -43.639 18.521 25.601 1.00 97.12 590 VAL A N 1
ATOM 4554 C CA . VAL A 1 590 ? -43.779 19.901 25.116 1.00 97.12 590 VAL A CA 1
ATOM 4555 C C . VAL A 1 590 ? -43.864 19.946 23.587 1.00 97.12 590 VAL A C 1
ATOM 4557 O O . VAL A 1 590 ? -44.726 20.639 23.047 1.00 97.12 590 VAL A O 1
ATOM 4560 N N . ALA A 1 591 ? -43.019 19.190 22.878 1.00 97.19 591 ALA A N 1
ATOM 4561 C CA . ALA A 1 591 ? -43.038 19.136 21.415 1.00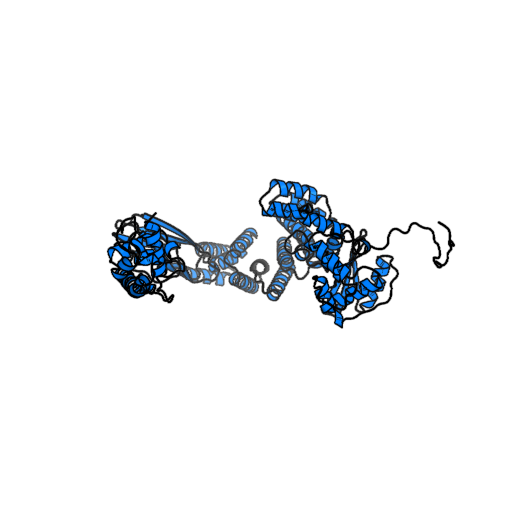 97.19 591 ALA A CA 1
ATOM 4562 C C . ALA A 1 591 ? -44.352 18.551 20.861 1.00 97.19 591 ALA A C 1
ATOM 4564 O O . ALA A 1 591 ? -44.915 19.096 19.909 1.00 97.19 591 ALA A O 1
ATOM 4565 N N . LEU A 1 592 ? -44.873 17.481 21.473 1.00 97.19 592 LEU A N 1
ATOM 4566 C CA . LEU A 1 592 ? -46.144 16.859 21.082 1.00 97.19 592 LEU A CA 1
ATOM 4567 C C . LEU A 1 592 ? -47.335 17.795 21.350 1.00 97.19 592 LEU A C 1
ATOM 4569 O O . LEU A 1 592 ? -48.163 18.013 20.462 1.00 97.19 592 LEU A O 1
ATOM 4573 N N . GLN A 1 593 ? -47.382 18.419 22.530 1.00 97.19 593 GLN A N 1
ATOM 4574 C CA . GLN A 1 593 ? -48.436 19.365 22.912 1.00 97.19 593 GLN A CA 1
ATOM 4575 C C . GLN A 1 593 ? -48.449 20.605 22.014 1.00 97.19 593 GLN A C 1
ATOM 4577 O O . GLN A 1 593 ? -49.517 21.063 21.605 1.00 97.19 593 GLN A O 1
ATOM 4582 N N . ALA A 1 594 ? -47.274 21.120 21.640 1.00 95.56 594 ALA A N 1
ATOM 4583 C CA . ALA A 1 594 ? -47.155 22.239 20.709 1.00 95.56 594 ALA A CA 1
ATOM 4584 C C . ALA A 1 594 ? -47.713 21.909 19.309 1.00 95.56 594 ALA A C 1
ATOM 4586 O O . ALA A 1 594 ? -48.233 22.792 18.622 1.00 95.56 594 ALA A O 1
ATOM 4587 N N . ALA A 1 595 ? -47.652 20.641 18.889 1.00 95.12 595 ALA A N 1
ATOM 4588 C CA . ALA A 1 595 ? -48.192 20.184 17.611 1.00 95.12 595 ALA A CA 1
ATOM 4589 C C . ALA A 1 595 ? -49.707 19.896 17.644 1.00 95.12 595 ALA A C 1
ATOM 4591 O O . ALA A 1 595 ? -50.367 19.934 16.598 1.00 95.12 595 ALA A O 1
ATOM 4592 N N . ALA A 1 596 ? -50.285 19.653 18.825 1.00 94.44 596 ALA A N 1
ATOM 4593 C CA . ALA A 1 596 ? -51.674 19.220 18.981 1.00 94.44 596 ALA A CA 1
ATOM 4594 C C . ALA A 1 596 ? -52.731 20.160 18.347 1.00 94.44 596 ALA A C 1
ATOM 4596 O O . ALA A 1 596 ? -53.635 19.654 17.671 1.00 94.44 596 ALA A O 1
ATOM 4597 N N . PRO A 1 597 ? -52.642 21.508 18.452 1.00 94.50 597 PRO A N 1
ATOM 4598 C CA . PRO A 1 597 ? -53.614 22.405 17.820 1.00 94.50 597 PRO A CA 1
ATOM 4599 C C . PRO A 1 597 ? -53.669 22.266 16.296 1.00 94.50 597 PRO A C 1
ATOM 4601 O O . PRO A 1 597 ? -54.750 22.338 15.713 1.00 94.50 597 PRO A O 1
ATOM 4604 N N . ARG A 1 598 ? -52.516 22.040 15.650 1.00 92.88 598 ARG A N 1
ATOM 4605 C CA . ARG A 1 598 ? -52.440 21.788 14.203 1.00 92.88 598 ARG A CA 1
ATOM 4606 C C . ARG A 1 598 ? -52.954 20.393 13.866 1.00 92.88 598 ARG A C 1
ATOM 4608 O O . ARG A 1 598 ? -53.723 20.254 12.921 1.00 92.88 598 ARG A O 1
ATOM 4615 N N . ALA A 1 599 ? -52.604 19.380 14.661 1.00 92.19 599 ALA A N 1
ATOM 4616 C CA . ALA A 1 599 ? -53.063 18.009 14.447 1.00 92.19 599 ALA A CA 1
ATOM 4617 C C . ALA A 1 599 ? -54.598 17.885 14.467 1.00 92.19 599 ALA A C 1
ATOM 4619 O O . ALA A 1 599 ? -55.159 17.186 13.630 1.00 92.19 599 ALA A O 1
ATOM 4620 N N . ARG A 1 600 ? -55.292 18.633 15.340 1.00 93.62 600 ARG A N 1
ATOM 4621 C CA . ARG A 1 600 ? -56.769 18.677 15.385 1.00 93.62 600 ARG A CA 1
ATOM 4622 C C . ARG A 1 600 ? -57.420 19.151 14.085 1.00 93.62 600 ARG A C 1
ATOM 4624 O O . ARG A 1 600 ? -58.551 18.765 13.792 1.00 93.62 600 ARG A O 1
ATOM 4631 N N . GLN A 1 601 ? -56.725 19.988 13.318 1.00 93.56 601 GLN A N 1
ATOM 4632 C CA . GLN A 1 601 ? -57.212 20.501 12.036 1.00 93.56 601 GLN A CA 1
ATOM 4633 C C . GLN A 1 601 ? -57.045 19.477 10.902 1.00 93.56 601 GLN A C 1
ATOM 4635 O O . GLN A 1 601 ? -57.592 19.678 9.821 1.00 93.56 601 GLN A O 1
ATOM 4640 N N . ILE A 1 602 ? -56.318 18.377 11.136 1.00 92.19 602 ILE A N 1
ATOM 4641 C CA . ILE A 1 602 ? -56.041 17.334 10.147 1.00 92.19 602 ILE A CA 1
ATOM 4642 C C . ILE A 1 602 ? -57.034 16.174 10.354 1.00 92.19 602 ILE A C 1
ATOM 4644 O O . ILE A 1 602 ? -56.931 15.449 11.347 1.00 92.19 602 ILE A O 1
ATOM 4648 N N . PRO A 1 603 ? -57.977 15.928 9.420 1.00 90.50 603 PRO A N 1
ATOM 4649 C CA . PRO A 1 603 ? -59.048 14.947 9.621 1.00 90.50 603 PRO A CA 1
ATOM 4650 C C . PRO A 1 603 ? -58.567 13.520 9.915 1.00 90.50 603 PRO A C 1
ATOM 4652 O O . PRO A 1 603 ? -59.201 12.807 10.690 1.00 90.50 603 PRO A O 1
ATOM 4655 N N . SER A 1 604 ? -57.442 13.098 9.326 1.00 90.12 604 SER A N 1
ATOM 4656 C CA . SER A 1 604 ? -56.873 11.763 9.546 1.00 90.12 604 SER A CA 1
ATOM 4657 C C . SER A 1 604 ? -56.324 11.564 10.961 1.00 90.12 604 SER A C 1
ATOM 4659 O O . SER A 1 604 ? -56.361 10.444 11.457 1.00 90.12 604 SER A O 1
ATOM 4661 N N . LEU A 1 605 ? -55.859 12.628 11.625 1.00 91.44 605 LEU A N 1
ATOM 4662 C CA . LEU A 1 605 ? -55.312 12.573 12.987 1.00 91.44 605 LEU A CA 1
ATOM 4663 C C . LEU A 1 605 ? -56.386 12.775 14.066 1.00 91.44 605 LEU A C 1
ATOM 4665 O O . LEU A 1 605 ? -56.189 12.368 15.209 1.00 91.44 605 LEU A O 1
ATOM 4669 N N . SER A 1 606 ? -57.524 13.368 13.697 1.00 91.50 606 SER A N 1
ATOM 4670 C CA . SER A 1 606 ? -58.687 13.576 14.575 1.00 91.50 606 SER A CA 1
ATOM 4671 C C . SER A 1 606 ? -59.663 12.393 14.591 1.00 91.50 606 SER A C 1
ATOM 4673 O O . SER A 1 606 ? -60.603 12.366 15.387 1.00 91.50 606 SER A O 1
ATOM 4675 N N . ARG A 1 607 ? -59.462 11.393 13.726 1.00 90.69 607 ARG A N 1
ATOM 4676 C CA . ARG A 1 607 ? -60.235 10.147 13.753 1.00 90.69 607 ARG A CA 1
ATOM 4677 C C . ARG A 1 607 ? -59.796 9.288 14.942 1.00 90.69 607 ARG A C 1
ATOM 4679 O O . ARG A 1 607 ? -58.607 9.167 15.221 1.00 90.69 607 ARG A O 1
ATOM 4686 N N . LYS A 1 608 ? -60.763 8.677 15.630 1.00 91.69 608 LYS A N 1
ATOM 4687 C CA . LYS A 1 608 ? -60.491 7.736 16.724 1.00 91.69 608 LYS A CA 1
ATOM 4688 C C . LYS A 1 608 ? -59.845 6.459 16.197 1.00 91.69 608 LYS A C 1
ATOM 4690 O O . LYS A 1 608 ? -60.339 5.892 15.220 1.00 91.69 608 LYS A O 1
ATOM 4695 N N . LEU A 1 609 ? -58.794 6.020 16.880 1.00 88.44 609 LEU A N 1
ATOM 4696 C CA . LEU A 1 609 ? -58.124 4.751 16.629 1.00 88.44 609 LEU A CA 1
ATOM 4697 C C . LEU A 1 609 ? -59.082 3.599 16.936 1.00 88.44 609 LEU A C 1
ATOM 4699 O O . LEU A 1 609 ? -59.836 3.664 17.913 1.00 88.44 609 LEU A O 1
ATOM 4703 N N . THR A 1 610 ? -59.070 2.566 16.093 1.00 86.06 610 THR A N 1
ATOM 4704 C CA . THR A 1 610 ? -60.034 1.443 16.170 1.00 86.06 610 THR A CA 1
ATOM 4705 C C . THR A 1 610 ? -59.467 0.153 16.767 1.00 86.06 610 THR A C 1
ATOM 4707 O O . THR A 1 610 ? -60.203 -0.817 16.947 1.00 86.06 610 THR A O 1
ATOM 4710 N N . GLY A 1 611 ? -58.177 0.146 17.110 1.00 81.38 611 GLY A N 1
ATOM 4711 C CA . GLY A 1 611 ? -57.458 -0.994 17.676 1.00 81.38 611 GLY A CA 1
ATOM 4712 C C . GLY A 1 611 ? -56.306 -0.556 18.583 1.00 81.38 611 GLY A C 1
ATOM 4713 O O . GLY A 1 611 ? -56.074 0.637 18.777 1.00 81.38 611 GLY A O 1
ATOM 4714 N N . GLY A 1 612 ? -55.600 -1.528 19.163 1.00 83.81 612 GLY A N 1
ATOM 4715 C CA . GLY A 1 612 ? -54.439 -1.278 20.022 1.00 83.81 612 GLY A CA 1
ATOM 4716 C C . GLY A 1 612 ? -54.764 -0.703 21.416 1.00 83.81 612 GLY A C 1
ATOM 4717 O O . GLY A 1 612 ? -55.931 -0.577 21.802 1.00 83.81 612 GLY A O 1
ATOM 4718 N N . PRO A 1 613 ? -53.729 -0.351 22.204 1.00 85.38 613 PRO A N 1
ATOM 4719 C CA . PRO A 1 613 ? -53.868 0.101 23.595 1.00 85.38 613 PRO A CA 1
ATOM 4720 C C . PRO A 1 613 ? -54.533 1.480 23.748 1.00 85.38 613 PRO A C 1
ATOM 4722 O O . PRO A 1 613 ? -54.906 1.858 24.857 1.00 85.38 613 PRO A O 1
ATOM 4725 N N . TYR A 1 614 ? -54.712 2.221 22.649 1.00 89.31 614 TYR A N 1
ATOM 4726 C CA . TYR A 1 614 ? -55.276 3.576 22.635 1.00 89.31 614 TYR A CA 1
ATOM 4727 C C . TYR A 1 614 ? -56.635 3.669 21.914 1.00 89.31 614 TYR A C 1
ATOM 4729 O O . TYR A 1 614 ? -57.058 4.760 21.526 1.00 89.31 614 TYR A O 1
ATOM 4737 N N . ASN A 1 615 ? -57.331 2.536 21.747 1.00 89.94 615 ASN A N 1
ATOM 4738 C CA . ASN A 1 615 ? -58.647 2.455 21.109 1.00 89.94 615 ASN A CA 1
ATOM 4739 C C . ASN A 1 615 ? -59.640 3.493 21.673 1.00 89.94 615 ASN A C 1
ATOM 4741 O O . ASN A 1 615 ? -59.771 3.670 22.886 1.00 89.94 615 ASN A O 1
ATOM 4745 N N . GLY A 1 616 ? -60.361 4.173 20.782 1.00 90.69 616 GLY A N 1
ATOM 4746 C CA . GLY A 1 616 ? -61.369 5.171 21.140 1.00 90.69 616 GLY A CA 1
ATOM 4747 C C . GLY A 1 616 ? -60.832 6.583 21.409 1.00 90.69 616 GLY A C 1
ATOM 4748 O O . GLY A 1 616 ? -61.652 7.486 21.616 1.00 90.69 616 GLY A O 1
ATOM 4749 N N . GLN A 1 617 ? -59.510 6.785 21.358 1.00 93.38 617 GLN A N 1
ATOM 4750 C CA . GLN A 1 617 ? -58.843 8.094 21.347 1.00 93.38 617 GLN A CA 1
ATOM 4751 C C . GLN A 1 617 ? -58.323 8.414 19.938 1.00 93.38 617 GLN A C 1
ATOM 4753 O O . GLN A 1 617 ? -58.012 7.511 19.165 1.00 93.38 617 GLN A O 1
ATOM 4758 N N . SER A 1 618 ? -58.246 9.692 19.579 1.00 94.19 618 SER A N 1
ATOM 4759 C CA . SER A 1 618 ? -57.601 10.163 18.345 1.00 94.19 618 SER A CA 1
ATOM 4760 C C . SER A 1 618 ? -56.128 10.513 18.577 1.00 94.19 618 SER A C 1
ATOM 4762 O O . SER A 1 618 ? -55.726 10.832 19.696 1.00 94.19 618 SER A O 1
ATOM 4764 N N . ILE A 1 619 ? -55.311 10.507 17.519 1.00 94.25 619 ILE A N 1
ATOM 4765 C CA . ILE A 1 619 ? -53.895 10.909 17.608 1.00 94.25 619 ILE A CA 1
ATOM 4766 C C . ILE A 1 619 ? -53.780 12.363 18.085 1.00 94.25 619 ILE A C 1
ATOM 4768 O O . ILE A 1 619 ? -52.915 12.678 18.898 1.00 94.25 619 ILE A O 1
ATOM 4772 N N . ALA A 1 620 ? -54.684 13.243 17.645 1.00 93.88 620 ALA A N 1
ATOM 4773 C CA . ALA A 1 620 ? -54.733 14.629 18.102 1.00 93.88 620 ALA A CA 1
ATOM 4774 C C . ALA A 1 620 ? -55.012 14.757 19.617 1.00 93.88 620 ALA A C 1
ATOM 4776 O O . ALA A 1 620 ? -54.387 15.586 20.275 1.00 93.88 620 ALA A O 1
ATOM 4777 N N . GLU A 1 621 ? -55.900 13.927 20.183 1.00 95.12 621 GLU A N 1
ATOM 4778 C CA . GLU A 1 621 ? -56.144 13.867 21.638 1.00 95.12 621 GLU A CA 1
ATOM 4779 C C . GLU A 1 621 ? -54.921 13.325 22.399 1.00 95.12 621 GLU A C 1
ATOM 4781 O O . GLU A 1 621 ? -54.597 13.815 23.479 1.00 95.12 621 GLU A O 1
ATOM 4786 N N . LEU A 1 622 ? -54.221 12.334 21.837 1.00 96.12 622 LEU A N 1
ATOM 4787 C CA . LEU A 1 622 ? -53.015 11.751 22.435 1.00 96.12 622 LEU A CA 1
ATOM 4788 C C . LEU A 1 622 ? -51.826 12.727 22.429 1.00 96.12 622 LEU A C 1
ATOM 4790 O O . LEU A 1 622 ? -51.097 12.791 23.416 1.00 96.12 622 LEU A O 1
ATOM 4794 N N . LEU A 1 623 ? -51.661 13.517 21.361 1.00 95.81 623 LEU A N 1
ATOM 4795 C CA . LEU A 1 623 ? -50.670 14.599 21.279 1.00 95.81 623 LEU A CA 1
ATOM 4796 C C . LEU A 1 623 ? -50.930 15.700 22.313 1.00 95.81 623 LEU A C 1
ATOM 4798 O O . LEU A 1 623 ? -49.992 16.237 22.892 1.00 95.81 623 LEU A O 1
ATOM 4802 N N . GLU A 1 624 ? -52.198 16.044 22.545 1.00 95.31 624 GLU A N 1
ATOM 4803 C CA . GLU A 1 624 ? -52.574 17.074 23.515 1.00 95.31 624 GLU A CA 1
ATOM 4804 C C . GLU A 1 624 ? -52.374 16.619 24.960 1.00 95.31 624 GLU A C 1
ATOM 4806 O O . GLU A 1 624 ? -51.869 17.383 25.781 1.00 95.31 624 GLU A O 1
ATOM 4811 N N . LYS A 1 625 ? -52.762 15.380 25.281 1.00 94.69 625 LYS A N 1
ATOM 4812 C CA . LYS A 1 625 ? -52.520 14.819 26.614 1.00 94.69 625 LYS A CA 1
ATOM 4813 C C . LYS A 1 625 ? -51.026 14.656 26.863 1.00 94.69 625 LYS A C 1
ATOM 4815 O O . LYS A 1 625 ? -50.535 15.098 27.898 1.00 94.69 625 LYS A O 1
ATOM 4820 N N . ALA A 1 626 ? -50.324 14.046 25.901 1.00 94.19 626 ALA A N 1
ATOM 4821 C CA . ALA A 1 626 ? -48.915 13.675 25.992 1.00 94.19 626 ALA A CA 1
ATOM 4822 C C . ALA A 1 626 ? -48.572 13.057 27.361 1.00 94.19 626 ALA A C 1
ATOM 4824 O O . ALA A 1 626 ? -47.628 13.477 28.026 1.00 94.19 626 ALA A O 1
ATOM 4825 N N . ASP A 1 627 ? -49.370 12.085 27.815 1.00 94.44 627 ASP A N 1
ATOM 4826 C CA . ASP A 1 627 ? -49.196 11.477 29.137 1.00 94.44 627 ASP A CA 1
ATOM 4827 C C . ASP A 1 627 ? -47.777 10.902 29.297 1.00 94.44 627 ASP A C 1
ATOM 4829 O O . ASP A 1 627 ? -47.217 10.329 28.361 1.00 94.44 627 ASP A O 1
ATOM 4833 N N . GLU A 1 628 ? -47.189 11.012 30.492 1.00 95.81 628 GLU A N 1
ATOM 4834 C CA . GLU A 1 628 ? -45.802 10.576 30.730 1.00 95.81 628 GLU A CA 1
ATOM 4835 C C . GLU A 1 628 ? -45.595 9.100 30.351 1.00 95.81 628 GLU A C 1
ATOM 4837 O O . GLU A 1 628 ? -44.624 8.747 29.684 1.00 95.81 628 GLU A O 1
ATOM 4842 N N . ALA A 1 629 ? -46.555 8.241 30.710 1.00 94.94 629 ALA A N 1
ATOM 4843 C CA . ALA A 1 629 ? -46.534 6.819 30.377 1.00 94.94 629 ALA A CA 1
ATOM 4844 C C . ALA A 1 629 ? -46.582 6.562 28.860 1.00 94.94 629 ALA A C 1
ATOM 4846 O O . ALA A 1 629 ? -45.941 5.632 28.373 1.00 94.94 629 ALA A O 1
ATOM 4847 N N . LEU A 1 630 ? -47.310 7.395 28.110 1.00 95.25 630 LEU A N 1
ATOM 4848 C CA . LEU A 1 630 ? -47.411 7.313 26.653 1.00 95.25 630 LEU A CA 1
ATOM 4849 C C . LEU A 1 630 ? -46.095 7.730 25.987 1.00 95.25 630 LEU A C 1
ATOM 4851 O O . LEU A 1 630 ? -45.590 7.017 25.122 1.00 95.25 630 LEU A O 1
ATOM 4855 N N . VAL A 1 631 ? -45.513 8.851 26.420 1.00 97.25 631 VAL A N 1
ATOM 4856 C CA . VAL A 1 631 ? -44.221 9.326 25.901 1.00 97.25 631 VAL A CA 1
ATOM 4857 C C . VAL A 1 631 ? -43.101 8.346 26.237 1.00 97.25 631 VAL A C 1
ATOM 4859 O O . VAL A 1 631 ? -42.284 8.028 25.374 1.00 97.25 631 VAL A O 1
ATOM 4862 N N . ARG A 1 632 ? -43.090 7.802 27.456 1.00 97.06 632 ARG A N 1
ATOM 4863 C CA . ARG A 1 632 ? -42.152 6.749 27.856 1.00 97.06 632 ARG A CA 1
ATOM 4864 C C . ARG A 1 632 ? -42.276 5.513 26.964 1.00 97.06 632 ARG A C 1
ATOM 4866 O O . ARG A 1 632 ? -41.260 5.051 26.458 1.00 97.06 632 ARG A O 1
ATOM 4873 N N . ALA A 1 633 ? -43.492 5.017 26.725 1.00 95.25 633 ALA A N 1
ATOM 4874 C CA . ALA A 1 633 ? -43.717 3.853 25.864 1.00 95.25 633 ALA A CA 1
ATOM 4875 C C . ALA A 1 633 ? -43.218 4.080 24.425 1.00 95.25 633 ALA A C 1
ATOM 4877 O O . ALA A 1 633 ? -42.615 3.184 23.834 1.00 95.25 633 ALA A O 1
ATOM 4878 N N . PHE A 1 634 ? -43.415 5.286 23.881 1.00 96.38 634 PHE A N 1
ATOM 4879 C CA . PHE A 1 634 ? -42.862 5.663 22.581 1.00 96.38 634 PHE A CA 1
ATOM 4880 C C . PHE A 1 634 ? -41.331 5.628 22.582 1.00 96.38 634 PHE A C 1
ATOM 4882 O O . PHE A 1 634 ? -40.726 4.965 21.744 1.00 96.38 634 PHE A O 1
ATOM 4889 N N . LEU A 1 635 ? -40.689 6.297 23.540 1.00 97.12 635 LEU A N 1
ATOM 4890 C CA . LEU A 1 635 ? -39.229 6.344 23.623 1.00 97.12 635 LEU A CA 1
ATOM 4891 C C . LEU A 1 635 ? -38.616 4.951 23.866 1.00 97.12 635 LEU A C 1
ATOM 4893 O O . LEU A 1 635 ? -37.568 4.637 23.306 1.00 97.12 635 LEU A O 1
ATOM 4897 N N . GLU A 1 636 ? -39.281 4.077 24.625 1.00 96.31 636 GLU A N 1
ATOM 4898 C CA . GLU A 1 636 ? -38.897 2.666 24.768 1.00 96.31 636 GLU A CA 1
ATOM 4899 C C . GLU A 1 636 ? -38.996 1.890 23.450 1.00 96.31 636 GLU A C 1
ATOM 4901 O O . GLU A 1 636 ? -38.156 1.026 23.186 1.00 96.31 636 GLU A O 1
ATOM 4906 N N . ALA A 1 637 ? -39.999 2.177 22.615 1.00 95.25 637 ALA A N 1
ATOM 4907 C CA . ALA A 1 637 ? -40.090 1.599 21.278 1.00 95.25 637 ALA A CA 1
ATOM 4908 C C . ALA A 1 637 ? -38.929 2.079 20.394 1.00 95.25 637 ALA A C 1
ATOM 4910 O O . ALA A 1 637 ? -38.298 1.258 19.732 1.00 95.25 637 ALA A O 1
ATOM 4911 N N . VAL A 1 638 ? -38.581 3.367 20.462 1.00 95.94 638 VAL A N 1
ATOM 4912 C CA . VAL A 1 638 ? -37.437 3.948 19.736 1.00 95.94 638 VAL A CA 1
ATOM 4913 C C . VAL A 1 638 ? -36.110 3.329 20.176 1.00 95.94 638 VAL A C 1
ATOM 4915 O O . VAL A 1 638 ? -35.261 3.053 19.339 1.00 95.94 638 VAL A O 1
ATOM 4918 N N . VAL A 1 639 ? -35.918 3.033 21.464 1.00 94.25 639 VAL A N 1
ATOM 4919 C CA . VAL A 1 639 ? -34.715 2.307 21.913 1.00 94.25 639 VAL A CA 1
ATOM 4920 C C . VAL A 1 639 ? -34.617 0.915 21.278 1.00 94.25 639 VAL A C 1
ATOM 4922 O O . VAL A 1 639 ? -33.518 0.464 20.962 1.00 94.25 639 VAL A O 1
ATOM 4925 N N . ARG A 1 640 ? -35.746 0.220 21.082 1.00 94.19 640 ARG A N 1
ATOM 4926 C CA . ARG A 1 640 ? -35.772 -1.110 20.444 1.00 94.19 640 ARG A CA 1
ATOM 4927 C C . ARG A 1 640 ? -35.608 -1.038 18.924 1.00 94.19 640 ARG A C 1
ATOM 4929 O O . ARG A 1 640 ? -35.064 -1.975 18.349 1.00 94.19 640 ARG A O 1
ATOM 4936 N N . GLN A 1 641 ? -36.097 0.035 18.307 1.00 94.31 641 GLN A N 1
ATOM 4937 C CA . GLN A 1 641 ? -36.079 0.294 16.866 1.00 94.31 641 GLN A CA 1
ATOM 4938 C C . GLN A 1 641 ? -35.710 1.766 16.602 1.00 94.31 641 GLN A C 1
ATOM 4940 O O . GLN A 1 641 ? -36.603 2.600 16.413 1.00 94.31 641 GLN A O 1
ATOM 4945 N N . PRO A 1 642 ? -34.409 2.118 16.613 1.00 93.50 642 PRO A N 1
ATOM 4946 C CA . PRO A 1 642 ? -33.944 3.494 16.403 1.00 93.50 642 PRO A CA 1
ATOM 4947 C C . PRO A 1 642 ? -34.411 4.117 15.077 1.00 93.50 642 PRO A C 1
ATOM 4949 O O . PRO A 1 642 ? -34.597 5.331 14.981 1.00 93.50 642 PRO A O 1
ATOM 4952 N N . GLU A 1 643 ? -34.664 3.283 14.066 1.00 91.31 643 GLU A N 1
ATOM 4953 C CA . GLU A 1 643 ? -35.213 3.655 12.761 1.00 91.31 643 GLU A CA 1
ATOM 4954 C C . GLU A 1 643 ? -36.626 4.252 12.818 1.00 91.31 643 GLU A C 1
ATOM 4956 O O . GLU A 1 643 ? -37.039 4.901 11.858 1.00 91.31 643 GLU A O 1
ATOM 4961 N N . LEU A 1 644 ? -37.356 4.081 13.930 1.00 90.75 644 LEU A N 1
ATOM 4962 C CA . LEU A 1 644 ? -38.650 4.739 14.140 1.00 90.75 644 LEU A CA 1
ATOM 4963 C C . LEU A 1 644 ? -38.530 6.264 14.104 1.00 90.75 644 LEU A C 1
ATOM 4965 O O . LEU A 1 644 ? -39.471 6.925 13.673 1.00 90.75 644 LEU A O 1
ATOM 4969 N N . ILE A 1 645 ? -37.389 6.804 14.547 1.00 90.88 645 ILE A N 1
ATOM 4970 C CA . ILE A 1 645 ? -37.055 8.221 14.379 1.00 90.88 645 ILE A CA 1
ATOM 4971 C C . ILE A 1 645 ? -36.195 8.401 13.125 1.00 90.88 645 ILE A C 1
ATOM 4973 O O . ILE A 1 645 ? -36.569 9.166 12.238 1.00 90.88 645 ILE A O 1
ATOM 4977 N N . GLY A 1 646 ? -35.074 7.679 13.010 1.00 83.19 646 GLY A N 1
ATOM 4978 C CA . GLY A 1 646 ? -34.123 7.886 11.911 1.00 83.19 646 GLY A CA 1
ATOM 4979 C C . GLY A 1 646 ? -33.683 9.354 11.818 1.00 83.19 646 GLY A C 1
ATOM 4980 O O . GLY A 1 646 ? -33.207 9.911 12.803 1.00 83.19 646 GLY A O 1
ATOM 4981 N N . ASP A 1 647 ? -33.900 9.979 10.655 1.00 80.81 647 ASP A N 1
ATOM 4982 C CA . ASP A 1 647 ? -33.640 11.410 10.411 1.00 80.81 647 ASP A CA 1
ATOM 4983 C C . ASP A 1 647 ? -34.881 12.312 10.626 1.00 80.81 647 ASP A C 1
ATOM 4985 O O . ASP A 1 647 ? -34.839 13.510 10.336 1.00 80.81 647 ASP A O 1
ATOM 4989 N N . ASN A 1 648 ? -36.007 11.754 11.089 1.00 87.31 648 ASN A N 1
ATOM 4990 C CA . ASN A 1 648 ? -37.261 12.486 11.291 1.00 87.31 648 ASN A CA 1
ATOM 4991 C C . ASN A 1 648 ? -37.334 13.150 12.677 1.00 87.31 648 ASN A C 1
ATOM 4993 O O . ASN A 1 648 ? -36.588 12.831 13.599 1.00 87.31 648 ASN A O 1
ATOM 4997 N N . ASP A 1 649 ? -38.290 14.063 12.852 1.00 94.94 649 ASP A N 1
ATOM 4998 C CA . ASP A 1 649 ? -38.586 14.663 14.153 1.00 94.94 649 ASP A CA 1
ATOM 4999 C C . ASP A 1 649 ? -39.450 13.757 15.046 1.00 94.94 649 ASP A C 1
ATOM 5001 O O . ASP A 1 649 ? -40.145 12.844 14.582 1.00 94.94 649 ASP A O 1
ATOM 5005 N N . VAL A 1 650 ? -39.452 14.040 16.351 1.00 96.56 650 VAL A N 1
ATOM 5006 C CA . VAL A 1 650 ? -40.173 13.230 17.342 1.00 96.56 650 VAL A CA 1
ATOM 5007 C C . VAL A 1 650 ? -41.689 13.251 17.151 1.00 96.56 650 VAL A C 1
ATOM 5009 O O . VAL A 1 650 ? -42.340 12.276 17.510 1.00 96.56 650 VAL A O 1
ATOM 5012 N N . VAL A 1 651 ? -42.272 14.319 16.593 1.00 96.12 651 VAL A N 1
ATOM 5013 C CA . VAL A 1 651 ? -43.730 14.456 16.458 1.00 96.12 651 VAL A CA 1
ATOM 5014 C C . VAL A 1 651 ? -44.231 13.571 15.324 1.00 96.12 651 VAL A C 1
ATOM 5016 O O . VAL A 1 651 ? -45.139 12.766 15.526 1.00 96.12 651 VAL A O 1
ATOM 5019 N N . ASN A 1 652 ? -43.625 13.675 14.142 1.00 94.56 652 ASN A N 1
ATOM 5020 C CA . ASN A 1 652 ? -44.004 12.849 12.997 1.00 94.56 652 ASN A CA 1
ATOM 5021 C C . ASN A 1 652 ? -43.719 11.364 13.254 1.00 94.56 652 ASN A C 1
ATOM 5023 O O . ASN A 1 652 ? -44.551 10.510 12.940 1.00 94.56 652 ASN A O 1
ATOM 5027 N N . SER A 1 653 ? -42.596 11.061 13.908 1.00 95.88 653 SER A N 1
ATOM 5028 C CA . SER A 1 653 ? -42.241 9.696 14.314 1.00 95.88 653 SER A CA 1
ATOM 5029 C C . SER A 1 653 ? -43.245 9.117 15.315 1.00 95.88 653 SER A C 1
ATOM 5031 O O . SER A 1 653 ? -43.667 7.970 15.184 1.00 95.88 653 SER A O 1
ATOM 5033 N N . PHE A 1 654 ? -43.701 9.925 16.278 1.00 95.94 654 PHE A N 1
ATOM 5034 C CA . PHE A 1 654 ? -44.731 9.533 17.241 1.00 95.94 654 PHE A CA 1
ATOM 5035 C C . PHE A 1 654 ? -46.080 9.244 16.571 1.00 95.94 654 PHE A C 1
ATOM 5037 O O . PHE A 1 654 ? -46.724 8.238 16.876 1.00 95.94 654 PHE A O 1
ATOM 5044 N N . VAL A 1 655 ? -46.496 10.086 15.618 1.00 94.00 655 VAL A N 1
ATOM 5045 C CA . VAL A 1 655 ? -47.715 9.864 14.821 1.00 94.00 655 VAL A CA 1
ATOM 5046 C C . VAL A 1 655 ? -47.617 8.556 14.032 1.00 94.00 655 VAL A C 1
ATOM 5048 O O . VAL A 1 655 ? -48.549 7.751 14.073 1.00 94.00 655 VAL A O 1
ATOM 5051 N N . GLY A 1 656 ? -46.492 8.322 13.349 1.00 92.31 656 GLY A N 1
ATOM 5052 C CA . GLY A 1 656 ? -46.255 7.093 12.589 1.00 92.31 656 GLY A CA 1
ATOM 5053 C C . GLY A 1 656 ? -46.246 5.844 13.473 1.00 92.31 656 GLY A C 1
ATOM 5054 O O . GLY A 1 656 ? -46.865 4.838 13.126 1.00 92.31 656 GLY A O 1
ATOM 5055 N N . TRP A 1 657 ? -45.621 5.925 14.651 1.00 94.06 657 TRP A N 1
ATOM 5056 C CA . TRP A 1 657 ? -45.629 4.850 15.643 1.00 94.06 657 TRP A CA 1
ATOM 5057 C C . TRP A 1 657 ? -47.052 4.502 16.097 1.00 94.06 657 TRP A C 1
ATOM 5059 O O . TRP A 1 657 ? -47.438 3.335 16.029 1.00 94.06 657 TRP A O 1
ATOM 5069 N N . LEU A 1 658 ? -47.874 5.495 16.461 1.00 91.62 658 LEU A N 1
ATOM 5070 C CA . LEU A 1 658 ? -49.272 5.270 16.851 1.00 91.62 658 LEU A CA 1
ATOM 5071 C C . LEU A 1 658 ? -50.104 4.630 15.730 1.00 91.62 658 LEU A C 1
ATOM 5073 O O . LEU A 1 658 ? -50.871 3.705 15.993 1.00 91.62 658 LEU A O 1
ATOM 5077 N N . GLN A 1 659 ? -49.927 5.064 14.481 1.00 87.31 659 GLN A N 1
ATOM 5078 C CA . GLN A 1 659 ? -50.588 4.448 13.321 1.00 87.31 659 GLN A CA 1
ATOM 5079 C C . GLN A 1 659 ? -50.143 2.994 13.104 1.00 87.31 659 GLN A C 1
ATOM 5081 O O . GLN A 1 659 ? -50.939 2.156 12.684 1.00 87.31 659 GLN A O 1
ATOM 5086 N N . GLY A 1 660 ? -48.883 2.678 13.414 1.00 80.38 660 GLY A N 1
ATOM 5087 C CA . GLY A 1 660 ? -48.363 1.313 13.392 1.00 80.38 660 GLY A CA 1
ATOM 5088 C C . GLY A 1 660 ? -49.003 0.405 14.444 1.00 80.38 660 GLY A C 1
ATOM 5089 O O . GLY A 1 660 ? -49.195 -0.773 14.166 1.00 80.38 660 GLY A O 1
ATOM 5090 N N . THR A 1 661 ? -49.395 0.946 15.606 1.00 73.38 661 THR A N 1
ATOM 5091 C CA . THR A 1 661 ? -50.050 0.174 16.685 1.00 73.38 661 THR A CA 1
ATOM 5092 C C . THR A 1 661 ? -51.512 -0.211 16.417 1.00 73.38 661 THR A C 1
ATOM 5094 O O . THR A 1 661 ? -52.092 -0.956 17.206 1.00 73.38 661 THR A O 1
ATOM 5097 N N . GLU A 1 662 ? -52.124 0.278 15.329 1.00 60.66 662 GLU A N 1
ATOM 5098 C CA . GLU A 1 662 ? -53.454 -0.176 14.883 1.00 60.66 662 GLU A CA 1
ATOM 5099 C C . GLU A 1 662 ? -53.427 -1.545 14.183 1.00 60.66 662 GLU A C 1
ATOM 5101 O O . GLU A 1 662 ? -54.483 -2.170 14.053 1.00 60.66 662 GLU A O 1
ATOM 5106 N N . ARG A 1 663 ? -52.253 -1.983 13.704 1.00 49.81 663 ARG A N 1
ATOM 5107 C CA . ARG A 1 663 ? -52.036 -3.285 13.054 1.00 49.81 663 ARG A CA 1
ATOM 5108 C C . ARG A 1 663 ? -51.603 -4.327 14.072 1.00 49.81 663 ARG A C 1
ATOM 5110 O O . ARG A 1 663 ? -52.050 -5.483 13.909 1.00 49.81 663 ARG A O 1
#

Organism: NCBI:txid1227553

Sequence (663 aa):
MTRGFWVLLLWLALAWGQGSGQAAPVQQGLVLPFAGPSGHALAQAVAGGLGVAPPSLAAILLPDMPWQGSYDLAAGSLFTAGGARLAWEISGASWVLVGQVDPQGWLRVFLADAGGIRSARFSRPELVLYWAARQTGVSPGAWRLETARNDELARLAQGDLTVQNTPLPLPYYRAAVALRDNGVASLLITEQLPRELQDFWSQVRQNRRPLAYQALVDFSERRRTEALNAARKLAEGKVYERLTALLLFRGLEDKQWGAVARQLTVLAPEMPLAWEELSFVAFDENNPALAKEALERAAALLPEKNLYWTNLGWAYYLLGDYARSIRASQRSLKLEARAREEYAVPAYNLGLVRALYGDFLGAREAYNLALRVDEGEEFKAALKDLQEASAPQLAFWQGYLAERAGLWEQALEHYQSFLQNHPRSPLAAWAHRAIRQMVGAKTSVSLQRLMLRADDLEARPFTAGEAVFPQVNIEGVPYLASGTLVTRLLDAQGQVLQSASKAVAVQPLTTGLVLTGAAVRLPAEGTYTLEVLYGAASTRLSLTALKPSLARQLYTAGVELRNLDNAPLLSSAQMLSPQGEALAIQQVQVALQAAAPRARQIPSLSRKLTGGPYNGQSIAELLEKADEALVRAFLEAVVRQPELIGDNDVVNSFVGWLQGTER

Secondary structure (DSSP, 8-state):
--------------------S--------EEPPPBSTTHHHHHHHHHHHHT---HHHHHHHPPPPSSTTHHHHHHSSTTSHHHHHHHHHHHT-SEEEEEEE-TTS-EEEEEEETTEEEEEEESSTTHHHHHHHHHHTPPP------GGGHHHHHHHHTT-TT-SS-SS-HHHHHHHHHHHHH----HHHHTTS-HHHHHHHHHHHTT---HHHHHHHHHHTT-HHHHHHHHHHHTTS-HHHHHHHHHHHHHTT-TTHHHHHHHHHHH-TT-HHHHHHHHHHHHHTT-HHHHHHHHHHHHHH-TT-HHHHHHHHHHHHHTT-HHHHHHHHHHHHHHHHHHT---SHHHHHHHHHHHHHT-HHHHHHHHHHHHHH--SSHHHHHHHHHHHT--GGGHHHHHHHHHHTT-HHHHHHHHHHHHHH-TTSTTHHHHHHHHHHHTT-EEEEEEEEEESSTT-----SEETT-EEEEEEEEEEES-PPPEEEEEEEE-TTS-EEEEEEEEE---TT--EEEEE---EE--SSEEEEEEEEETTEEEEEEEEEES--HHHHHHHTT---B-TTS-BSS-HHHHHSTTHHHHHHHHHHHHHHHHHHHHTTSHHHHSBP-SSTTTT-BHHHHHHH--HHHHHHHHHHHHH-GGGTTTS-HHHHHHHHHHHTT-

Radius of gyration: 37.33 Å; Cα contacts (8 Å, |Δi|>4): 1214; chains: 1; bounding box: 98×48×124 Å

Mean predicted aligned error: 10.24 Å